Protein AF-A0A1V2KZQ5-F1 (afdb_monomer)

InterPro domains:
  IPR035278 Protein of unknown function DUF5355 [PF17306] (99-412)

Secondary structure (DSSP, 8-state):
----TT-S-PBPPPPPPPTTS--HHHHHHHHHHTT----S-HHHHHHHHHHHHHHHHHHHHHTT--TTTHHHHGGG-EEESS--B--SS---SPPSSPEEHHHHHHHHHHHHHHHHHHHHHHHHHHHHHH--TT----HHHHHHHHHHHHHHHHHHHHHHHHS-TT---SSGGGSHHHHHHHHHHHHHHHHHHHHHHHHHHHHHTTT-TT-TT--HHHHHHHHHHHHHHHHHHHHHHHHTT-HHHHHHHHHHHHHHHHHHHHHHHHHHHHTT-HHHHHHHHHHHHHHHEE----GGGTTS-TTTHHHHHHHHTTS--S----------------EE-HHHHTTS-HHHHHHHHHHHHHHHHHHHHHHHHIIIII-PPPPPTTGGGGGPPPP-PPP---PPP--TT-------------

pLDDT: mean 82.7, std 19.78, range [27.95, 98.5]

Organism: Cyberlindnera fabianii (NCBI:txid36022)

Radius of gyration: 26.03 Å; Cα contacts (8 Å, |Δi|>4): 506; chains: 1; bounding box: 57×38×85 Å

Solvent-accessible surface area (backbone atoms only — not comparable to full-atom values): 23840 Å² total; per-residue (Å²): 69,60,56,61,83,83,55,43,58,43,78,45,86,76,72,86,73,62,85,88,50,69,42,74,71,47,50,53,47,53,59,58,52,70,73,65,65,88,54,96,48,43,67,62,39,33,50,53,49,52,53,47,52,42,51,49,45,48,58,43,37,75,75,72,37,51,73,77,44,41,50,60,70,24,57,82,38,55,65,35,86,55,82,51,50,53,62,91,61,90,71,91,68,80,70,92,60,59,35,22,46,25,33,51,54,41,33,50,29,49,30,40,25,39,20,28,20,36,39,35,24,50,53,40,24,49,49,57,68,75,51,57,100,75,65,63,86,52,72,65,56,55,52,48,44,47,51,41,34,50,55,17,43,11,33,35,39,37,46,63,72,40,49,61,97,87,53,76,29,91,44,64,74,30,15,63,69,37,39,53,52,51,40,50,48,43,51,40,23,49,59,46,48,57,54,47,51,48,48,43,52,31,58,68,52,77,53,55,80,82,55,79,89,61,64,36,67,59,51,26,20,29,36,45,29,41,46,54,53,49,54,50,53,37,50,54,26,58,76,63,66,33,58,74,48,30,59,55,48,54,53,52,45,29,51,39,49,21,49,31,16,46,27,50,12,52,44,30,42,77,68,73,35,53,15,53,12,50,24,28,39,51,56,12,47,66,45,55,40,44,91,75,89,69,87,84,72,78,80,78,62,83,65,64,63,62,59,58,54,62,69,52,57,82,80,65,90,85,85,81,89,87,83,80,92,72,86,74,75,79,73,77,77,78,43,70,43,60,81,59,47,74,75,41,55,51,34,60,34,49,48,52,53,46,49,50,57,46,50,55,54,49,50,55,52,52,51,54,44,30,77,73,75,66,68,54,72,66,42,51,78,81,60,46,60,84,74,55,76,76,52,45,65,83,88,75,93,75,62,54,56,74,57,92,89,68,80,74,74,80,76,83,73,87,74,81,93,129

Sequence (418 aa):
MISLPGTPPQPLTLRTPSSEINTPLVSQIRSQRLQLSSNNNSAAYISQLEDYLSSIIECISQEGHPHTQALTYTASIPFSDTIPWTLPTKSNKPLETPWTLRDEISIVCCNISMGYTQRTYELMGKFARDQKPTSVPDDKFWLNTFKLLKKGLEYTEYVKQYATSEQQGTIWEASREYTLFVERTLMVSIQYSFLSKCLWKLKSTEFNILDDEINYSTLARIAISVKADLISLIKDSKYHKLMEYVEYLEVILKLVNGIIGALLSIENYKLDKIGVAIGFLNMAMDNITTKTNTPDDEEAETEEESKLKKKFSSFKKKVSDKSNKIKSSKTKKFKINNNVLSKLPDGIRSDYTNLFQLIELLHYKYHLENNHLKFDAVVTQEDLINYTPLGRGVPIDITPWKPNGSSITPQNTQSGYY

Foldseek 3Di:
DDAFPCAPWAFADADDADPVQDDPLLVQLVVLCVQGDDDPDLVVNLVSLLVSLLSNQVSVVVVVAHLLQSLVVFLPRANGQDDRIDDLFDDPDGQPDGQIVNLVLQLSLLRSLSSLVVNLLVVLLVCLVVDDQQDFDDPVNLVVNLVSLLVSLLSLVSSLNRPDPVDQHSDNSSGNVVSVLSNLVSLLSNLVSVLLNVLRVCSNVVNPLPDPVDDLVQNLLSLLVSLVSLVVNLVVCVVSVSVSRNVSSLLVSLLSLLSNLLSLLSVCVVVVNLLLSLQSLVSSLVSFWDQDPDPPPPPPPPPPVVVVVVVCVVPDDDDDDDDDDDDDPPPRDTDGPVVSLVPDRSSVSVSSVSSVSSSVVSNVVSCVCCVPPNVDNHDHNVCSVVSRDHHDHDDDDHHHDDRPPPPPPPPPPDDDDD

Mean predicted aligned error: 9.84 Å

Nearest PDB structures (foldseek):
  3zxp-assembly1_B  TM=5.295E-01  e=4.014E-05  Homo sapiens
  5okf-assembly1_A  TM=3.129E-01  e=1.025E+00  Homo sapiens

Structure (mmCIF, N/CA/C/O backbone):
data_AF-A0A1V2KZQ5-F1
#
_entry.id   AF-A0A1V2KZQ5-F1
#
loop_
_atom_site.group_PDB
_atom_site.id
_atom_site.type_symbol
_atom_site.label_atom_id
_atom_site.label_alt_id
_atom_site.label_comp_id
_atom_site.label_asym_id
_atom_site.label_entity_id
_atom_site.label_seq_id
_atom_site.pdbx_PDB_ins_code
_atom_site.Cartn_x
_atom_site.Cartn_y
_atom_site.Cartn_z
_atom_site.occupancy
_atom_site.B_iso_or_equiv
_atom_site.auth_seq_id
_atom_site.auth_comp_id
_atom_site.auth_asym_id
_atom_site.auth_atom_id
_atom_site.pdbx_PDB_model_num
ATOM 1 N N . MET A 1 1 ? 2.692 4.339 1.675 1.00 84.44 1 MET A N 1
ATOM 2 C CA . MET A 1 1 ? 2.576 4.241 3.149 1.00 84.44 1 MET A CA 1
ATOM 3 C C . MET A 1 1 ? 3.056 2.883 3.619 1.00 84.44 1 MET A C 1
ATOM 5 O O . MET A 1 1 ? 3.803 2.818 4.584 1.00 84.44 1 MET A O 1
ATOM 9 N N . ILE A 1 2 ? 2.673 1.821 2.912 1.00 91.50 2 ILE A N 1
ATOM 10 C CA . ILE A 1 2 ? 3.258 0.490 3.043 1.00 91.50 2 ILE A CA 1
ATOM 11 C C . ILE A 1 2 ? 4.308 0.356 1.939 1.00 91.50 2 ILE A C 1
ATOM 13 O O . ILE A 1 2 ? 3.959 0.457 0.767 1.00 91.50 2 ILE A O 1
ATOM 17 N N . SER A 1 3 ? 5.575 0.195 2.317 1.00 91.56 3 SER A N 1
ATOM 18 C CA . SER A 1 3 ? 6.674 -0.092 1.387 1.00 91.56 3 SER A CA 1
ATOM 19 C C . SER A 1 3 ? 7.163 -1.517 1.611 1.00 91.56 3 SER A C 1
ATOM 21 O O . SER A 1 3 ? 7.315 -1.913 2.769 1.00 91.56 3 SER A O 1
ATOM 23 N N . LEU A 1 4 ? 7.345 -2.289 0.540 1.00 92.88 4 LEU A N 1
ATOM 24 C CA . LEU A 1 4 ? 7.783 -3.684 0.620 1.00 92.88 4 LEU A CA 1
ATOM 25 C C . LEU A 1 4 ? 9.307 -3.756 0.845 1.00 92.88 4 LEU A C 1
ATOM 27 O O . LEU A 1 4 ? 10.037 -2.885 0.362 1.00 92.88 4 LEU A O 1
ATOM 31 N N . PRO A 1 5 ? 9.816 -4.785 1.547 1.00 90.12 5 PRO A N 1
ATOM 32 C CA . PRO A 1 5 ? 11.254 -4.968 1.741 1.00 90.12 5 PRO A CA 1
ATOM 33 C C . PRO A 1 5 ? 12.043 -4.938 0.422 1.00 90.12 5 PRO A C 1
ATOM 35 O O . PRO A 1 5 ? 11.610 -5.479 -0.593 1.00 90.12 5 PRO A O 1
ATOM 38 N N . GLY A 1 6 ? 13.204 -4.282 0.411 1.00 86.50 6 GLY A N 1
ATOM 39 C CA . GLY A 1 6 ? 14.061 -4.222 -0.781 1.00 86.50 6 GLY A CA 1
ATOM 40 C C . GLY A 1 6 ? 13.453 -3.500 -1.994 1.00 86.50 6 GLY A C 1
ATOM 41 O O . GLY A 1 6 ? 13.954 -3.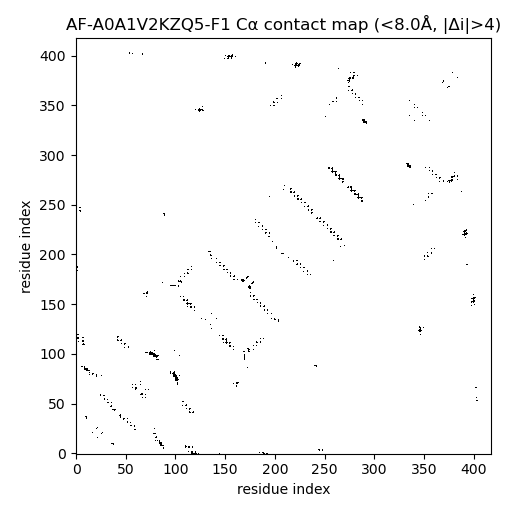676 -3.101 1.00 86.50 6 GLY A O 1
ATOM 42 N N . THR A 1 7 ? 12.391 -2.705 -1.810 1.00 89.06 7 THR A N 1
ATOM 43 C CA . THR A 1 7 ? 11.787 -1.892 -2.878 1.00 89.06 7 THR A CA 1
ATOM 44 C C . THR A 1 7 ? 12.061 -0.395 -2.689 1.00 89.06 7 THR A C 1
ATOM 46 O O . THR A 1 7 ? 12.206 0.062 -1.553 1.00 89.06 7 THR A O 1
ATOM 49 N N . PRO A 1 8 ? 12.116 0.393 -3.779 1.00 91.75 8 PRO A N 1
ATOM 50 C CA . PRO A 1 8 ? 12.097 -0.042 -5.179 1.00 91.75 8 PRO A CA 1
ATOM 51 C C . PRO A 1 8 ? 13.399 -0.765 -5.598 1.00 91.75 8 PRO A C 1
ATOM 53 O O . PRO A 1 8 ? 14.473 -0.430 -5.084 1.00 91.75 8 PRO A O 1
ATOM 56 N N . PRO A 1 9 ? 13.322 -1.720 -6.548 1.00 90.81 9 PRO A N 1
ATOM 57 C CA . PRO A 1 9 ? 14.479 -2.287 -7.238 1.00 90.81 9 PRO A CA 1
ATOM 58 C C . PRO A 1 9 ? 15.496 -1.237 -7.688 1.00 90.81 9 PRO A C 1
ATOM 60 O O . PRO A 1 9 ? 15.118 -0.166 -8.165 1.00 90.81 9 PRO A O 1
ATOM 63 N N . GLN A 1 10 ? 16.782 -1.558 -7.559 1.00 91.44 10 GLN A N 1
ATOM 64 C CA . GLN A 1 10 ? 17.911 -0.713 -7.933 1.00 91.44 10 GLN A CA 1
ATOM 65 C C . GLN A 1 10 ? 18.496 -1.138 -9.289 1.00 91.44 10 GLN A C 1
ATOM 67 O O . GLN A 1 10 ? 18.492 -2.332 -9.614 1.00 91.44 10 GLN A O 1
ATOM 72 N N . PRO A 1 11 ? 19.007 -0.190 -10.092 1.00 91.56 11 PRO A N 1
ATOM 73 C CA . PRO A 1 11 ? 19.645 -0.504 -11.363 1.00 91.56 11 PRO A CA 1
ATOM 74 C C . PRO A 1 11 ? 20.965 -1.252 -11.134 1.00 91.56 11 PRO A C 1
ATOM 76 O O . PRO A 1 11 ? 21.724 -0.946 -10.215 1.00 91.56 11 PRO A O 1
ATOM 79 N N . LEU A 1 12 ? 21.256 -2.219 -12.001 1.00 89.50 12 LEU A N 1
ATOM 80 C CA . LEU A 1 12 ? 22.546 -2.899 -12.083 1.00 89.50 12 LEU A CA 1
ATOM 81 C C . LEU A 1 12 ? 23.358 -2.360 -13.261 1.00 89.50 12 LEU A C 1
ATOM 83 O O . LEU A 1 12 ? 22.808 -1.953 -14.290 1.00 89.50 12 LEU A O 1
ATOM 87 N N . THR A 1 13 ? 24.683 -2.410 -13.129 1.00 83.25 13 THR A N 1
ATOM 88 C CA . THR A 1 13 ? 25.599 -2.053 -14.212 1.00 83.25 13 THR A CA 1
ATOM 89 C C . THR A 1 13 ? 25.400 -2.992 -15.396 1.00 83.25 13 THR A C 1
ATOM 91 O O . THR A 1 13 ? 25.565 -4.208 -15.281 1.00 83.25 13 THR A O 1
ATOM 94 N N . LEU A 1 14 ? 25.077 -2.419 -16.554 1.00 80.88 14 LEU A N 1
ATOM 95 C CA . LEU A 1 14 ? 24.977 -3.166 -17.798 1.00 80.88 14 LEU A CA 1
ATOM 96 C C . LEU A 1 14 ? 26.362 -3.629 -18.259 1.00 80.88 14 LEU A C 1
ATOM 98 O O . LEU A 1 14 ? 27.299 -2.835 -18.336 1.00 80.88 14 LEU A O 1
ATOM 102 N N . ARG A 1 15 ? 26.477 -4.904 -18.638 1.00 71.25 15 ARG A N 1
ATOM 103 C CA . ARG A 1 15 ? 27.654 -5.405 -19.362 1.00 71.25 15 ARG A CA 1
ATOM 104 C C . ARG A 1 15 ? 27.619 -4.933 -20.814 1.00 71.25 15 ARG A C 1
ATOM 106 O O . ARG A 1 15 ? 26.541 -4.653 -21.345 1.00 71.25 15 ARG A O 1
ATOM 113 N N . THR A 1 16 ? 28.788 -4.842 -21.447 1.00 66.06 16 THR A N 1
ATOM 114 C CA . THR A 1 16 ? 28.919 -4.529 -22.877 1.00 66.06 16 THR A CA 1
ATOM 115 C C . THR A 1 16 ? 28.035 -5.483 -23.685 1.00 66.06 16 THR A C 1
ATOM 117 O O . THR A 1 16 ? 28.116 -6.690 -23.446 1.00 66.06 16 THR A O 1
ATOM 120 N N . PRO A 1 17 ? 27.158 -4.975 -24.568 1.00 63.97 17 PRO A N 1
ATOM 121 C CA . PRO A 1 17 ? 26.252 -5.835 -25.315 1.00 63.97 17 PRO A CA 1
ATOM 122 C C . PRO A 1 17 ? 27.035 -6.705 -26.301 1.00 63.97 17 PRO A C 1
ATOM 124 O O . PRO A 1 17 ? 28.117 -6.322 -26.759 1.00 63.97 17 PRO A O 1
ATOM 127 N N . SER A 1 18 ? 26.465 -7.852 -26.661 1.00 61.16 18 SER A N 1
ATOM 128 C CA . SER A 1 18 ? 26.861 -8.549 -27.882 1.00 61.16 18 SER A CA 1
ATOM 129 C C . SER A 1 18 ? 26.672 -7.621 -29.096 1.00 61.16 18 SER A C 1
ATOM 131 O O . SER A 1 18 ? 25.833 -6.714 -29.089 1.00 61.16 18 SER A O 1
ATOM 133 N N . SER A 1 19 ? 27.462 -7.816 -30.156 1.00 60.31 19 SER A N 1
ATOM 134 C CA . SER A 1 19 ? 27.392 -6.995 -31.378 1.00 60.31 19 SER A CA 1
ATOM 135 C C . SER A 1 19 ? 26.011 -7.005 -32.048 1.00 60.31 19 SER A C 1
ATOM 137 O O . SER A 1 19 ? 25.702 -6.091 -32.805 1.00 60.31 19 SER A O 1
ATOM 139 N N . GLU A 1 20 ? 25.177 -8.001 -31.746 1.00 61.03 20 GLU A N 1
ATOM 140 C CA . GLU A 1 20 ? 23.834 -8.195 -32.306 1.00 61.03 20 GLU A CA 1
ATOM 141 C C . GLU A 1 20 ? 22.762 -7.286 -31.670 1.00 61.03 20 GLU A C 1
ATOM 143 O O . GLU A 1 20 ? 21.740 -7.017 -32.294 1.00 61.03 20 GLU A O 1
ATOM 148 N N . ILE A 1 21 ? 22.996 -6.757 -30.462 1.00 67.56 21 ILE A N 1
ATOM 149 C CA . ILE A 1 21 ? 22.020 -5.939 -29.705 1.00 67.56 21 ILE A CA 1
ATOM 150 C C . ILE A 1 21 ? 22.198 -4.429 -29.965 1.00 67.56 21 ILE A C 1
ATOM 152 O O . ILE A 1 21 ? 21.383 -3.596 -29.563 1.00 67.56 21 ILE A O 1
ATOM 156 N N . ASN A 1 22 ? 23.269 -4.038 -30.653 1.00 69.44 22 ASN A N 1
ATOM 157 C CA . ASN A 1 22 ? 23.702 -2.647 -30.741 1.00 69.44 22 ASN A CA 1
ATOM 158 C C . ASN A 1 22 ? 23.031 -1.879 -31.900 1.00 69.44 22 ASN A C 1
ATOM 160 O O . ASN A 1 22 ? 23.681 -1.534 -32.886 1.00 69.44 22 ASN A O 1
ATOM 164 N N . THR A 1 23 ? 21.726 -1.613 -31.784 1.00 83.38 23 THR A N 1
ATOM 165 C CA . THR A 1 23 ? 21.006 -0.676 -32.674 1.00 83.38 23 THR A CA 1
ATOM 166 C C . THR A 1 23 ? 21.151 0.772 -32.177 1.00 83.38 23 THR A C 1
ATOM 168 O O . THR A 1 23 ? 21.264 0.965 -30.965 1.00 83.38 23 THR A O 1
ATOM 171 N N . PRO A 1 24 ? 21.094 1.805 -33.048 1.00 86.75 24 PRO A N 1
ATOM 172 C CA . PRO A 1 24 ? 21.219 3.209 -32.628 1.00 86.75 24 PRO A CA 1
ATOM 173 C C . PRO A 1 24 ? 20.253 3.608 -31.501 1.00 86.75 24 PRO A C 1
ATOM 175 O O . PRO A 1 24 ? 20.676 4.216 -30.516 1.00 86.75 24 PRO A O 1
ATOM 178 N N . LEU A 1 25 ? 18.988 3.177 -31.600 1.00 89.69 25 LEU A N 1
ATOM 179 C CA . LEU A 1 25 ? 17.957 3.373 -30.577 1.00 89.69 25 LEU A CA 1
ATOM 180 C C . LEU A 1 25 ? 18.383 2.787 -29.221 1.00 89.69 25 LEU A C 1
ATOM 182 O O . LEU A 1 25 ? 18.339 3.462 -28.190 1.00 89.69 25 LEU A O 1
ATOM 186 N N . VAL A 1 26 ? 18.829 1.527 -29.212 1.00 89.50 26 VAL A N 1
ATOM 187 C CA . VAL A 1 26 ? 19.251 0.835 -27.986 1.00 89.50 26 VAL A CA 1
ATOM 188 C C . VAL A 1 26 ? 20.516 1.471 -27.409 1.00 89.50 26 VAL A C 1
ATOM 190 O O . VAL A 1 26 ? 20.597 1.655 -26.193 1.00 89.50 26 VAL A O 1
ATOM 193 N N . SER A 1 27 ? 21.485 1.867 -28.240 1.00 87.94 27 SER A N 1
ATOM 194 C CA . SER A 1 27 ? 22.699 2.560 -27.786 1.00 87.94 27 SER A CA 1
ATOM 195 C C . SER A 1 27 ? 22.365 3.886 -27.095 1.00 87.94 27 SER A C 1
ATOM 197 O O . SER A 1 27 ? 22.893 4.165 -26.015 1.00 87.94 27 SER A O 1
ATOM 199 N N . GLN A 1 28 ? 21.453 4.677 -27.671 1.00 90.25 28 GLN A N 1
ATOM 200 C CA . GLN A 1 28 ? 20.998 5.946 -27.099 1.00 90.25 28 GLN A CA 1
ATOM 201 C C . GLN A 1 28 ? 20.326 5.737 -25.738 1.00 90.25 28 GLN A C 1
ATOM 203 O O . GLN A 1 28 ? 20.727 6.367 -24.757 1.00 90.25 28 GLN A O 1
ATOM 208 N N . ILE A 1 29 ? 19.388 4.794 -25.629 1.00 91.94 29 ILE A N 1
ATOM 209 C CA . ILE A 1 29 ? 18.695 4.502 -24.363 1.00 91.94 29 ILE A CA 1
ATOM 210 C C . ILE A 1 29 ? 19.668 3.973 -23.299 1.00 91.94 29 ILE A C 1
ATOM 212 O O . ILE A 1 29 ? 19.592 4.343 -22.123 1.00 91.94 29 ILE A O 1
ATOM 216 N N . ARG A 1 30 ? 20.627 3.125 -23.684 1.00 89.25 30 ARG A N 1
ATOM 217 C CA . ARG A 1 30 ? 21.657 2.622 -22.761 1.00 89.25 30 ARG A CA 1
ATOM 218 C C . ARG A 1 30 ? 22.560 3.742 -22.253 1.00 89.25 30 ARG A C 1
ATOM 220 O O . ARG A 1 30 ? 22.930 3.707 -21.084 1.00 89.25 30 ARG A O 1
ATOM 227 N N . SER A 1 31 ? 22.876 4.738 -23.084 1.00 88.00 31 SER A N 1
ATOM 228 C CA . SER A 1 31 ? 23.640 5.915 -22.649 1.00 88.00 31 SER A CA 1
ATOM 229 C C . SER A 1 31 ? 22.899 6.722 -21.576 1.00 88.00 31 SER A C 1
ATOM 231 O O . SER A 1 31 ? 23.504 7.105 -20.577 1.00 88.00 31 SER A O 1
ATOM 233 N N . GLN A 1 32 ? 21.580 6.888 -21.716 1.00 88.50 32 GLN A N 1
ATOM 234 C CA . GLN A 1 32 ? 20.740 7.581 -20.733 1.00 88.50 32 GLN A CA 1
ATOM 235 C C . GLN A 1 32 ? 20.666 6.800 -19.419 1.00 88.50 32 GLN A C 1
ATOM 237 O O . GLN A 1 32 ? 20.748 7.383 -18.341 1.00 88.50 32 GLN A O 1
ATOM 242 N N . ARG A 1 33 ? 20.611 5.464 -19.495 1.00 90.12 33 ARG A N 1
ATOM 243 C CA . ARG A 1 33 ? 20.609 4.592 -18.313 1.00 90.12 33 ARG A CA 1
ATOM 244 C C . ARG A 1 33 ? 21.823 4.802 -17.408 1.00 90.12 33 ARG A C 1
ATOM 246 O O . ARG A 1 33 ? 21.699 4.634 -16.201 1.00 90.12 33 ARG A O 1
ATOM 253 N N . LEU A 1 34 ? 22.986 5.169 -17.953 1.00 85.06 34 LEU A N 1
ATOM 254 C CA . LEU A 1 34 ? 24.202 5.400 -17.156 1.00 85.06 34 LEU A CA 1
ATOM 255 C C . LEU A 1 34 ? 24.034 6.512 -16.107 1.00 85.06 34 LEU A C 1
ATOM 257 O O . LEU A 1 34 ? 24.823 6.585 -15.170 1.00 85.06 34 LEU A O 1
ATOM 261 N N . GLN A 1 35 ? 23.015 7.362 -16.254 1.00 83.62 35 GLN A N 1
ATOM 262 C CA . GLN A 1 35 ? 22.672 8.406 -15.289 1.00 83.62 35 GLN A CA 1
ATOM 263 C C . GLN A 1 35 ? 21.895 7.869 -14.077 1.00 83.62 35 GLN A C 1
ATOM 265 O O . GLN A 1 35 ? 21.815 8.549 -13.052 1.00 83.62 35 GLN A O 1
ATOM 270 N N . LEU A 1 36 ? 21.334 6.657 -14.166 1.00 86.75 36 LEU A N 1
ATOM 271 C CA . LEU A 1 36 ? 20.665 6.014 -13.043 1.00 86.75 36 LEU A CA 1
ATOM 272 C C . LEU A 1 36 ? 21.698 5.613 -11.994 1.00 86.75 36 LEU A C 1
ATOM 274 O O . LEU A 1 36 ? 22.619 4.840 -12.256 1.00 86.75 36 LEU A O 1
ATOM 278 N N . SER A 1 37 ? 21.508 6.109 -10.778 1.00 80.50 37 SER A N 1
ATOM 279 C CA . SER A 1 37 ? 22.367 5.790 -9.640 1.00 80.50 37 SER A CA 1
ATOM 280 C C . SER A 1 37 ? 21.540 5.197 -8.512 1.00 80.50 37 SER A C 1
ATOM 282 O O . SER A 1 37 ? 20.387 5.576 -8.304 1.00 80.50 37 SER A O 1
ATOM 284 N N . SER A 1 38 ? 22.134 4.271 -7.757 1.00 74.50 38 SER A N 1
ATOM 285 C CA . SER A 1 38 ? 21.535 3.829 -6.501 1.00 74.50 38 SER A CA 1
ATOM 286 C C . SER A 1 38 ? 21.489 5.019 -5.548 1.00 74.50 38 SER A C 1
ATOM 288 O O . SER A 1 38 ? 22.541 5.528 -5.146 1.00 74.50 38 SER A O 1
ATOM 290 N N . ASN A 1 39 ? 20.292 5.489 -5.207 1.00 71.19 39 ASN A N 1
ATOM 291 C CA . ASN A 1 39 ? 20.122 6.683 -4.390 1.00 71.19 39 ASN A CA 1
ATOM 292 C C . ASN A 1 39 ? 19.315 6.365 -3.130 1.00 71.19 39 ASN A C 1
ATOM 294 O O . ASN A 1 39 ? 18.205 5.844 -3.202 1.00 71.19 39 ASN A O 1
ATOM 298 N N . ASN A 1 40 ? 19.862 6.733 -1.970 1.00 72.69 40 ASN A N 1
ATOM 299 C CA . ASN A 1 40 ? 19.183 6.576 -0.681 1.00 72.69 40 ASN A CA 1
ATOM 300 C C . ASN A 1 40 ? 18.015 7.565 -0.506 1.00 72.69 40 ASN A C 1
ATOM 302 O O . ASN A 1 40 ? 17.203 7.406 0.401 1.00 72.69 40 ASN A O 1
ATOM 306 N N . ASN A 1 41 ? 17.933 8.608 -1.336 1.00 87.38 41 ASN A N 1
ATOM 307 C CA . ASN A 1 41 ? 16.832 9.560 -1.336 1.00 87.38 41 ASN A CA 1
ATOM 308 C C . ASN A 1 41 ? 15.769 9.148 -2.362 1.00 87.38 41 ASN A C 1
ATOM 310 O O . ASN A 1 41 ? 15.952 9.339 -3.567 1.00 87.38 41 ASN A O 1
ATOM 314 N N . SER A 1 42 ? 14.628 8.661 -1.869 1.00 90.56 42 SER A N 1
ATOM 315 C CA . SER A 1 42 ? 13.511 8.217 -2.709 1.00 90.56 42 SER A CA 1
ATOM 316 C C . SER A 1 42 ? 12.998 9.292 -3.671 1.00 90.56 42 SER A C 1
ATOM 318 O O . SER A 1 42 ? 12.646 8.966 -4.797 1.00 90.56 42 SER A O 1
ATOM 320 N N . ALA A 1 43 ? 12.989 10.573 -3.286 1.00 92.69 43 ALA A N 1
ATOM 321 C CA . ALA A 1 43 ? 12.499 11.644 -4.154 1.00 92.69 43 ALA A CA 1
ATOM 322 C C . ALA A 1 43 ? 13.413 11.852 -5.368 1.00 92.69 43 ALA A C 1
ATOM 324 O O . ALA A 1 43 ? 12.932 11.927 -6.493 1.00 92.69 43 ALA A O 1
ATOM 325 N N . ALA A 1 44 ? 14.727 11.896 -5.137 1.00 92.12 44 ALA A N 1
ATOM 326 C CA . ALA A 1 44 ? 15.705 12.028 -6.212 1.00 92.12 44 ALA A CA 1
ATOM 327 C C . ALA A 1 44 ? 15.724 10.781 -7.109 1.00 92.12 44 ALA A C 1
ATOM 329 O O . ALA A 1 44 ? 15.821 10.907 -8.325 1.00 92.12 44 ALA A O 1
ATOM 330 N N . TYR A 1 45 ? 15.583 9.591 -6.517 1.00 93.56 45 TYR A N 1
ATOM 331 C CA . TYR A 1 45 ? 15.505 8.342 -7.270 1.00 93.56 45 TYR A CA 1
ATOM 332 C C . TYR A 1 45 ? 14.279 8.290 -8.190 1.00 93.56 45 TYR A C 1
ATOM 334 O O . TYR A 1 45 ? 14.409 7.963 -9.365 1.00 93.56 45 TYR A O 1
ATOM 342 N N . ILE A 1 46 ? 13.101 8.677 -7.685 1.00 95.38 46 ILE A N 1
ATOM 343 C CA . ILE A 1 46 ? 11.880 8.781 -8.496 1.00 95.38 46 ILE A CA 1
ATOM 344 C C . ILE A 1 46 ? 12.107 9.731 -9.670 1.00 95.38 46 ILE A C 1
ATOM 346 O O . ILE A 1 46 ? 11.840 9.341 -10.798 1.00 95.38 46 ILE A O 1
ATOM 350 N N . SER A 1 47 ? 12.636 10.937 -9.432 1.00 94.50 47 SER A N 1
ATOM 351 C CA . SER A 1 47 ? 12.894 11.899 -10.511 1.00 94.50 47 SER A CA 1
ATOM 352 C C . SER A 1 47 ? 13.831 11.336 -11.583 1.00 94.50 47 SER A C 1
ATOM 354 O O . SER A 1 47 ? 13.500 11.419 -12.758 1.00 94.50 47 SER A O 1
ATOM 356 N N . GLN A 1 48 ? 14.929 10.675 -11.196 1.00 94.69 48 GLN A N 1
ATOM 357 C CA . GLN A 1 48 ? 15.835 10.025 -12.156 1.00 94.69 48 GLN A CA 1
ATOM 358 C C . GLN A 1 48 ? 15.119 8.968 -13.011 1.00 94.69 48 GLN A C 1
ATOM 360 O O . GLN A 1 48 ? 15.359 8.885 -14.214 1.00 94.69 48 GLN A O 1
ATOM 365 N N . LEU A 1 49 ? 14.235 8.165 -12.411 1.00 95.56 49 LEU A N 1
ATOM 366 C CA . LEU A 1 49 ? 13.461 7.163 -13.144 1.00 95.56 49 LEU A CA 1
ATOM 367 C C . LEU A 1 49 ? 12.404 7.793 -14.064 1.00 95.56 49 LEU A C 1
ATOM 369 O O . LEU A 1 49 ? 12.201 7.293 -15.167 1.00 95.56 49 LEU A O 1
ATOM 373 N N . GLU A 1 50 ? 11.738 8.870 -13.638 1.00 95.50 50 GLU A N 1
ATOM 374 C CA . GLU A 1 50 ? 10.763 9.603 -14.463 1.00 95.50 50 GLU A CA 1
ATOM 375 C C . GLU A 1 50 ? 11.430 10.261 -15.677 1.00 95.50 50 GLU A C 1
ATOM 377 O O . GLU A 1 50 ? 10.908 10.172 -16.794 1.00 95.50 50 GLU A O 1
ATOM 382 N N . ASP A 1 51 ? 12.600 10.867 -15.475 1.00 93.81 51 ASP A N 1
ATOM 383 C CA . ASP A 1 51 ? 13.402 11.466 -16.542 1.00 93.81 51 ASP A CA 1
ATOM 384 C C . ASP A 1 51 ? 13.901 10.387 -17.511 1.00 93.81 51 ASP A C 1
ATOM 386 O O . ASP A 1 51 ? 13.788 10.536 -18.732 1.00 93.81 51 ASP A O 1
ATOM 390 N N . TYR A 1 52 ? 14.378 9.256 -16.982 1.00 95.56 52 TYR A N 1
ATOM 391 C CA . TYR A 1 52 ? 14.803 8.115 -17.789 1.00 95.56 52 TYR A CA 1
ATOM 392 C C . TYR A 1 52 ? 13.654 7.539 -18.622 1.00 95.56 52 TYR A C 1
ATOM 394 O O . TYR A 1 52 ? 13.802 7.373 -19.832 1.00 95.56 52 TYR A O 1
ATOM 402 N N . LEU A 1 53 ? 12.490 7.294 -18.015 1.00 96.19 53 LEU A N 1
ATOM 403 C CA . LEU A 1 53 ? 11.310 6.797 -18.724 1.00 96.19 53 LEU A CA 1
ATOM 404 C C . LEU A 1 53 ? 10.872 7.764 -19.826 1.00 96.19 53 LEU A C 1
ATOM 406 O O . LEU A 1 53 ? 10.620 7.341 -20.952 1.00 96.19 53 LEU A O 1
ATOM 410 N N . SER A 1 54 ? 10.811 9.061 -19.519 1.00 94.44 54 SER A N 1
ATOM 411 C CA . SER A 1 54 ? 10.453 10.090 -20.502 1.00 94.44 54 SER A CA 1
ATOM 412 C C . SER A 1 54 ? 11.416 10.076 -21.688 1.00 94.44 54 SER A C 1
ATOM 414 O O . SER A 1 54 ? 10.977 10.121 -22.835 1.00 94.44 54 SER A O 1
ATOM 416 N N . SER A 1 55 ? 12.710 9.911 -21.414 1.00 93.31 55 SER A N 1
ATOM 417 C CA . SER A 1 55 ? 13.753 9.849 -22.436 1.00 93.31 55 SER A CA 1
ATOM 418 C C . SER A 1 55 ? 13.644 8.598 -23.319 1.00 93.31 55 SER A C 1
ATOM 420 O O . SER A 1 55 ? 13.790 8.701 -24.537 1.00 93.31 55 SER A O 1
ATOM 422 N N . ILE A 1 56 ? 13.315 7.428 -22.749 1.00 94.69 56 ILE A N 1
ATOM 423 C CA . ILE A 1 56 ? 13.029 6.205 -23.526 1.00 94.69 56 ILE A CA 1
ATOM 424 C C . ILE A 1 56 ? 11.879 6.454 -24.504 1.00 94.69 56 ILE A C 1
ATOM 426 O O . ILE A 1 56 ? 11.983 6.147 -25.692 1.00 94.69 56 ILE A O 1
ATOM 430 N N . ILE A 1 57 ? 10.774 7.008 -24.001 1.00 94.50 57 ILE A N 1
ATOM 431 C CA . ILE A 1 57 ? 9.564 7.233 -24.794 1.00 94.50 57 ILE A CA 1
ATOM 432 C C . ILE A 1 57 ? 9.794 8.288 -25.880 1.00 94.50 57 ILE A C 1
ATOM 434 O O . ILE A 1 57 ? 9.259 8.153 -26.982 1.00 94.50 57 ILE A O 1
ATOM 438 N N . GLU A 1 58 ? 10.614 9.303 -25.613 1.00 92.50 58 GLU A N 1
ATOM 439 C CA . GLU A 1 58 ? 11.032 10.279 -26.618 1.00 92.50 58 GLU A CA 1
ATOM 440 C C . GLU A 1 58 ? 11.831 9.617 -27.749 1.00 92.50 58 GLU A C 1
ATOM 442 O O . GLU A 1 58 ? 11.498 9.822 -28.915 1.00 92.50 58 GLU A O 1
ATOM 447 N N . CYS A 1 59 ? 12.809 8.761 -27.427 1.00 92.44 59 CYS A N 1
ATOM 448 C CA . CYS A 1 59 ? 13.586 8.034 -28.440 1.00 92.44 59 CYS A CA 1
ATOM 449 C C . CYS A 1 59 ? 12.682 7.154 -29.321 1.00 92.44 59 CYS A C 1
ATOM 451 O O . CYS A 1 59 ? 12.816 7.141 -30.539 1.00 92.44 59 CYS A O 1
ATOM 453 N N . ILE A 1 60 ? 11.707 6.463 -28.722 1.00 92.94 60 ILE A N 1
ATOM 454 C CA . ILE A 1 60 ? 10.723 5.650 -29.459 1.00 92.94 60 ILE A CA 1
ATOM 455 C C . ILE A 1 60 ? 9.822 6.525 -30.346 1.00 92.94 60 ILE A C 1
ATOM 457 O O . ILE A 1 60 ? 9.485 6.144 -31.466 1.00 92.94 60 ILE A O 1
ATOM 461 N N . SER A 1 61 ? 9.459 7.716 -29.869 1.00 91.81 61 SER A N 1
ATOM 462 C CA . SER A 1 61 ? 8.641 8.665 -30.632 1.00 91.81 61 SER A CA 1
ATOM 463 C C . SER A 1 61 ? 9.389 9.242 -31.834 1.00 91.81 61 SER A C 1
ATOM 465 O O . SER A 1 61 ? 8.770 9.474 -32.872 1.00 91.81 61 SER A O 1
ATOM 467 N N . GLN A 1 62 ? 10.708 9.431 -31.731 1.00 91.00 62 GLN A N 1
ATOM 468 C CA . GLN A 1 62 ? 11.566 9.861 -32.844 1.00 91.00 62 GLN A CA 1
ATOM 469 C C . GLN A 1 62 ? 11.643 8.809 -33.965 1.00 91.00 62 GLN A C 1
ATOM 471 O O . GLN A 1 62 ? 11.755 9.177 -35.131 1.00 91.00 62 GLN A O 1
ATOM 476 N N . GLU A 1 63 ? 11.467 7.526 -33.636 1.00 90.38 63 GLU A N 1
ATOM 477 C CA . GLU A 1 63 ? 11.311 6.422 -34.602 1.00 90.38 63 GLU A CA 1
ATOM 478 C C . GLU A 1 63 ? 9.894 6.349 -35.217 1.00 90.38 63 GLU A C 1
ATOM 480 O O . GLU A 1 63 ? 9.583 5.441 -35.982 1.00 90.38 63 GLU A O 1
ATOM 485 N N . GLY A 1 64 ? 9.005 7.298 -34.897 1.00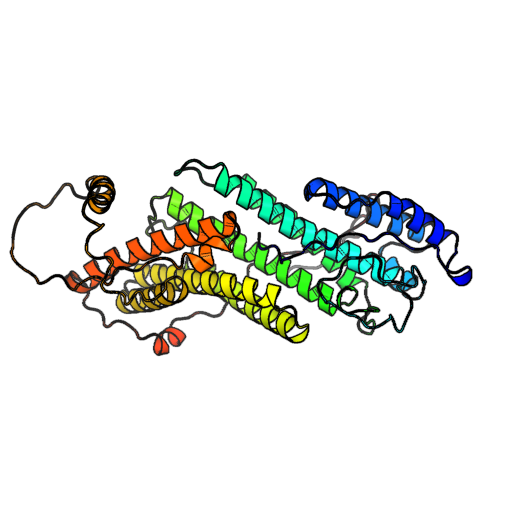 90.50 64 GLY A N 1
ATOM 486 C CA . GLY A 1 64 ? 7.650 7.381 -35.454 1.00 90.50 64 GLY A CA 1
ATOM 487 C C . GLY A 1 64 ? 6.579 6.609 -34.676 1.00 90.50 64 GLY A C 1
ATOM 488 O O . GLY A 1 64 ? 5.434 6.540 -35.127 1.00 90.50 64 GLY A O 1
ATOM 489 N N . HIS A 1 65 ? 6.905 6.064 -33.500 1.00 90.94 65 HIS A N 1
ATOM 490 C CA . HIS A 1 65 ? 5.965 5.308 -32.671 1.00 90.94 65 HIS A CA 1
ATOM 491 C C . HIS A 1 65 ? 5.478 6.138 -31.471 1.00 90.94 65 HIS A C 1
ATOM 493 O O . HIS A 1 65 ? 6.259 6.417 -30.562 1.00 90.94 65 HIS A O 1
ATOM 499 N N . PRO A 1 66 ? 4.190 6.528 -31.398 1.00 90.81 66 PRO A N 1
ATOM 500 C CA . PRO A 1 66 ? 3.684 7.312 -30.274 1.00 90.81 66 PRO A CA 1
ATOM 501 C C . PRO A 1 66 ? 3.743 6.526 -28.956 1.00 90.81 66 PRO A C 1
ATOM 503 O O . PRO A 1 66 ? 3.707 5.295 -28.942 1.00 90.81 66 PRO A O 1
ATOM 506 N N . HIS A 1 67 ? 3.728 7.238 -27.824 1.00 88.69 67 HIS A N 1
ATOM 507 C CA . HIS A 1 67 ? 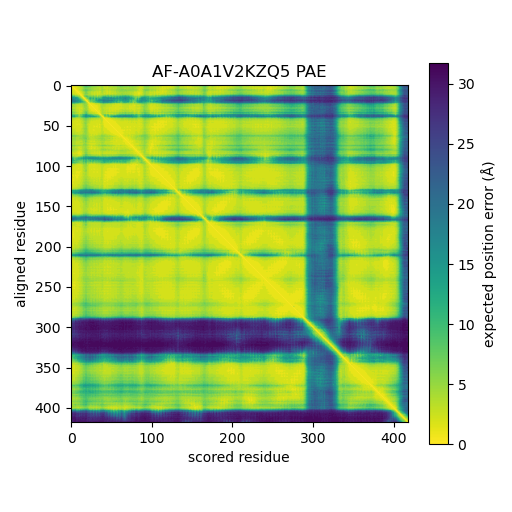3.789 6.636 -26.483 1.00 88.69 67 HIS A CA 1
ATOM 508 C C . HIS A 1 67 ? 2.726 5.554 -26.217 1.00 88.69 67 HIS A C 1
ATOM 510 O O . HIS A 1 67 ? 2.972 4.646 -25.430 1.00 88.69 67 HIS A O 1
ATOM 516 N N . THR A 1 68 ? 1.563 5.612 -26.872 1.00 90.81 68 THR A N 1
ATOM 517 C CA . THR A 1 68 ? 0.497 4.599 -26.758 1.00 90.81 68 THR A CA 1
ATOM 518 C C . THR A 1 68 ? 0.843 3.271 -27.438 1.00 90.81 68 THR A C 1
ATOM 520 O O . THR A 1 68 ? 0.251 2.246 -27.121 1.00 90.81 68 THR A O 1
ATOM 523 N N . GLN A 1 69 ? 1.803 3.271 -28.365 1.00 90.81 69 GLN A N 1
ATOM 524 C CA . GLN A 1 69 ? 2.275 2.087 -29.089 1.00 90.81 69 GLN A CA 1
ATOM 525 C C . GLN A 1 69 ? 3.635 1.586 -28.585 1.00 90.81 69 GLN A C 1
ATOM 527 O O . GLN A 1 69 ? 4.077 0.517 -29.003 1.00 90.81 69 GLN A O 1
ATOM 532 N N . ALA A 1 70 ? 4.286 2.315 -27.671 1.00 91.38 70 ALA A N 1
ATOM 533 C CA . ALA A 1 70 ? 5.649 2.030 -27.228 1.00 91.38 70 ALA A CA 1
ATOM 534 C C . ALA A 1 70 ? 5.826 0.594 -26.703 1.00 91.38 70 ALA A C 1
ATOM 536 O O . ALA A 1 70 ? 6.746 -0.096 -27.134 1.00 91.38 70 ALA A O 1
ATOM 537 N N . LEU A 1 71 ? 4.929 0.096 -25.842 1.00 90.81 71 LEU A N 1
ATOM 538 C CA . LEU A 1 71 ? 5.029 -1.269 -25.296 1.00 90.81 71 LEU A CA 1
ATOM 539 C C . LEU A 1 71 ? 4.840 -2.362 -26.356 1.00 90.81 71 LEU A C 1
ATOM 541 O O . LEU A 1 71 ? 5.443 -3.428 -26.254 1.00 90.81 71 LEU A O 1
ATOM 545 N N . THR A 1 72 ? 4.031 -2.098 -27.385 1.00 90.12 72 THR A N 1
ATOM 546 C CA . THR A 1 72 ? 3.830 -3.041 -28.494 1.00 90.12 72 THR A CA 1
ATOM 547 C C . THR A 1 72 ? 5.041 -3.052 -29.422 1.00 90.12 72 THR A C 1
ATOM 549 O O . THR A 1 72 ? 5.549 -4.119 -29.749 1.00 90.12 72 THR A O 1
ATOM 552 N N . TYR A 1 73 ? 5.549 -1.875 -29.793 1.00 90.81 73 TYR A N 1
ATOM 553 C CA . TYR A 1 73 ? 6.722 -1.733 -30.657 1.00 90.81 73 TYR A CA 1
ATOM 554 C C . TYR A 1 73 ? 7.990 -2.338 -30.033 1.00 90.81 73 TYR A C 1
ATOM 556 O O . TYR A 1 73 ? 8.747 -3.049 -30.688 1.00 90.81 73 TYR A O 1
ATOM 564 N N . THR A 1 74 ? 8.202 -2.110 -28.738 1.00 91.75 74 THR A N 1
ATOM 565 C CA . THR A 1 74 ? 9.422 -2.528 -28.026 1.00 91.75 74 THR A CA 1
ATOM 566 C C . THR A 1 74 ? 9.420 -3.982 -27.555 1.00 91.75 74 THR A C 1
ATOM 568 O O . THR A 1 74 ? 10.416 -4.445 -26.995 1.00 91.75 74 THR A O 1
ATOM 571 N N . ALA A 1 75 ? 8.333 -4.719 -27.799 1.00 89.19 75 ALA A N 1
ATOM 572 C CA . ALA A 1 75 ? 8.129 -6.091 -27.337 1.00 89.19 75 ALA A CA 1
ATOM 573 C C . ALA A 1 75 ? 9.201 -7.079 -27.814 1.00 89.19 75 ALA A C 1
ATOM 575 O O . ALA A 1 75 ? 9.498 -8.037 -27.107 1.00 89.19 75 ALA A O 1
ATOM 576 N N . SER A 1 76 ? 9.763 -6.855 -29.002 1.00 87.44 76 SER A N 1
ATOM 577 C CA . SER A 1 76 ? 10.736 -7.757 -29.629 1.00 87.44 76 SER A CA 1
ATOM 578 C C . SER A 1 76 ? 12.110 -7.122 -29.813 1.00 87.44 76 SER A C 1
ATOM 580 O O . SER A 1 76 ? 12.952 -7.711 -30.481 1.00 87.44 76 SER A O 1
ATOM 582 N N . ILE A 1 77 ? 12.346 -5.935 -29.243 1.00 91.00 77 ILE A N 1
ATOM 583 C CA . ILE A 1 77 ? 13.631 -5.234 -29.342 1.00 91.00 77 ILE A CA 1
ATOM 584 C C . ILE A 1 77 ? 14.515 -5.684 -28.172 1.00 91.00 77 ILE A C 1
ATOM 586 O O . ILE A 1 77 ? 14.213 -5.322 -27.028 1.00 91.00 77 ILE A O 1
ATOM 590 N N . PRO A 1 78 ? 15.599 -6.448 -28.408 1.00 90.62 78 PRO A N 1
ATOM 591 C CA . PRO A 1 78 ? 16.521 -6.838 -27.349 1.00 90.62 78 PRO A CA 1
ATOM 592 C C . PRO A 1 78 ? 17.229 -5.608 -26.774 1.00 90.62 78 PRO A C 1
ATOM 594 O O . PRO A 1 78 ? 17.697 -4.744 -27.513 1.00 90.62 78 PRO A O 1
ATOM 597 N N . PHE A 1 79 ? 17.326 -5.532 -25.451 1.00 89.81 79 PHE A N 1
ATOM 598 C CA . PHE A 1 79 ? 17.992 -4.449 -24.724 1.00 89.81 79 PHE A CA 1
ATOM 599 C C . PHE A 1 79 ? 19.235 -4.934 -23.964 1.00 89.81 79 PHE A C 1
ATOM 601 O O . PHE A 1 79 ? 20.236 -4.212 -23.864 1.00 89.81 79 PHE A O 1
ATOM 608 N N . SER A 1 80 ? 19.191 -6.153 -23.414 1.00 87.88 80 SER A N 1
ATOM 609 C CA . SER A 1 80 ? 20.278 -6.739 -22.623 1.00 87.88 80 SER A CA 1
ATOM 610 C C . SER A 1 80 ? 20.214 -8.270 -22.602 1.00 87.88 80 SER A C 1
ATOM 612 O O . SER A 1 80 ? 19.135 -8.850 -22.564 1.00 87.88 80 SER A O 1
ATOM 614 N N . ASP A 1 81 ? 21.371 -8.929 -22.527 1.00 85.38 81 ASP A N 1
ATOM 615 C CA . ASP A 1 81 ? 21.469 -10.385 -22.312 1.00 85.38 81 ASP A CA 1
ATOM 616 C C . ASP A 1 81 ? 21.240 -10.789 -20.843 1.00 85.38 81 ASP A C 1
ATOM 618 O O . ASP A 1 81 ? 21.127 -11.964 -20.502 1.00 85.38 81 ASP A O 1
ATOM 622 N N . THR A 1 82 ? 21.206 -9.806 -19.941 1.00 86.56 82 THR A N 1
ATOM 623 C CA . THR A 1 82 ? 21.050 -10.005 -18.495 1.00 86.56 82 THR A CA 1
ATOM 624 C C . THR A 1 82 ? 20.023 -9.039 -17.930 1.00 86.56 82 THR A C 1
ATOM 626 O O . THR A 1 82 ? 19.915 -7.908 -18.408 1.00 86.56 82 THR A O 1
ATOM 629 N N . ILE A 1 83 ? 19.347 -9.443 -16.857 1.00 88.88 83 ILE A N 1
ATOM 630 C CA . ILE A 1 83 ? 18.396 -8.597 -16.130 1.00 88.88 83 ILE A CA 1
ATOM 631 C C . ILE A 1 83 ? 19.149 -7.404 -15.518 1.00 88.88 83 ILE A C 1
ATOM 633 O O . ILE A 1 83 ? 20.039 -7.614 -14.689 1.00 88.88 83 ILE A O 1
ATOM 637 N N . PRO A 1 84 ? 18.822 -6.153 -15.885 1.00 90.56 84 PRO A N 1
ATOM 638 C CA . PRO A 1 84 ? 19.612 -4.996 -15.481 1.00 90.56 84 PRO A CA 1
ATOM 639 C C . PRO A 1 84 ? 19.126 -4.355 -14.172 1.00 90.56 84 PRO A C 1
ATOM 641 O O . PRO A 1 84 ? 19.412 -3.184 -13.919 1.00 90.56 84 PRO A O 1
ATOM 644 N N . TRP A 1 85 ? 18.400 -5.101 -13.339 1.00 92.25 85 TRP A N 1
ATOM 645 C CA . TRP A 1 85 ? 17.760 -4.632 -12.110 1.00 92.25 85 TRP A CA 1
ATOM 646 C C . TRP A 1 85 ? 17.940 -5.646 -10.983 1.00 92.25 85 TRP A C 1
ATOM 648 O O . TRP A 1 85 ? 17.953 -6.854 -11.222 1.00 92.25 85 TRP A O 1
ATOM 658 N N . THR A 1 86 ? 18.039 -5.174 -9.742 1.00 91.00 86 THR A N 1
ATOM 659 C CA . THR A 1 86 ? 17.915 -6.052 -8.573 1.00 91.00 86 THR A CA 1
ATOM 660 C C . THR A 1 86 ? 16.481 -6.559 -8.484 1.00 91.00 86 THR A C 1
ATOM 662 O O . THR A 1 86 ? 15.561 -5.748 -8.447 1.00 91.00 86 THR A O 1
ATOM 665 N N . LEU A 1 87 ? 16.263 -7.865 -8.400 1.00 88.00 87 LEU A N 1
ATOM 666 C CA . LEU A 1 87 ? 14.909 -8.411 -8.332 1.00 88.00 87 LEU A CA 1
ATOM 667 C C . LEU A 1 87 ? 14.513 -8.806 -6.906 1.00 88.00 87 LEU A C 1
ATOM 669 O O . LEU A 1 87 ? 15.358 -9.320 -6.166 1.00 88.00 87 LEU A O 1
ATOM 673 N N . PRO A 1 88 ? 13.231 -8.637 -6.529 1.00 84.44 88 PRO A N 1
ATOM 674 C CA . PRO A 1 88 ? 12.670 -9.273 -5.345 1.00 84.44 88 PRO A CA 1
ATOM 675 C C . PRO A 1 88 ? 12.786 -10.798 -5.410 1.00 84.44 88 PRO A C 1
ATOM 677 O O . PRO A 1 88 ? 13.148 -11.433 -4.416 1.00 84.44 88 PRO A O 1
ATOM 680 N N . THR A 1 89 ? 12.503 -11.405 -6.572 1.00 85.06 89 THR A N 1
ATOM 681 C CA . THR A 1 89 ? 12.673 -12.848 -6.734 1.00 85.06 89 THR A CA 1
ATOM 682 C C . THR A 1 89 ? 14.142 -13.193 -6.965 1.00 85.06 89 THR A C 1
ATOM 684 O O . THR A 1 89 ? 14.817 -12.687 -7.861 1.00 85.06 89 THR A O 1
ATOM 687 N N . LYS A 1 90 ? 14.669 -14.104 -6.143 1.00 73.75 90 LYS A N 1
ATOM 688 C CA . LYS A 1 90 ? 16.008 -14.666 -6.343 1.00 73.75 90 LYS A CA 1
ATOM 689 C C . LYS A 1 90 ? 15.911 -15.798 -7.366 1.00 73.75 90 LYS A C 1
ATOM 691 O O . LYS A 1 90 ? 15.641 -16.940 -6.996 1.00 73.75 90 LYS A O 1
ATOM 696 N N . SER A 1 91 ? 16.108 -15.490 -8.647 1.00 68.06 91 SER A N 1
ATOM 697 C CA . SER A 1 91 ? 16.280 -16.510 -9.687 1.00 68.06 91 SER A CA 1
ATOM 698 C C . SER A 1 91 ? 17.760 -16.700 -10.005 1.00 68.06 91 SER A C 1
ATOM 700 O O . SER A 1 91 ? 18.434 -15.769 -10.431 1.00 68.06 91 SER A O 1
ATOM 702 N N . ASN A 1 92 ? 18.254 -17.928 -9.831 1.00 61.88 92 ASN A N 1
ATOM 703 C CA . ASN A 1 92 ? 19.590 -18.328 -10.288 1.00 61.88 92 ASN A CA 1
ATOM 704 C C . ASN A 1 92 ? 19.570 -18.884 -11.721 1.00 61.88 92 ASN A C 1
ATOM 706 O O . ASN A 1 92 ? 20.603 -19.336 -12.216 1.00 61.88 92 ASN A O 1
ATOM 710 N N . LYS A 1 93 ? 18.398 -18.931 -12.368 1.00 67.62 93 LYS A N 1
ATOM 711 C CA . LYS A 1 93 ? 18.287 -19.458 -13.726 1.00 67.62 93 LYS A CA 1
ATOM 712 C C . LYS A 1 93 ? 18.743 -18.399 -14.732 1.00 67.62 93 LYS A C 1
ATOM 714 O O . LYS A 1 93 ? 18.365 -17.237 -14.574 1.00 67.62 93 LYS A O 1
ATOM 719 N N . PRO A 1 94 ? 19.527 -18.785 -15.753 1.00 70.75 94 PRO A N 1
ATOM 720 C CA . PRO A 1 94 ? 19.807 -17.896 -16.868 1.00 70.75 94 PRO A CA 1
ATOM 721 C C . PRO A 1 94 ? 18.498 -17.525 -17.569 1.00 70.75 94 PRO A C 1
ATOM 723 O O . PRO A 1 94 ? 17.534 -18.294 -17.549 1.00 70.75 94 PRO A O 1
ATOM 726 N N . LEU A 1 95 ? 18.473 -16.338 -18.167 1.00 77.62 95 LEU A N 1
ATOM 727 C CA . LEU A 1 95 ? 17.355 -15.911 -18.994 1.00 77.62 95 LEU A CA 1
ATOM 728 C C . LEU A 1 95 ? 17.220 -16.841 -20.206 1.00 77.62 95 LEU A C 1
ATOM 730 O O . LEU A 1 95 ? 18.204 -17.106 -20.892 1.00 77.62 95 LEU A O 1
ATOM 734 N N . GLU A 1 96 ? 16.005 -17.322 -20.464 1.00 79.31 96 GLU A N 1
ATOM 735 C CA . GLU A 1 96 ? 15.703 -18.121 -21.660 1.00 79.31 96 GLU A CA 1
ATOM 736 C C . GLU A 1 96 ? 15.598 -17.235 -22.914 1.00 79.31 96 GLU A C 1
ATOM 738 O O . GLU A 1 96 ? 15.937 -17.669 -24.012 1.00 79.31 96 GLU A O 1
ATOM 743 N N . THR A 1 97 ? 15.187 -15.975 -22.740 1.00 82.56 97 THR A N 1
ATOM 744 C CA . THR A 1 97 ? 15.077 -14.955 -23.791 1.00 82.56 97 THR A CA 1
ATOM 745 C C . THR A 1 97 ? 15.785 -13.664 -23.373 1.00 82.56 97 THR A C 1
ATOM 747 O O . THR A 1 97 ? 15.827 -13.357 -22.179 1.00 82.56 97 THR A O 1
ATOM 750 N N . PRO A 1 98 ? 16.338 -12.878 -24.316 1.00 87.19 98 PRO A N 1
ATOM 751 C CA . PRO A 1 98 ? 16.985 -11.615 -23.980 1.00 87.19 98 PRO A CA 1
ATOM 752 C C . PRO A 1 98 ? 15.991 -10.645 -23.334 1.00 87.19 98 PRO A C 1
ATOM 754 O O . PRO A 1 98 ? 14.813 -10.608 -23.688 1.00 87.19 98 PRO A O 1
ATOM 757 N N . TRP A 1 99 ? 16.485 -9.826 -22.408 1.00 90.56 99 TRP A N 1
ATOM 758 C CA . TRP A 1 99 ? 15.715 -8.754 -21.787 1.00 90.56 99 TRP A CA 1
ATOM 759 C C . TRP A 1 99 ? 15.353 -7.710 -22.839 1.00 90.56 99 TRP A C 1
ATOM 761 O O . TRP A 1 99 ? 16.244 -7.150 -23.486 1.00 90.56 99 TRP A O 1
ATOM 771 N N . THR A 1 100 ? 14.064 -7.440 -23.014 1.00 92.19 100 THR A N 1
ATOM 772 C CA . THR A 1 100 ? 13.560 -6.554 -24.071 1.00 92.19 100 THR A CA 1
ATOM 773 C C . THR A 1 100 ? 13.402 -5.115 -23.591 1.00 92.19 100 THR A C 1
ATOM 775 O O . THR A 1 100 ? 13.323 -4.834 -22.393 1.00 92.19 100 THR A O 1
ATOM 778 N N . LEU A 1 101 ? 13.311 -4.172 -24.529 1.00 92.75 101 LEU A N 1
ATOM 779 C CA . LEU A 1 101 ? 13.029 -2.776 -24.193 1.00 92.75 101 LEU A CA 1
ATOM 780 C C . LEU A 1 101 ? 11.615 -2.600 -23.596 1.00 92.75 101 LEU A C 1
ATOM 782 O O . LEU A 1 101 ? 11.407 -1.717 -22.767 1.00 92.75 101 LEU A O 1
ATOM 786 N N . ARG A 1 102 ? 10.660 -3.481 -23.919 1.00 92.94 102 ARG A N 1
ATOM 787 C CA . ARG A 1 102 ? 9.356 -3.533 -23.235 1.00 92.94 102 ARG A CA 1
ATOM 788 C C . ARG A 1 102 ? 9.490 -3.940 -21.768 1.00 92.94 102 ARG A C 1
ATOM 790 O O . ARG A 1 102 ? 8.838 -3.331 -20.918 1.00 92.94 102 ARG A O 1
ATOM 797 N N . ASP A 1 103 ? 10.303 -4.957 -21.472 1.00 93.62 103 ASP A N 1
ATOM 798 C CA . ASP A 1 103 ? 10.557 -5.383 -20.088 1.00 93.62 103 ASP A CA 1
ATOM 799 C C . ASP A 1 103 ? 11.163 -4.223 -19.287 1.00 93.62 103 ASP A C 1
ATOM 801 O O . ASP A 1 103 ? 10.751 -3.955 -18.157 1.00 93.62 103 ASP A O 1
ATOM 805 N N . GLU A 1 104 ? 12.075 -3.477 -19.916 1.00 95.00 104 GLU A N 1
ATOM 806 C CA . GLU A 1 104 ? 12.689 -2.280 -19.350 1.00 95.00 104 GLU A CA 1
ATOM 807 C C . GLU A 1 104 ? 11.664 -1.180 -19.029 1.00 95.00 104 GLU A C 1
ATOM 809 O O . GLU A 1 104 ? 11.625 -0.690 -17.903 1.00 95.00 104 GLU A O 1
ATOM 814 N N . ILE A 1 105 ? 10.784 -0.824 -19.969 1.00 95.38 105 ILE A N 1
ATOM 815 C CA . ILE A 1 105 ? 9.726 0.174 -19.724 1.00 95.38 105 ILE A CA 1
ATOM 816 C C . ILE A 1 105 ? 8.797 -0.290 -18.592 1.00 95.38 105 ILE A C 1
ATOM 818 O O . ILE A 1 105 ? 8.466 0.485 -17.693 1.00 95.38 105 ILE A O 1
ATOM 822 N N . SER A 1 106 ? 8.397 -1.563 -18.614 1.00 95.06 106 SER A N 1
ATOM 823 C CA . SER A 1 106 ? 7.440 -2.124 -17.654 1.00 95.06 106 SER A CA 1
ATOM 824 C C . SER A 1 106 ? 7.995 -2.116 -16.230 1.00 95.06 106 SER A C 1
ATOM 826 O O . SER A 1 106 ? 7.311 -1.671 -15.300 1.00 95.06 106 SER A O 1
ATOM 828 N N . ILE A 1 107 ? 9.251 -2.541 -16.049 1.00 94.56 107 ILE A N 1
ATOM 829 C CA . ILE A 1 107 ? 9.883 -2.538 -14.729 1.00 94.56 107 ILE A CA 1
ATOM 830 C C . ILE A 1 107 ? 10.184 -1.115 -14.250 1.00 94.56 107 ILE A C 1
ATOM 832 O O . ILE A 1 107 ? 10.011 -0.843 -13.066 1.00 94.56 107 ILE A O 1
ATOM 836 N N . VAL A 1 108 ? 10.553 -0.178 -15.134 1.00 96.50 108 VAL A N 1
ATOM 837 C CA . VAL A 1 108 ? 10.757 1.233 -14.760 1.00 96.50 108 VAL A CA 1
ATOM 838 C C . VAL A 1 108 ? 9.454 1.844 -14.243 1.00 96.50 108 VAL A C 1
ATOM 840 O O . VAL A 1 108 ? 9.453 2.435 -13.163 1.00 96.50 108 VAL A O 1
ATOM 843 N N . CYS A 1 109 ? 8.327 1.631 -14.931 1.00 97.25 109 CYS A N 1
ATOM 844 C CA . CYS A 1 109 ? 7.006 2.055 -14.455 1.00 97.25 109 CYS A CA 1
ATOM 845 C C . CYS A 1 109 ? 6.669 1.457 -13.079 1.00 97.25 109 CYS A C 1
ATOM 847 O O . CYS A 1 109 ? 6.219 2.174 -12.178 1.00 97.25 109 CYS A O 1
ATOM 849 N N . CYS A 1 110 ? 6.926 0.161 -12.876 1.00 97.00 110 CYS A N 1
ATOM 850 C CA . CYS A 1 110 ? 6.719 -0.497 -11.583 1.00 97.00 110 CYS A CA 1
ATOM 851 C C . CYS A 1 110 ? 7.655 0.055 -10.491 1.00 97.00 110 CYS A C 1
ATOM 853 O O . CYS A 1 110 ? 7.227 0.256 -9.354 1.00 97.00 110 CYS A O 1
ATOM 855 N N . ASN A 1 111 ? 8.906 0.374 -10.823 1.00 96.19 111 ASN A N 1
ATOM 856 C CA . ASN A 1 111 ? 9.885 0.930 -9.889 1.00 96.19 111 ASN A CA 1
ATOM 857 C C . ASN A 1 111 ? 9.537 2.362 -9.479 1.00 96.19 111 ASN A C 1
ATOM 859 O O . ASN A 1 111 ? 9.641 2.686 -8.297 1.00 96.19 111 ASN A O 1
ATOM 863 N N . ILE A 1 112 ? 9.067 3.201 -10.408 1.00 97.44 112 ILE A N 1
ATOM 864 C CA . ILE A 1 112 ? 8.538 4.540 -10.098 1.00 97.44 112 ILE A CA 1
ATOM 865 C C . ILE A 1 112 ? 7.348 4.414 -9.138 1.00 97.44 112 ILE A C 1
ATOM 867 O O . ILE A 1 112 ? 7.294 5.080 -8.101 1.00 97.44 112 ILE A O 1
ATOM 871 N N . SER A 1 113 ? 6.428 3.498 -9.445 1.00 98.00 113 SER A N 1
ATOM 872 C CA . SER A 1 113 ? 5.238 3.201 -8.641 1.00 98.00 113 SER A CA 1
ATOM 873 C C . SER A 1 113 ? 5.593 2.795 -7.206 1.00 98.00 113 SER A C 1
ATOM 875 O O . SER A 1 113 ? 5.096 3.380 -6.238 1.00 98.00 113 SER A O 1
ATOM 877 N N . MET A 1 114 ? 6.520 1.847 -7.046 1.00 96.56 114 MET A N 1
ATOM 878 C CA . MET A 1 114 ? 7.055 1.451 -5.741 1.00 96.56 114 MET A CA 1
ATOM 879 C C . MET A 1 114 ? 7.819 2.594 -5.063 1.00 96.56 114 MET A C 1
ATOM 881 O O . MET A 1 114 ? 7.683 2.789 -3.855 1.00 96.56 114 MET A O 1
ATOM 885 N N . GLY A 1 115 ? 8.547 3.409 -5.826 1.00 96.25 115 GLY A N 1
ATOM 886 C CA . GLY A 1 115 ? 9.211 4.617 -5.344 1.00 96.25 115 GLY A CA 1
ATOM 887 C C . GLY A 1 115 ? 8.242 5.554 -4.624 1.00 96.25 115 GLY A C 1
ATOM 888 O O . GLY A 1 115 ? 8.531 6.002 -3.515 1.00 96.25 115 GLY A O 1
ATOM 889 N N . TYR A 1 116 ? 7.042 5.779 -5.163 1.00 97.50 116 TYR A N 1
ATOM 890 C CA . TYR A 1 116 ? 6.012 6.578 -4.488 1.00 97.50 116 TYR A CA 1
ATOM 891 C C . TYR A 1 116 ? 5.494 5.939 -3.187 1.00 97.50 116 TYR A C 1
ATOM 893 O O . TYR A 1 116 ? 5.228 6.650 -2.205 1.00 97.50 116 TYR A O 1
ATOM 901 N N . THR A 1 117 ? 5.400 4.605 -3.115 1.00 95.50 117 THR A N 1
ATOM 902 C CA . THR A 1 117 ? 5.075 3.922 -1.847 1.00 95.50 117 THR A CA 1
ATOM 903 C C . THR A 1 117 ? 6.168 4.107 -0.796 1.00 95.50 117 THR A C 1
ATOM 905 O O . THR A 1 117 ? 5.844 4.444 0.348 1.00 95.50 117 THR A O 1
ATOM 908 N N . GLN A 1 118 ? 7.437 3.997 -1.202 1.00 95.00 118 GLN A N 1
ATOM 909 C CA . GLN A 1 118 ? 8.622 4.223 -0.375 1.00 95.00 118 GLN A CA 1
ATOM 910 C C . GLN A 1 118 ? 8.712 5.683 0.085 1.00 95.00 118 GLN A C 1
ATOM 912 O O . GLN A 1 118 ? 8.939 5.961 1.261 1.00 95.00 118 GLN A O 1
ATOM 917 N N . ARG A 1 119 ? 8.433 6.644 -0.799 1.00 95.38 119 ARG A N 1
ATOM 918 C CA . ARG A 1 119 ? 8.458 8.070 -0.459 1.00 95.38 119 ARG A CA 1
ATOM 919 C C . ARG A 1 119 ? 7.430 8.420 0.608 1.00 95.38 119 ARG A C 1
ATOM 921 O O . ARG A 1 119 ? 7.737 9.122 1.568 1.00 95.38 119 ARG A O 1
ATOM 928 N N . THR A 1 120 ? 6.199 7.941 0.452 1.00 95.75 120 THR A N 1
ATOM 929 C CA . THR A 1 120 ? 5.136 8.192 1.440 1.00 95.75 120 THR A CA 1
ATOM 930 C C . THR A 1 120 ? 5.384 7.460 2.755 1.00 95.75 120 THR A C 1
ATOM 932 O O . THR A 1 120 ? 5.076 7.988 3.821 1.00 95.75 120 THR A O 1
ATOM 935 N N . TYR A 1 121 ? 5.987 6.275 2.693 1.00 93.50 121 TYR A N 1
ATOM 936 C CA . TYR A 1 121 ? 6.501 5.560 3.855 1.00 93.50 121 TYR A CA 1
ATOM 937 C C . TYR A 1 121 ? 7.552 6.385 4.622 1.00 93.50 121 TYR A C 1
ATOM 939 O O . TYR A 1 121 ? 7.431 6.563 5.833 1.00 93.50 121 TYR A O 1
ATOM 947 N N . GLU A 1 122 ? 8.538 6.959 3.928 1.00 93.31 122 GLU A N 1
ATOM 948 C CA . GLU A 1 122 ? 9.589 7.784 4.535 1.00 93.31 122 GLU A CA 1
ATOM 949 C C . GLU A 1 122 ? 9.039 9.071 5.142 1.00 93.31 122 GLU A C 1
ATOM 951 O O . GLU A 1 122 ? 9.452 9.457 6.234 1.00 93.31 122 GLU A O 1
ATOM 956 N N . LEU A 1 123 ? 8.100 9.729 4.454 1.00 93.75 123 LEU A N 1
ATOM 957 C CA . LEU A 1 123 ? 7.430 10.931 4.951 1.00 93.75 123 LEU A CA 1
ATOM 958 C C . LEU A 1 123 ? 6.686 10.652 6.259 1.00 93.75 123 LEU A C 1
ATOM 960 O O . LEU A 1 123 ? 6.838 11.410 7.216 1.00 93.75 123 LEU A O 1
ATOM 964 N N . MET A 1 124 ? 5.936 9.549 6.317 1.00 93.62 124 MET A N 1
ATOM 965 C CA . MET A 1 124 ? 5.216 9.153 7.525 1.00 93.62 124 MET A CA 1
ATOM 966 C C . MET A 1 124 ? 6.168 8.737 8.647 1.00 93.62 124 MET A C 1
ATOM 968 O O . MET A 1 124 ? 5.983 9.143 9.790 1.00 93.62 124 MET A O 1
ATOM 972 N N . GLY A 1 125 ? 7.216 7.973 8.331 1.00 91.88 125 GLY A N 1
ATOM 973 C CA . GLY A 1 125 ? 8.236 7.593 9.307 1.00 91.88 125 GLY A CA 1
ATOM 974 C C . GLY A 1 125 ? 8.976 8.804 9.875 1.00 91.88 125 GLY A C 1
ATOM 975 O O . GLY A 1 125 ? 9.187 8.887 11.081 1.00 91.88 125 GLY A O 1
ATOM 976 N N . LYS A 1 126 ? 9.320 9.781 9.027 1.00 91.44 126 LYS A N 1
ATOM 977 C CA . LYS A 1 126 ? 9.931 11.041 9.460 1.00 91.44 126 LYS A CA 1
ATOM 978 C C . LYS A 1 126 ? 8.992 11.821 10.377 1.00 91.44 126 LYS A C 1
ATOM 980 O O . LYS A 1 126 ? 9.409 12.208 11.461 1.00 91.44 126 LYS A O 1
ATOM 985 N N . PHE A 1 127 ? 7.729 11.989 9.981 1.00 91.50 127 PHE A N 1
ATOM 986 C CA . PHE A 1 127 ? 6.732 12.635 10.833 1.00 91.50 127 PHE A CA 1
ATOM 987 C C . PHE A 1 127 ? 6.626 11.933 12.196 1.00 91.50 127 PHE A C 1
ATOM 989 O O . PHE A 1 127 ? 6.726 12.577 13.234 1.00 91.50 127 PHE A O 1
ATOM 996 N N . ALA A 1 128 ? 6.502 10.604 12.198 1.00 89.06 128 ALA A N 1
ATOM 997 C CA . ALA A 1 128 ? 6.367 9.797 13.406 1.00 89.06 128 ALA A CA 1
ATOM 998 C C . ALA A 1 128 ? 7.564 9.894 14.371 1.00 89.06 128 ALA A C 1
ATOM 1000 O O . ALA A 1 128 ? 7.364 9.777 15.581 1.00 89.06 128 ALA A O 1
ATOM 1001 N N . ARG A 1 129 ? 8.786 10.106 13.862 1.00 87.75 129 ARG A N 1
ATOM 1002 C CA . ARG A 1 129 ? 9.996 10.304 14.682 1.00 87.75 129 ARG A CA 1
ATOM 1003 C C . ARG A 1 129 ? 10.132 11.727 15.211 1.00 87.75 129 ARG A C 1
ATOM 1005 O O . ARG A 1 129 ? 10.490 11.909 16.369 1.00 87.75 129 ARG A O 1
ATOM 1012 N N . ASP A 1 130 ? 9.852 12.714 14.366 1.00 85.44 130 ASP A N 1
ATOM 1013 C CA . ASP A 1 130 ? 10.147 14.124 14.649 1.00 85.44 130 ASP A CA 1
ATOM 1014 C C . ASP A 1 130 ? 9.021 14.816 15.452 1.00 85.44 130 ASP A C 1
ATOM 1016 O O . ASP A 1 130 ? 9.152 15.966 15.878 1.00 85.44 130 ASP A O 1
ATOM 1020 N N . GLN A 1 131 ? 7.890 14.137 15.648 1.00 77.44 131 GLN A N 1
ATOM 1021 C CA . GLN A 1 131 ? 6.694 14.693 16.276 1.00 77.44 131 GLN A CA 1
ATOM 1022 C C . GLN A 1 131 ? 6.815 14.933 17.789 1.00 77.44 131 GLN A C 1
ATOM 1024 O O . GLN A 1 131 ? 7.436 14.178 18.540 1.00 77.44 131 GLN A O 1
ATOM 1029 N N . LYS A 1 132 ? 6.074 15.939 18.265 1.00 74.50 132 LYS A N 1
ATOM 1030 C CA . LYS A 1 132 ? 5.722 16.074 19.685 1.00 74.50 132 LYS A CA 1
ATOM 1031 C C . LYS A 1 132 ? 4.550 15.130 20.012 1.00 74.50 132 LYS A C 1
ATOM 1033 O O . LYS A 1 132 ? 3.776 14.798 19.118 1.00 74.50 132 LYS A O 1
ATOM 1038 N N . PRO A 1 133 ? 4.335 14.743 21.283 1.00 66.12 133 PRO A N 1
ATOM 1039 C CA . PRO A 1 133 ? 3.280 13.791 21.656 1.00 66.12 133 PRO A CA 1
ATOM 1040 C C . PRO A 1 133 ? 1.857 14.150 21.188 1.00 66.12 133 PRO A C 1
ATOM 1042 O O . PRO A 1 133 ? 1.033 13.253 21.021 1.00 66.12 133 PRO A O 1
ATOM 1045 N N . THR A 1 134 ? 1.573 15.440 20.981 1.00 65.94 134 THR A N 1
ATOM 1046 C CA . THR A 1 134 ? 0.260 15.975 20.586 1.00 65.94 134 THR A CA 1
ATOM 1047 C C . THR A 1 134 ? 0.161 16.394 19.119 1.00 65.94 134 THR A C 1
ATOM 1049 O O . THR A 1 134 ? -0.917 16.789 18.681 1.00 65.94 134 THR A O 1
ATOM 1052 N N . SER A 1 135 ? 1.251 16.354 18.344 1.00 78.56 135 SER A N 1
ATOM 1053 C CA . SER A 1 135 ? 1.192 16.751 16.934 1.00 78.56 135 SER A CA 1
ATOM 1054 C C . SER A 1 135 ? 0.598 15.648 16.069 1.00 78.56 135 SER A C 1
ATOM 1056 O O . SER A 1 135 ? 0.866 14.465 16.273 1.00 78.56 135 SER A O 1
ATOM 1058 N N . VAL A 1 136 ? -0.192 16.062 15.085 1.00 83.88 136 VAL A N 1
ATOM 1059 C CA . VAL A 1 136 ? -0.950 15.197 14.176 1.00 83.88 136 VAL A CA 1
ATOM 1060 C C . VAL A 1 136 ? -0.674 15.655 12.745 1.00 83.88 136 VAL A C 1
ATOM 1062 O O . VAL A 1 136 ? -0.537 16.866 12.540 1.00 83.88 136 VAL A O 1
ATOM 1065 N N . PRO A 1 137 ? -0.548 14.742 11.761 1.00 88.69 137 PRO A N 1
ATOM 1066 C CA . PRO A 1 137 ? -0.333 15.159 10.383 1.00 88.69 137 PRO A CA 1
ATOM 1067 C C . PRO A 1 137 ? -1.536 15.962 9.884 1.00 88.69 137 PRO A C 1
ATOM 1069 O O . PRO A 1 137 ? -2.682 15.533 10.046 1.00 88.69 137 PRO A O 1
ATOM 1072 N N . ASP A 1 138 ? -1.270 17.120 9.283 1.00 89.88 138 ASP A N 1
ATOM 1073 C CA . ASP A 1 138 ? -2.310 18.006 8.769 1.00 89.88 138 ASP A CA 1
ATOM 1074 C C . ASP A 1 138 ? -2.965 17.453 7.489 1.00 89.88 138 ASP A C 1
ATOM 1076 O O . ASP A 1 138 ? -2.501 16.494 6.865 1.00 89.88 138 ASP A O 1
ATOM 1080 N N . ASP A 1 139 ? -4.066 18.067 7.058 1.00 91.06 139 ASP A N 1
ATOM 1081 C CA . ASP A 1 139 ? -4.767 17.629 5.846 1.00 91.06 139 ASP A CA 1
ATOM 1082 C C . ASP A 1 139 ? -3.906 17.734 4.582 1.00 91.06 139 ASP A C 1
ATOM 1084 O O . ASP A 1 139 ? -4.080 16.945 3.649 1.00 91.06 139 ASP A O 1
ATOM 1088 N N . LYS A 1 140 ? -2.938 18.659 4.553 1.00 94.12 140 LYS A N 1
ATOM 1089 C CA . LYS A 1 140 ? -1.999 18.798 3.435 1.00 94.12 140 LYS A CA 1
ATOM 1090 C C . LYS A 1 140 ? -1.076 17.589 3.339 1.00 94.12 140 LYS A C 1
ATOM 1092 O O . LYS A 1 140 ? -0.831 17.120 2.227 1.00 94.12 140 LYS A O 1
ATOM 1097 N N . PHE A 1 141 ? -0.606 17.050 4.462 1.00 95.00 141 PHE A N 1
ATOM 1098 C CA . PHE A 1 141 ? 0.194 15.829 4.508 1.00 95.00 141 PHE A CA 1
ATOM 1099 C C . PHE A 1 141 ? -0.565 14.640 3.911 1.00 95.00 141 PHE A C 1
ATOM 1101 O O . PHE A 1 141 ? -0.037 13.936 3.043 1.00 95.00 141 PHE A O 1
ATOM 1108 N N . TRP A 1 142 ? -1.816 14.435 4.328 1.00 95.19 142 TRP A N 1
ATOM 1109 C CA . TRP A 1 142 ? -2.647 13.336 3.829 1.00 95.19 142 TRP A CA 1
ATOM 1110 C C . TRP A 1 142 ? -2.982 13.503 2.347 1.00 95.19 142 TRP A C 1
ATOM 1112 O O . TRP A 1 142 ? -2.857 12.551 1.577 1.00 95.19 142 TRP A O 1
ATOM 1122 N N . LEU A 1 143 ? -3.325 14.722 1.921 1.00 95.81 143 LEU A N 1
ATOM 1123 C CA . LEU A 1 143 ? -3.567 15.028 0.513 1.00 95.81 143 LEU A CA 1
ATOM 1124 C C . LEU A 1 143 ? -2.316 14.791 -0.340 1.00 95.81 143 LEU A C 1
ATOM 1126 O O . LEU A 1 143 ? -2.410 14.227 -1.427 1.00 95.81 143 LEU A O 1
ATOM 1130 N N . ASN A 1 144 ? -1.142 15.197 0.142 1.00 96.25 144 ASN A N 1
ATOM 1131 C CA . ASN A 1 144 ? 0.120 14.953 -0.549 1.00 96.25 144 ASN A CA 1
ATOM 1132 C C . ASN A 1 144 ? 0.433 13.452 -0.637 1.00 96.25 144 ASN A C 1
ATOM 1134 O O . ASN A 1 144 ? 0.830 12.966 -1.692 1.00 96.25 144 ASN A O 1
ATOM 1138 N N . THR A 1 145 ? 0.189 12.703 0.440 1.00 96.50 145 THR A N 1
ATOM 1139 C CA . THR A 1 145 ? 0.335 11.240 0.465 1.00 96.50 145 THR A CA 1
ATOM 1140 C C . THR A 1 145 ? -0.555 10.577 -0.584 1.00 96.50 145 THR A C 1
ATOM 1142 O O . THR A 1 145 ? -0.068 9.765 -1.372 1.00 96.50 145 THR A O 1
ATOM 1145 N N . PHE A 1 146 ? -1.829 10.972 -0.651 1.00 96.94 146 PHE A N 1
ATOM 1146 C CA . PHE A 1 146 ? -2.761 10.498 -1.672 1.00 96.94 146 PHE A CA 1
ATOM 1147 C C . PHE A 1 146 ? -2.278 10.835 -3.086 1.00 96.94 146 PHE A C 1
ATOM 1149 O O . PHE A 1 146 ? -2.234 9.951 -3.934 1.00 96.94 146 PHE A O 1
ATOM 1156 N N . LYS A 1 147 ? -1.860 12.083 -3.340 1.00 96.88 147 LYS A N 1
ATOM 1157 C CA . LYS A 1 147 ? -1.374 12.523 -4.660 1.00 96.88 147 LYS A CA 1
ATOM 1158 C C . LYS A 1 147 ? -0.151 11.737 -5.129 1.00 96.88 147 LYS A C 1
ATOM 1160 O O . LYS A 1 147 ? -0.110 11.332 -6.284 1.00 96.88 147 LYS A O 1
ATOM 1165 N N . LEU A 1 148 ? 0.818 11.498 -4.245 1.00 97.50 148 LEU A N 1
ATOM 1166 C CA . LEU A 1 148 ? 2.017 10.720 -4.567 1.00 97.50 148 LEU A CA 1
ATOM 1167 C C . LEU A 1 148 ? 1.669 9.271 -4.927 1.00 97.50 148 LEU A C 1
ATOM 1169 O O . LEU A 1 148 ? 2.122 8.765 -5.947 1.00 97.50 148 LEU A O 1
ATOM 1173 N N . LEU A 1 149 ? 0.834 8.609 -4.123 1.00 97.81 149 LEU A N 1
ATOM 1174 C CA . LEU A 1 149 ? 0.407 7.235 -4.406 1.00 97.81 149 LEU A CA 1
ATOM 1175 C C . LEU A 1 149 ? -0.453 7.157 -5.673 1.00 97.81 149 LEU A C 1
ATOM 1177 O O . LEU A 1 149 ? -0.268 6.249 -6.478 1.00 97.81 149 LEU A O 1
ATOM 1181 N N . LYS A 1 150 ? -1.348 8.130 -5.886 1.00 97.50 150 LYS A N 1
ATOM 1182 C CA . LYS A 1 150 ? -2.135 8.234 -7.116 1.00 97.50 150 LYS A CA 1
ATOM 1183 C C . LYS A 1 150 ? -1.226 8.363 -8.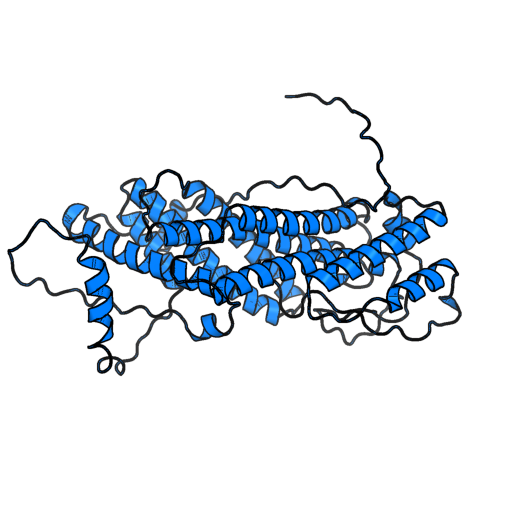336 1.00 97.50 150 LYS A C 1
ATOM 1185 O O . LYS A 1 150 ? -1.439 7.634 -9.291 1.00 97.50 150 LYS A O 1
ATOM 1190 N N . LYS A 1 151 ? -0.184 9.198 -8.275 1.00 96.88 151 LYS A N 1
ATOM 1191 C CA . LYS A 1 151 ? 0.803 9.321 -9.358 1.00 96.88 151 LYS A CA 1
ATOM 1192 C C . LYS A 1 151 ? 1.493 7.983 -9.655 1.00 96.88 151 LYS A C 1
ATOM 1194 O O . LYS A 1 151 ? 1.682 7.649 -10.814 1.00 96.88 151 LYS A O 1
ATOM 1199 N N . GLY A 1 152 ? 1.785 7.171 -8.635 1.00 97.50 152 GLY A N 1
ATOM 1200 C CA . GLY A 1 152 ? 2.243 5.790 -8.832 1.00 97.50 152 GLY A CA 1
ATOM 1201 C C . GLY A 1 152 ? 1.253 4.928 -9.629 1.00 97.50 152 GLY A C 1
ATOM 1202 O O . GLY A 1 152 ? 1.659 4.215 -10.541 1.00 97.50 152 GLY A O 1
ATOM 1203 N N . LEU A 1 153 ? -0.049 5.032 -9.346 1.00 97.88 153 LEU A N 1
ATOM 1204 C CA . LEU A 1 153 ? -1.076 4.274 -10.074 1.00 97.88 153 LEU A CA 1
ATOM 1205 C C . LEU A 1 153 ? -1.132 4.635 -11.565 1.00 97.88 153 LEU A C 1
ATOM 1207 O O . LEU A 1 153 ? -1.376 3.754 -12.387 1.00 97.88 153 LEU A O 1
ATOM 1211 N N . GLU A 1 154 ? -0.856 5.890 -11.928 1.00 97.56 154 GLU A N 1
ATOM 1212 C CA . GLU A 1 154 ? -0.832 6.347 -13.327 1.00 97.56 154 GLU A CA 1
ATOM 1213 C C . GLU A 1 154 ? 0.193 5.560 -14.166 1.00 97.56 154 GLU A C 1
ATOM 1215 O O . GLU A 1 154 ? -0.090 5.193 -15.309 1.00 97.56 154 GLU A O 1
ATOM 1220 N N . TYR A 1 155 ? 1.356 5.227 -13.593 1.00 97.62 155 TYR A N 1
ATOM 1221 C CA . TYR A 1 155 ? 2.379 4.413 -14.262 1.00 97.62 155 TYR A CA 1
ATOM 1222 C C . TYR A 1 155 ? 1.975 2.942 -14.382 1.00 97.62 155 TYR A C 1
ATOM 1224 O O . TYR A 1 155 ? 2.203 2.331 -15.427 1.00 97.62 155 TYR A O 1
ATOM 1232 N N . THR A 1 156 ? 1.342 2.362 -13.355 1.00 96.94 156 THR A N 1
ATOM 1233 C CA . THR A 1 156 ? 0.802 0.995 -13.474 1.00 96.94 156 THR A CA 1
ATOM 1234 C C . THR A 1 156 ? -0.317 0.919 -14.511 1.00 96.94 156 THR A C 1
ATOM 1236 O O . THR A 1 156 ? -0.393 -0.048 -15.266 1.00 96.94 156 THR A O 1
ATOM 1239 N N . GLU A 1 157 ? -1.150 1.958 -14.605 1.00 95.69 157 GLU A N 1
ATOM 1240 C CA . GLU A 1 157 ? -2.241 2.036 -15.576 1.00 95.69 157 GLU A CA 1
ATOM 1241 C C . GLU A 1 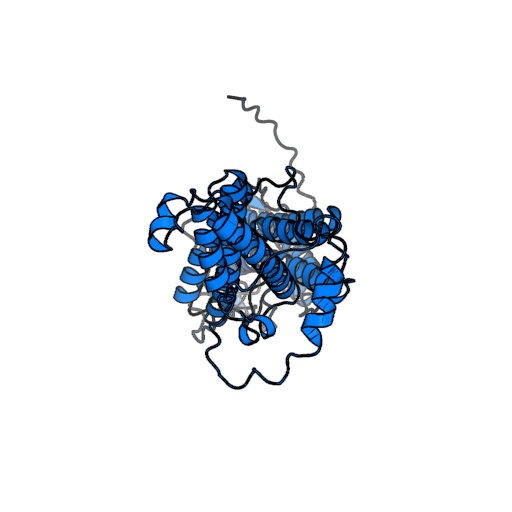157 ? -1.715 2.156 -17.007 1.00 95.69 157 GLU A C 1
ATOM 1243 O O . GLU A 1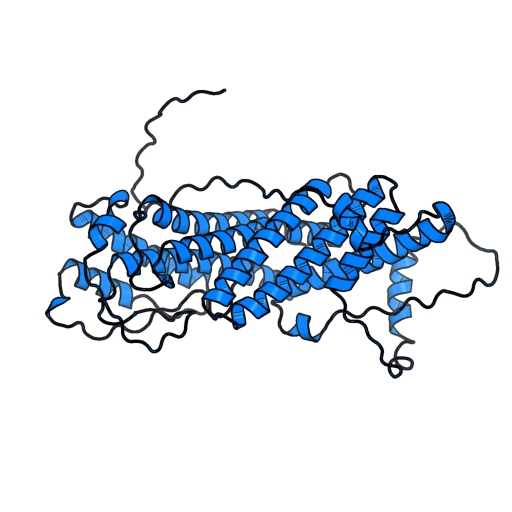 157 ? -2.212 1.469 -17.896 1.00 95.69 157 GLU A O 1
ATOM 1248 N N . TYR A 1 158 ? -0.651 2.937 -17.221 1.00 95.00 158 TYR A N 1
ATOM 1249 C CA . TYR A 1 158 ? 0.031 3.015 -18.515 1.00 95.00 158 TYR A CA 1
ATOM 1250 C C . TYR A 1 158 ? 0.471 1.631 -19.018 1.00 95.00 158 TYR A C 1
ATOM 1252 O O . TYR A 1 158 ? 0.190 1.271 -20.162 1.00 95.00 158 TYR A O 1
ATOM 1260 N N . VAL A 1 159 ? 1.093 0.817 -18.159 1.00 93.81 159 VAL A N 1
ATOM 1261 C CA . VAL A 1 159 ? 1.513 -0.540 -18.542 1.00 93.81 159 VAL A CA 1
ATOM 1262 C C . VAL A 1 159 ? 0.309 -1.441 -18.810 1.00 93.81 159 VAL A C 1
ATOM 1264 O O . VAL A 1 159 ? 0.260 -2.095 -19.847 1.00 93.81 159 VAL A O 1
ATOM 1267 N N . LYS A 1 160 ? -0.696 -1.455 -17.928 1.00 91.19 160 LYS A N 1
ATOM 1268 C CA . LYS A 1 160 ? -1.886 -2.310 -18.093 1.00 91.19 160 LYS A CA 1
ATOM 1269 C C . LYS A 1 160 ? -2.701 -1.989 -19.342 1.00 91.19 160 LYS A C 1
ATOM 1271 O O . LYS A 1 160 ? -3.275 -2.911 -19.915 1.00 91.19 160 LYS A O 1
ATOM 1276 N N . GLN A 1 161 ? -2.804 -0.713 -19.711 1.00 88.19 161 GLN A N 1
ATOM 1277 C CA . GLN A 1 161 ? -3.624 -0.287 -20.841 1.00 88.19 161 GLN A CA 1
ATOM 1278 C C . GLN A 1 161 ? -2.981 -0.650 -22.182 1.00 88.19 161 GLN A C 1
ATOM 1280 O O . GLN A 1 161 ? -3.691 -1.008 -23.120 1.00 88.19 161 GLN A O 1
ATOM 1285 N N . TYR A 1 162 ? -1.653 -0.541 -22.280 1.00 84.62 162 TYR A N 1
ATOM 1286 C CA . TYR A 1 162 ? -0.939 -0.676 -23.552 1.00 84.62 162 TYR A CA 1
ATOM 1287 C C . TYR A 1 162 ? -0.122 -1.973 -23.683 1.00 84.62 162 TYR A C 1
ATOM 1289 O O . TYR A 1 162 ? 0.412 -2.243 -24.761 1.00 84.62 162 TYR A O 1
ATOM 1297 N N . ALA A 1 163 ? -0.042 -2.800 -22.635 1.00 76.88 163 ALA A N 1
ATOM 1298 C CA . ALA A 1 163 ? 0.409 -4.189 -22.737 1.00 76.88 163 ALA A CA 1
ATOM 1299 C C . ALA A 1 163 ? -0.748 -5.092 -23.200 1.00 76.88 163 ALA A C 1
ATOM 1301 O O . ALA A 1 163 ? -1.865 -4.997 -22.688 1.00 76.88 163 ALA A O 1
ATOM 1302 N N . THR A 1 164 ? -0.499 -5.993 -24.154 1.00 67.44 164 THR A N 1
ATOM 1303 C CA . THR A 1 164 ? -1.538 -6.933 -24.617 1.00 67.44 164 THR A CA 1
ATOM 1304 C C . THR A 1 164 ? -1.639 -8.150 -23.688 1.00 67.44 164 THR A C 1
ATOM 1306 O O . THR A 1 164 ? -0.686 -8.508 -22.999 1.00 67.44 164 THR A O 1
ATOM 1309 N N . SER A 1 165 ? -2.805 -8.803 -23.640 1.00 60.19 165 SER A N 1
ATOM 1310 C CA . SER A 1 165 ? -3.102 -9.901 -22.700 1.00 60.19 165 SER A CA 1
ATOM 1311 C C . SER A 1 165 ? -2.287 -11.183 -22.911 1.00 60.19 165 SER A C 1
ATOM 1313 O O . SER A 1 165 ? -2.240 -12.015 -22.013 1.00 60.19 165 SER A O 1
ATOM 1315 N N . GLU A 1 166 ? -1.659 -11.353 -24.075 1.00 57.06 166 GLU A N 1
ATOM 1316 C CA . GLU A 1 166 ? -0.839 -12.527 -24.423 1.00 57.06 166 GLU A CA 1
ATOM 1317 C C . GLU A 1 166 ? 0.646 -12.352 -24.048 1.00 57.06 166 GLU A C 1
ATOM 1319 O O . GLU A 1 166 ? 1.463 -13.246 -24.259 1.00 57.06 166 GLU A O 1
ATOM 1324 N N . GLN A 1 167 ? 1.022 -11.201 -23.486 1.00 59.72 167 GLN A N 1
ATOM 1325 C CA . GLN A 1 167 ? 2.413 -10.832 -23.239 1.00 59.72 167 GLN A CA 1
ATOM 1326 C C . GLN A 1 167 ? 2.825 -11.149 -21.802 1.00 59.72 167 GLN A C 1
ATOM 1328 O O . GLN A 1 167 ? 2.708 -10.316 -20.902 1.00 59.72 167 GLN A O 1
ATOM 1333 N N . GLN A 1 168 ? 3.373 -12.345 -21.594 1.00 65.12 168 GLN A N 1
ATOM 1334 C CA . GLN A 1 168 ? 4.226 -12.578 -20.433 1.00 65.12 168 GLN A CA 1
ATOM 1335 C C . GLN A 1 168 ? 5.536 -11.805 -20.646 1.00 65.12 168 GLN A C 1
ATOM 1337 O O . GLN A 1 168 ? 6.156 -11.892 -21.708 1.00 65.12 168 GLN A O 1
ATOM 1342 N N . GLY A 1 169 ? 5.921 -10.992 -19.659 1.00 70.81 169 GLY A N 1
ATOM 1343 C CA . GLY A 1 169 ? 7.263 -10.415 -19.622 1.00 70.81 169 GLY A CA 1
ATOM 1344 C C . GLY A 1 169 ? 8.308 -11.529 -19.565 1.00 70.81 169 GLY A C 1
ATOM 1345 O O . GLY A 1 169 ? 7.992 -12.661 -19.195 1.00 70.81 169 GLY A O 1
ATOM 1346 N N . THR A 1 170 ? 9.560 -11.211 -19.887 1.00 83.06 170 THR A N 1
ATOM 1347 C CA . THR A 1 170 ? 10.661 -12.198 -19.841 1.00 83.06 170 THR A CA 1
ATOM 1348 C C . THR A 1 170 ? 10.799 -12.857 -18.457 1.00 83.06 170 THR A C 1
ATOM 1350 O O . THR A 1 170 ? 11.254 -13.991 -18.324 1.00 83.06 170 THR A O 1
ATOM 1353 N N . ILE A 1 171 ? 10.375 -12.146 -17.411 1.00 88.62 171 ILE A N 1
ATOM 1354 C CA . ILE A 1 171 ? 10.263 -12.620 -16.031 1.00 88.62 171 ILE A CA 1
ATOM 1355 C C . ILE A 1 171 ? 8.959 -12.110 -15.413 1.00 88.62 171 ILE A C 1
ATOM 1357 O O . ILE A 1 171 ? 8.312 -11.207 -15.952 1.00 88.62 171 ILE A O 1
ATOM 1361 N N . TRP A 1 172 ? 8.620 -12.618 -14.226 1.00 90.50 172 TRP A N 1
ATOM 1362 C CA . TRP A 1 172 ? 7.459 -12.143 -13.480 1.00 90.50 172 TRP A CA 1
ATOM 1363 C C . TRP A 1 172 ? 7.510 -10.630 -13.226 1.00 90.50 172 TRP A C 1
ATOM 1365 O O . TRP A 1 172 ? 6.532 -9.957 -13.512 1.00 90.50 172 TRP A O 1
ATOM 1375 N N . GLU A 1 173 ? 8.632 -10.049 -12.807 1.00 91.00 173 GLU A N 1
ATOM 1376 C CA . GLU A 1 173 ? 8.743 -8.609 -12.511 1.00 91.00 173 GLU A CA 1
ATOM 1377 C C . GLU A 1 173 ? 8.564 -7.678 -13.723 1.00 91.00 173 GLU A C 1
ATOM 1379 O O . GLU A 1 173 ? 8.372 -6.475 -13.559 1.00 91.00 173 GLU A O 1
ATOM 1384 N N . ALA A 1 174 ? 8.611 -8.223 -14.938 1.00 89.75 174 ALA A N 1
ATOM 1385 C CA . ALA A 1 174 ? 8.315 -7.507 -16.177 1.00 89.75 174 ALA A CA 1
ATOM 1386 C C . ALA A 1 174 ? 6.921 -7.852 -16.740 1.00 89.75 174 ALA A C 1
ATOM 1388 O O . ALA A 1 174 ? 6.541 -7.369 -17.804 1.00 89.75 174 ALA A O 1
ATOM 1389 N N . SER A 1 175 ? 6.165 -8.710 -16.053 1.00 90.12 175 SER A N 1
ATOM 1390 C CA . SER A 1 175 ? 4.855 -9.197 -16.483 1.00 90.12 175 SER A CA 1
ATOM 1391 C C . SER A 1 175 ? 3.707 -8.295 -16.031 1.00 90.12 175 SER A C 1
ATOM 1393 O O . SER A 1 175 ? 3.807 -7.539 -15.057 1.00 90.12 175 SER A O 1
ATOM 1395 N N . ARG A 1 176 ? 2.559 -8.451 -16.697 1.00 90.38 176 ARG A N 1
ATOM 1396 C CA . ARG A 1 176 ? 1.303 -7.801 -16.311 1.00 90.38 176 ARG A CA 1
ATOM 1397 C C . ARG A 1 176 ? 0.853 -8.213 -14.909 1.00 90.38 176 ARG A C 1
ATOM 1399 O O . ARG A 1 176 ? 0.292 -7.395 -14.181 1.00 90.38 176 ARG A O 1
ATOM 1406 N N . GLU A 1 177 ? 1.104 -9.455 -14.505 1.00 91.62 177 GLU A N 1
ATOM 1407 C CA . GLU A 1 177 ? 0.785 -9.970 -13.173 1.00 91.62 177 GLU A CA 1
ATOM 1408 C C . GLU A 1 177 ? 1.537 -9.200 -12.087 1.00 91.62 177 GLU A C 1
ATOM 1410 O O . GLU A 1 177 ? 0.948 -8.841 -11.066 1.00 91.62 177 GLU A O 1
ATOM 1415 N N . TYR A 1 178 ? 2.814 -8.885 -12.315 1.00 93.56 178 TYR A N 1
ATOM 1416 C CA . TYR A 1 178 ? 3.571 -8.047 -11.390 1.00 93.56 178 TYR A CA 1
ATOM 1417 C C . TYR A 1 178 ? 3.078 -6.604 -11.393 1.00 93.56 178 TYR A C 1
ATOM 1419 O O . TYR A 1 178 ? 2.923 -6.021 -10.324 1.00 93.56 178 TYR A O 1
ATOM 1427 N N . THR A 1 179 ? 2.728 -6.035 -12.550 1.00 95.12 179 THR A N 1
ATOM 1428 C CA . THR A 1 179 ? 2.093 -4.705 -12.594 1.00 95.12 179 THR A CA 1
ATOM 1429 C C . THR A 1 179 ? 0.818 -4.656 -11.743 1.00 95.12 179 THR A C 1
ATOM 1431 O O . THR A 1 179 ? 0.648 -3.727 -10.955 1.00 95.12 179 THR A O 1
ATOM 1434 N N . LEU A 1 180 ? -0.043 -5.678 -11.827 1.00 95.00 180 LEU A N 1
ATOM 1435 C CA . LEU A 1 180 ? -1.248 -5.803 -10.992 1.00 95.00 180 LEU A CA 1
ATOM 1436 C C . LEU A 1 180 ? -0.911 -5.970 -9.501 1.00 95.00 180 LEU A C 1
ATOM 1438 O O . LEU A 1 180 ? -1.605 -5.431 -8.637 1.00 95.00 180 LEU A O 1
ATOM 1442 N N . PHE A 1 181 ? 0.162 -6.693 -9.181 1.00 96.44 181 PHE A N 1
ATOM 1443 C CA . PHE A 1 181 ? 0.667 -6.822 -7.814 1.00 96.44 181 PHE A CA 1
ATOM 1444 C C . PHE A 1 181 ? 1.134 -5.467 -7.242 1.00 96.44 181 PHE A C 1
ATOM 1446 O O . PHE A 1 181 ? 0.792 -5.113 -6.106 1.00 96.44 181 PHE A O 1
ATOM 1453 N N . VAL A 1 182 ? 1.865 -4.669 -8.031 1.00 97.38 182 VAL A N 1
ATOM 1454 C CA . VAL A 1 182 ? 2.308 -3.316 -7.647 1.00 97.38 182 VAL A CA 1
ATOM 1455 C C . VAL A 1 182 ? 1.127 -2.364 -7.492 1.00 97.38 182 VAL A C 1
ATOM 1457 O O . VAL A 1 182 ? 1.043 -1.652 -6.489 1.00 97.38 182 VAL A O 1
ATOM 1460 N N . GLU A 1 183 ? 0.181 -2.388 -8.429 1.00 96.81 183 GLU A N 1
ATOM 1461 C CA . GLU A 1 183 ? -1.056 -1.608 -8.349 1.00 96.81 183 GLU A CA 1
ATOM 1462 C C . GLU A 1 183 ? -1.823 -1.922 -7.060 1.00 96.81 183 GLU A C 1
ATOM 1464 O O . GLU A 1 183 ? -2.196 -1.014 -6.315 1.00 96.81 183 GLU A O 1
ATOM 1469 N N . ARG A 1 184 ? -2.011 -3.206 -6.736 1.00 97.44 184 ARG A N 1
ATOM 1470 C CA . ARG A 1 184 ? -2.701 -3.610 -5.506 1.00 97.44 184 ARG A CA 1
ATOM 1471 C C . ARG A 1 184 ? -1.960 -3.127 -4.257 1.00 97.44 184 ARG A C 1
ATOM 1473 O O . ARG A 1 184 ? -2.600 -2.693 -3.301 1.00 97.44 184 ARG A O 1
ATOM 1480 N N . THR A 1 185 ? -0.628 -3.122 -4.271 1.00 97.88 185 THR A N 1
ATOM 1481 C CA . THR A 1 185 ? 0.192 -2.565 -3.178 1.00 97.88 185 THR A CA 1
ATOM 1482 C C . THR A 1 185 ? -0.030 -1.055 -3.005 1.00 97.88 185 THR A C 1
ATOM 1484 O O . THR A 1 185 ? -0.162 -0.565 -1.876 1.00 97.88 185 THR A O 1
ATOM 1487 N N . LEU A 1 186 ? -0.128 -0.304 -4.107 1.00 97.88 186 LEU A N 1
ATOM 1488 C CA . LEU A 1 186 ? -0.479 1.120 -4.101 1.00 97.88 186 LEU A CA 1
ATOM 1489 C C . LEU A 1 186 ? -1.901 1.353 -3.578 1.00 97.88 186 LEU A C 1
ATOM 1491 O O . LEU A 1 186 ? -2.090 2.196 -2.698 1.00 97.88 186 LEU A O 1
ATOM 1495 N N . MET A 1 187 ? -2.881 0.584 -4.054 1.00 97.25 187 MET A N 1
ATOM 1496 C CA . MET A 1 187 ? -4.276 0.670 -3.610 1.00 97.25 187 MET A CA 1
ATOM 1497 C C . MET A 1 187 ? -4.404 0.398 -2.112 1.00 97.25 187 MET A C 1
ATOM 1499 O O . MET A 1 187 ? -4.987 1.210 -1.392 1.00 97.25 187 MET A O 1
ATOM 1503 N N . VAL A 1 188 ? -3.775 -0.669 -1.615 1.00 97.81 188 VAL A N 1
ATOM 1504 C CA . VAL A 1 188 ? -3.685 -0.969 -0.178 1.00 97.81 188 VAL A CA 1
ATOM 1505 C C . VAL A 1 188 ? -3.061 0.199 0.582 1.00 97.81 188 VAL A C 1
ATOM 1507 O O . VAL A 1 188 ? -3.615 0.627 1.592 1.00 97.81 188 VAL A O 1
ATOM 1510 N N . SER A 1 189 ? -1.961 0.773 0.085 1.00 97.38 189 SER A N 1
ATOM 1511 C CA . SER A 1 189 ? -1.332 1.953 0.694 1.00 97.38 189 SER A CA 1
ATOM 1512 C C . SER A 1 189 ? -2.265 3.166 0.767 1.00 97.38 189 SER A C 1
ATOM 1514 O O . SER A 1 189 ? -2.252 3.867 1.780 1.00 97.38 189 SER A O 1
ATOM 1516 N N . ILE A 1 190 ? -3.053 3.436 -0.279 1.00 97.69 190 ILE A N 1
ATOM 1517 C CA . ILE A 1 190 ? -3.994 4.565 -0.302 1.00 97.69 190 ILE A CA 1
ATOM 1518 C C . ILE A 1 190 ? -5.128 4.327 0.687 1.00 97.69 190 ILE A C 1
ATOM 1520 O O . ILE A 1 190 ? -5.368 5.171 1.549 1.00 97.69 190 ILE A O 1
ATOM 1524 N N . GLN A 1 191 ? -5.797 3.179 0.602 1.00 97.12 191 GLN A N 1
ATOM 1525 C CA . GLN A 1 191 ? -6.934 2.866 1.467 1.00 97.12 191 GLN A CA 1
ATOM 1526 C C . GLN A 1 191 ? -6.506 2.823 2.941 1.00 97.12 191 GLN A C 1
ATOM 1528 O O . GLN A 1 191 ? -7.172 3.397 3.8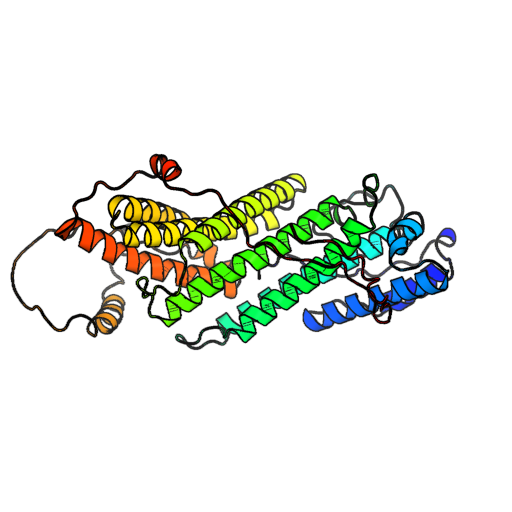03 1.00 97.12 191 GLN A O 1
ATOM 1533 N N . TYR A 1 192 ? -5.339 2.236 3.227 1.00 97.44 192 TYR A N 1
ATOM 1534 C CA . TYR A 1 192 ? -4.744 2.238 4.562 1.00 97.44 192 TYR A CA 1
ATOM 1535 C C . TYR A 1 192 ? -4.444 3.655 5.074 1.00 97.44 192 TYR A C 1
ATOM 1537 O O . TYR A 1 192 ? -4.614 3.916 6.263 1.00 97.44 192 TYR A O 1
ATOM 1545 N N . SER A 1 193 ? -4.059 4.600 4.208 1.00 96.44 193 SER A N 1
ATOM 1546 C CA . SER A 1 193 ? -3.793 5.981 4.641 1.00 96.44 193 SER A CA 1
ATOM 1547 C C . SER A 1 193 ? -5.024 6.674 5.240 1.00 96.44 193 SER A C 1
ATOM 1549 O O . SER A 1 193 ? -4.878 7.449 6.183 1.00 96.44 193 SER A O 1
ATOM 1551 N N . PHE A 1 194 ? -6.241 6.340 4.788 1.00 95.94 194 PHE A N 1
ATOM 1552 C CA . PHE A 1 194 ? -7.476 6.830 5.415 1.00 95.94 194 PHE A CA 1
ATOM 1553 C C . PHE A 1 194 ? -7.669 6.262 6.826 1.00 95.94 194 PHE A C 1
ATOM 1555 O O . PHE A 1 194 ? -8.089 6.981 7.734 1.00 95.94 194 PHE A O 1
ATOM 1562 N N . LEU A 1 195 ? -7.322 4.987 7.027 1.00 97.12 195 LEU A N 1
ATOM 1563 C CA . LEU A 1 195 ? -7.392 4.326 8.333 1.00 97.12 195 LEU A CA 1
ATOM 1564 C C . LEU A 1 195 ? -6.362 4.914 9.299 1.00 97.12 195 LEU A C 1
ATOM 1566 O O . LEU A 1 195 ? -6.705 5.251 10.431 1.00 97.12 195 LEU A O 1
ATOM 1570 N N . SER A 1 196 ? -5.125 5.105 8.832 1.00 96.00 196 SER A N 1
ATOM 1571 C CA . SER A 1 196 ? -4.075 5.774 9.599 1.00 96.00 196 SER A CA 1
ATOM 1572 C C . SER A 1 196 ? -4.530 7.182 9.989 1.00 96.00 196 SER A C 1
ATOM 1574 O O . SER A 1 196 ? -4.591 7.490 11.180 1.00 96.00 196 SER A O 1
ATOM 1576 N N . LYS A 1 197 ? -4.998 8.002 9.034 1.00 95.00 197 LYS A N 1
ATOM 1577 C CA . LYS A 1 197 ? -5.561 9.336 9.313 1.00 95.00 197 LYS A CA 1
ATOM 1578 C C . LYS A 1 197 ? -6.622 9.309 10.416 1.00 95.00 197 LYS A C 1
ATOM 1580 O O . LYS A 1 197 ? -6.595 10.167 11.297 1.00 95.00 197 LYS A O 1
ATOM 1585 N N . CYS A 1 198 ? -7.524 8.326 10.406 1.00 94.44 198 CYS A N 1
ATOM 1586 C CA . CYS A 1 198 ? -8.523 8.163 11.463 1.00 94.44 198 CYS A CA 1
ATOM 1587 C C . CYS A 1 198 ? -7.885 7.911 12.836 1.00 94.44 198 CYS A C 1
ATOM 1589 O O . CYS A 1 198 ? -8.267 8.565 13.804 1.00 94.44 198 CYS A O 1
ATOM 1591 N N . LEU A 1 199 ? -6.910 7.003 12.944 1.00 94.25 199 LEU A N 1
ATOM 1592 C CA . LEU A 1 199 ? -6.214 6.734 14.211 1.00 94.25 199 LEU A CA 1
ATOM 1593 C C . LEU A 1 199 ? -5.521 7.989 14.753 1.00 94.25 199 LEU A C 1
ATOM 1595 O O . LEU A 1 199 ? -5.570 8.263 15.952 1.00 94.25 199 LEU A O 1
ATOM 1599 N N . TRP A 1 200 ? -4.921 8.783 13.868 1.00 92.56 200 TRP A N 1
ATOM 1600 C CA . TRP A 1 200 ? -4.287 10.050 14.225 1.00 92.56 200 TRP A CA 1
ATOM 1601 C C . TRP A 1 200 ? -5.290 11.120 14.668 1.00 92.56 200 TRP A C 1
ATOM 1603 O O . TRP A 1 200 ? -5.038 11.799 15.663 1.00 92.56 200 TRP A O 1
ATOM 1613 N N . LYS A 1 201 ? -6.445 11.236 14.000 1.00 91.25 201 LYS A N 1
ATOM 1614 C CA . LYS A 1 201 ? -7.540 12.129 14.428 1.00 91.25 201 LYS A CA 1
ATOM 1615 C C . LYS A 1 201 ? -8.122 11.706 15.781 1.00 91.25 201 LYS A C 1
ATOM 1617 O O . LYS A 1 201 ? -8.385 12.541 16.642 1.00 91.25 201 LYS A O 1
ATOM 1622 N N . LEU A 1 202 ? -8.289 10.405 16.010 1.00 90.88 202 LEU A N 1
ATOM 1623 C CA . LEU A 1 202 ? -8.736 9.901 17.309 1.00 90.88 202 LEU A CA 1
ATOM 1624 C C . LEU A 1 202 ? -7.717 10.244 18.394 1.00 90.88 202 LEU A C 1
ATOM 1626 O O . LEU A 1 202 ? -8.088 10.807 19.413 1.00 90.88 202 LEU A O 1
ATOM 1630 N N . LYS A 1 203 ? -6.421 10.033 18.154 1.00 89.12 203 LYS A N 1
ATOM 1631 C CA . LYS A 1 203 ? -5.378 10.454 19.098 1.00 89.12 203 LYS A CA 1
ATOM 1632 C C . LYS A 1 203 ? -5.435 11.957 19.406 1.00 89.12 203 LYS A C 1
ATOM 1634 O O . LYS A 1 203 ? -5.302 12.341 20.565 1.00 89.12 203 LYS A O 1
ATOM 1639 N N . SER A 1 204 ? -5.641 12.805 18.393 1.00 86.44 204 SER A N 1
ATOM 1640 C CA . SER A 1 204 ? -5.682 14.268 18.563 1.00 86.44 204 SER A CA 1
ATOM 1641 C C . SER A 1 204 ? -6.847 14.749 19.423 1.00 86.44 204 SER A C 1
ATOM 1643 O O . SER A 1 204 ? -6.781 15.831 19.996 1.00 86.44 204 SER A O 1
ATOM 1645 N N . THR A 1 205 ? -7.914 13.958 19.487 1.00 86.50 205 THR A N 1
ATOM 1646 C CA . THR A 1 205 ? -9.129 14.230 20.262 1.00 86.50 205 THR A CA 1
ATOM 1647 C C . THR A 1 205 ? -9.154 13.443 21.573 1.00 86.50 205 THR A C 1
ATOM 1649 O O . THR A 1 205 ? -10.224 13.212 22.129 1.00 86.50 205 THR A O 1
ATOM 1652 N N . GLU A 1 206 ? -7.986 12.995 22.052 1.00 85.75 206 GLU A N 1
ATOM 1653 C CA . GLU A 1 206 ? -7.846 12.147 23.247 1.00 85.75 206 GLU A CA 1
ATOM 1654 C C . GLU A 1 206 ? -8.735 10.891 23.187 1.00 85.75 206 GLU A C 1
ATOM 1656 O O . GLU A 1 206 ? -9.255 10.409 24.190 1.00 85.75 206 GLU A O 1
ATOM 1661 N N . PHE A 1 207 ? -8.893 10.356 21.977 1.00 88.06 207 PHE A N 1
ATOM 1662 C CA . PHE A 1 207 ? -9.716 9.203 21.629 1.00 88.06 207 PHE A CA 1
ATOM 1663 C C . PHE A 1 207 ? -11.211 9.399 21.915 1.00 88.06 207 PHE A C 1
ATOM 1665 O O . PHE A 1 207 ? -11.919 8.447 22.255 1.00 88.06 207 PHE A O 1
ATOM 1672 N N . ASN A 1 208 ? -11.724 10.620 21.739 1.00 86.81 208 ASN A N 1
ATOM 1673 C CA . ASN A 1 208 ? -13.157 10.878 21.805 1.00 86.81 208 ASN A CA 1
ATOM 1674 C C . ASN A 1 208 ? -13.900 10.223 20.627 1.00 86.81 208 ASN A C 1
ATOM 1676 O O . ASN A 1 208 ? -13.978 10.762 19.526 1.00 86.81 208 ASN A O 1
ATOM 1680 N N . ILE A 1 209 ? -14.498 9.062 20.888 1.00 86.75 209 ILE A N 1
ATOM 1681 C CA . ILE A 1 209 ? -15.259 8.293 19.894 1.00 86.75 209 ILE A CA 1
ATOM 1682 C C . ILE A 1 209 ? -16.689 8.790 19.655 1.00 86.75 209 ILE A C 1
ATOM 1684 O O . ILE A 1 209 ? -17.384 8.249 18.799 1.00 86.75 209 ILE A O 1
ATOM 1688 N N . LEU A 1 210 ? -17.166 9.760 20.440 1.00 83.56 210 LEU A N 1
ATOM 1689 C CA . LEU A 1 210 ? -18.505 10.334 20.276 1.00 83.56 210 LEU A CA 1
ATOM 1690 C C . LEU A 1 210 ? -18.528 11.464 19.242 1.00 83.56 210 LEU A C 1
ATOM 1692 O O . LEU A 1 210 ? -19.591 12.000 18.968 1.00 83.56 210 LEU A O 1
ATOM 1696 N N . ASP A 1 211 ? -17.380 11.803 18.656 1.00 76.06 211 ASP A N 1
ATOM 1697 C CA . ASP A 1 211 ? -17.318 12.698 17.508 1.00 76.06 211 ASP A CA 1
ATOM 1698 C C . ASP A 1 211 ? -18.111 12.094 16.331 1.00 76.06 211 ASP A C 1
ATOM 1700 O O . ASP A 1 211 ? -17.883 10.949 15.920 1.00 76.06 211 ASP A O 1
ATOM 1704 N N . ASP A 1 212 ? -19.085 12.845 15.821 1.00 76.56 212 ASP A N 1
ATOM 1705 C CA . ASP A 1 212 ? -19.945 12.436 14.706 1.00 76.56 212 ASP A CA 1
ATOM 1706 C C . ASP A 1 212 ? -19.352 12.792 13.338 1.00 76.56 212 ASP A C 1
ATOM 1708 O O . ASP A 1 212 ? -19.861 12.351 12.308 1.00 76.56 212 ASP A O 1
ATOM 1712 N N . GLU A 1 213 ? -18.219 13.498 13.298 1.00 84.19 213 GLU A N 1
ATOM 1713 C CA . GLU A 1 213 ? -17.495 13.763 12.052 1.00 84.19 213 GLU A CA 1
ATOM 1714 C C . GLU A 1 213 ? -16.818 12.511 11.467 1.00 84.19 213 GLU A C 1
ATOM 1716 O O . GLU A 1 213 ? -16.389 12.518 10.310 1.00 84.19 213 GLU A O 1
ATOM 1721 N N . ILE A 1 214 ? -16.668 11.436 12.251 1.00 90.00 214 ILE A N 1
ATOM 1722 C CA . ILE A 1 214 ? -16.019 10.194 11.814 1.00 90.00 214 ILE A CA 1
ATOM 1723 C C . ILE A 1 214 ? -17.073 9.137 11.477 1.00 90.00 214 ILE A C 1
ATOM 1725 O O . ILE A 1 214 ? -17.776 8.614 12.341 1.00 90.00 214 ILE A O 1
ATOM 1729 N N . ASN A 1 215 ? -17.120 8.744 10.203 1.00 92.75 215 ASN A N 1
ATOM 1730 C CA . ASN A 1 215 ? -17.961 7.641 9.745 1.00 92.75 215 ASN A CA 1
ATOM 1731 C C . ASN A 1 215 ? -17.243 6.289 9.929 1.00 92.75 215 ASN A C 1
ATOM 1733 O O . ASN A 1 215 ? -16.597 5.774 9.010 1.00 92.75 215 ASN A O 1
ATOM 1737 N N . TYR A 1 216 ? -17.363 5.715 11.130 1.00 95.00 216 TYR A N 1
ATOM 1738 C CA . TYR A 1 216 ? -16.737 4.435 11.491 1.00 95.00 216 TYR A CA 1
ATOM 1739 C C . TYR A 1 216 ? -17.194 3.268 10.604 1.00 95.00 216 TYR A C 1
ATOM 1741 O O . TYR A 1 216 ? -16.365 2.439 10.239 1.00 95.00 216 TYR A O 1
ATOM 1749 N N . SER A 1 217 ? -18.462 3.256 10.177 1.00 93.69 217 SER A N 1
ATOM 1750 C CA . SER A 1 217 ? -19.016 2.225 9.285 1.00 93.69 217 SER A CA 1
ATOM 1751 C C . SER A 1 217 ? -18.309 2.169 7.942 1.00 93.69 217 SER A C 1
ATOM 1753 O O . SER A 1 217 ? -17.879 1.114 7.470 1.00 93.69 217 SER A O 1
ATOM 1755 N N . THR A 1 218 ? -18.130 3.336 7.327 1.00 95.94 218 THR A N 1
ATOM 1756 C CA . THR A 1 218 ? -17.430 3.451 6.048 1.00 95.94 218 THR A CA 1
ATOM 1757 C C . THR A 1 218 ? -15.970 3.038 6.202 1.00 95.94 218 THR A C 1
ATOM 1759 O O . THR A 1 218 ? -15.470 2.245 5.405 1.00 95.94 218 THR A O 1
ATOM 1762 N N . LEU A 1 219 ? -15.296 3.500 7.259 1.00 97.19 219 LEU A N 1
ATOM 1763 C CA . LEU A 1 219 ? -13.903 3.134 7.528 1.00 97.19 219 LEU A CA 1
ATOM 1764 C C . LEU A 1 219 ? -13.736 1.636 7.817 1.00 97.19 219 LEU A C 1
ATOM 1766 O O . LEU A 1 219 ? -12.762 1.041 7.361 1.00 97.19 219 LEU A O 1
ATOM 1770 N N . ALA A 1 220 ? -14.686 1.000 8.506 1.00 97.62 220 ALA A N 1
ATOM 1771 C CA . ALA A 1 220 ? -14.666 -0.439 8.749 1.00 97.62 220 ALA A CA 1
ATOM 1772 C C . ALA A 1 220 ? -14.758 -1.224 7.434 1.00 97.62 220 ALA A C 1
ATOM 1774 O O . ALA A 1 220 ? -13.977 -2.147 7.204 1.00 97.62 220 ALA A O 1
ATOM 1775 N N . ARG A 1 221 ? -15.647 -0.817 6.518 1.00 98.25 221 ARG A N 1
ATOM 1776 C CA . ARG A 1 221 ? -15.754 -1.425 5.179 1.00 98.25 221 ARG A CA 1
ATOM 1777 C C . ARG A 1 221 ? -14.486 -1.226 4.350 1.00 98.25 221 ARG A C 1
ATOM 1779 O O . ARG A 1 221 ? -14.069 -2.162 3.665 1.00 98.25 221 ARG A O 1
ATOM 1786 N N . ILE A 1 222 ? -13.846 -0.058 4.443 1.00 98.44 222 ILE A N 1
ATOM 1787 C CA . ILE A 1 222 ? -12.540 0.197 3.816 1.00 98.44 222 ILE A CA 1
ATOM 1788 C C . ILE A 1 222 ? -11.488 -0.751 4.399 1.00 98.44 222 ILE A C 1
ATOM 1790 O O . ILE A 1 222 ? -10.784 -1.418 3.644 1.00 98.44 222 ILE A O 1
ATOM 1794 N N . ALA A 1 223 ? -11.411 -0.882 5.725 1.00 98.38 223 ALA A N 1
ATOM 1795 C CA . ALA A 1 223 ? -10.458 -1.769 6.388 1.00 98.38 223 ALA A CA 1
ATOM 1796 C C . ALA A 1 223 ? -10.656 -3.246 6.005 1.00 98.38 223 ALA A C 1
ATOM 1798 O O . ALA A 1 223 ? -9.679 -3.958 5.772 1.00 98.38 223 ALA A O 1
ATOM 1799 N N . ILE A 1 224 ? -11.903 -3.700 5.848 1.00 98.38 224 ILE A N 1
ATOM 1800 C CA . ILE A 1 224 ? -12.219 -5.052 5.359 1.00 98.38 224 ILE A CA 1
ATOM 1801 C C . ILE A 1 224 ? -11.779 -5.234 3.896 1.00 98.38 224 ILE A C 1
ATOM 1803 O O . ILE A 1 224 ? -11.258 -6.293 3.550 1.00 98.38 224 ILE A O 1
ATOM 1807 N N . SER A 1 225 ? -11.917 -4.207 3.049 1.00 97.94 225 SER A N 1
ATOM 1808 C CA . SER A 1 225 ? -11.374 -4.235 1.680 1.00 97.94 225 SER A CA 1
ATOM 1809 C C . SER A 1 225 ? -9.848 -4.356 1.690 1.00 97.94 225 SER A C 1
ATOM 1811 O O . SER A 1 225 ? -9.297 -5.228 1.026 1.00 97.94 225 SER A O 1
ATOM 1813 N N . VAL A 1 226 ? -9.165 -3.551 2.515 1.00 98.50 226 VAL A N 1
ATOM 1814 C CA . VAL A 1 226 ? -7.702 -3.609 2.686 1.00 98.50 226 VAL A CA 1
ATOM 1815 C C . VAL A 1 226 ? -7.254 -4.995 3.145 1.00 98.50 226 VAL A C 1
ATOM 1817 O O . VAL A 1 226 ? -6.269 -5.525 2.636 1.00 98.50 226 VAL A O 1
ATOM 1820 N N . LYS A 1 227 ? -7.984 -5.616 4.079 1.00 98.12 227 LYS A N 1
ATOM 1821 C CA . LYS A 1 227 ? -7.733 -6.994 4.520 1.00 98.12 227 LYS A CA 1
ATOM 1822 C C . LYS A 1 227 ? -7.783 -7.984 3.353 1.00 98.12 227 LYS A C 1
ATOM 1824 O O . LYS A 1 227 ? -6.896 -8.829 3.254 1.00 98.12 227 LYS A O 1
ATOM 1829 N N . ALA A 1 228 ? -8.801 -7.904 2.497 1.00 97.69 228 ALA A N 1
ATOM 1830 C CA . ALA A 1 228 ? -8.939 -8.803 1.352 1.00 97.69 228 ALA A CA 1
ATOM 1831 C C . ALA A 1 228 ? -7.766 -8.651 0.368 1.00 97.69 228 ALA A C 1
ATOM 1833 O O . ALA A 1 228 ? -7.162 -9.650 -0.032 1.00 97.69 228 ALA A O 1
ATOM 1834 N N . ASP A 1 229 ? -7.380 -7.412 0.061 1.00 97.50 229 ASP A N 1
ATOM 1835 C CA . ASP A 1 229 ? -6.252 -7.129 -0.830 1.00 97.50 229 ASP A CA 1
ATOM 1836 C C . ASP A 1 229 ? -4.912 -7.586 -0.238 1.00 97.50 229 ASP A C 1
ATOM 1838 O O . ASP A 1 229 ? -4.097 -8.178 -0.947 1.00 97.50 229 ASP A O 1
ATOM 1842 N N . LEU A 1 230 ? -4.695 -7.395 1.068 1.00 98.06 230 LEU A N 1
ATOM 1843 C CA . LEU A 1 230 ? -3.515 -7.907 1.775 1.00 98.06 230 LEU A CA 1
ATOM 1844 C C . LEU A 1 230 ? -3.432 -9.435 1.718 1.00 98.06 230 LEU A C 1
ATOM 1846 O O . LEU A 1 230 ? -2.355 -9.972 1.469 1.00 98.06 230 LEU A O 1
ATOM 1850 N N . ILE A 1 231 ? -4.548 -10.147 1.907 1.00 98.00 231 ILE A N 1
ATOM 1851 C CA . ILE A 1 231 ? -4.586 -11.613 1.777 1.00 98.00 231 ILE A CA 1
ATOM 1852 C C . ILE A 1 231 ? -4.188 -12.034 0.357 1.00 98.00 231 ILE A C 1
ATOM 1854 O O . ILE A 1 231 ? -3.411 -12.979 0.201 1.00 98.00 231 ILE A O 1
ATOM 1858 N N . SER A 1 232 ? -4.664 -11.320 -0.669 1.00 97.19 232 SER A N 1
ATOM 1859 C CA . SER A 1 232 ? -4.258 -11.576 -2.055 1.00 97.19 232 SER A CA 1
ATOM 1860 C C . SER A 1 232 ? -2.762 -11.336 -2.260 1.00 97.19 232 SER A C 1
ATOM 1862 O O . SER A 1 232 ? -2.085 -12.204 -2.802 1.00 97.19 232 SER A O 1
ATOM 1864 N N . LEU A 1 233 ? -2.220 -10.213 -1.776 1.00 97.88 233 LEU A N 1
ATOM 1865 C CA . LEU A 1 233 ? -0.784 -9.910 -1.862 1.00 97.88 233 LEU A CA 1
ATOM 1866 C C . LEU A 1 233 ? 0.070 -10.964 -1.147 1.00 97.88 233 LEU A C 1
ATOM 1868 O O . LEU A 1 233 ? 1.112 -11.365 -1.663 1.00 97.88 233 LEU A O 1
ATOM 1872 N N . ILE A 1 234 ? -0.366 -11.445 0.020 1.00 97.69 234 ILE A N 1
ATOM 1873 C CA . ILE A 1 234 ? 0.315 -12.514 0.764 1.00 97.69 234 ILE A CA 1
ATOM 1874 C C . ILE A 1 234 ? 0.296 -13.819 -0.035 1.00 97.69 234 ILE A C 1
ATOM 1876 O O . ILE A 1 234 ? 1.313 -14.509 -0.098 1.00 97.69 234 ILE A O 1
ATOM 1880 N N . LYS A 1 235 ? -0.837 -14.168 -0.653 1.00 97.12 235 LYS A N 1
ATOM 1881 C CA . LYS A 1 235 ? -0.957 -15.368 -1.490 1.00 97.12 235 LYS A CA 1
ATOM 1882 C C . LYS A 1 235 ? -0.019 -15.299 -2.696 1.00 97.12 235 LYS A C 1
ATOM 1884 O O . LYS A 1 235 ? 0.726 -16.252 -2.923 1.00 97.12 235 LYS A O 1
ATOM 1889 N N . ASP A 1 236 ? -0.008 -14.172 -3.402 1.00 95.25 236 ASP A N 1
ATOM 1890 C CA . ASP A 1 236 ? 0.865 -13.941 -4.558 1.00 95.25 236 ASP A CA 1
ATOM 1891 C C . ASP A 1 236 ? 2.344 -13.996 -4.129 1.00 95.25 236 ASP A C 1
ATOM 1893 O O . ASP A 1 236 ? 3.157 -14.699 -4.729 1.00 95.25 236 ASP A O 1
ATOM 1897 N N . SER A 1 237 ? 2.684 -13.368 -2.999 1.00 95.75 237 SER A N 1
ATOM 1898 C CA . SER A 1 237 ? 4.040 -13.404 -2.431 1.00 95.75 237 SER A CA 1
ATOM 1899 C C . SER A 1 237 ? 4.482 -14.824 -2.054 1.00 95.75 237 SER A C 1
ATOM 1901 O O . SER A 1 237 ? 5.626 -15.198 -2.317 1.00 95.75 237 SER A O 1
ATOM 1903 N N . LYS A 1 238 ? 3.590 -15.650 -1.481 1.00 95.44 238 LYS A N 1
ATOM 1904 C CA . LYS A 1 238 ? 3.862 -17.072 -1.182 1.00 95.44 238 LYS A CA 1
ATOM 1905 C C . LYS A 1 238 ? 4.117 -17.866 -2.459 1.00 95.44 238 LYS A C 1
ATOM 1907 O O . LYS A 1 238 ? 5.070 -18.642 -2.506 1.00 95.44 238 LYS A O 1
ATOM 1912 N N . TYR A 1 239 ? 3.305 -17.650 -3.492 1.00 94.06 239 TYR A N 1
ATOM 1913 C CA . TYR A 1 239 ? 3.464 -18.310 -4.789 1.00 94.06 239 TYR A CA 1
ATOM 1914 C C . TYR A 1 239 ? 4.835 -18.008 -5.418 1.00 94.06 239 TYR A C 1
ATOM 1916 O O . TYR A 1 239 ? 5.526 -18.924 -5.862 1.00 94.06 239 TYR A O 1
ATOM 1924 N N . HIS A 1 240 ? 5.288 -16.753 -5.340 1.00 91.94 240 HIS A N 1
ATOM 1925 C CA . HIS A 1 240 ? 6.603 -16.320 -5.830 1.00 91.94 240 HIS A CA 1
ATOM 1926 C C . HIS A 1 240 ? 7.755 -16.496 -4.821 1.00 91.94 240 HIS A C 1
ATOM 1928 O O . HIS A 1 240 ? 8.874 -16.056 -5.081 1.00 91.94 240 HIS A O 1
ATOM 1934 N N . LYS A 1 241 ? 7.523 -17.179 -3.688 1.00 92.88 241 LYS A N 1
ATOM 1935 C CA . LYS A 1 241 ? 8.522 -17.476 -2.639 1.00 92.88 241 LYS A CA 1
ATOM 1936 C C . LYS A 1 241 ? 9.185 -16.234 -2.013 1.00 92.88 241 LYS A C 1
ATOM 1938 O O . LYS A 1 241 ? 10.326 -16.294 -1.556 1.00 92.88 241 LYS A O 1
ATOM 1943 N N . LEU A 1 242 ? 8.461 -15.121 -1.937 1.00 92.62 242 LEU A N 1
ATOM 1944 C CA . LEU A 1 242 ? 8.905 -13.857 -1.342 1.00 92.62 242 LEU A CA 1
ATOM 1945 C C . LEU A 1 242 ? 8.625 -13.835 0.170 1.00 92.62 242 LEU A C 1
ATOM 1947 O O . LEU A 1 242 ? 7.766 -13.096 0.647 1.00 92.62 242 LEU A O 1
ATOM 1951 N N . MET A 1 243 ? 9.320 -14.676 0.942 1.00 91.88 243 MET A N 1
ATOM 1952 C CA . MET A 1 243 ? 8.994 -14.881 2.365 1.00 91.88 243 MET A CA 1
ATOM 1953 C C . MET A 1 243 ? 9.142 -13.619 3.227 1.00 91.88 243 MET A C 1
ATOM 1955 O O . MET A 1 243 ? 8.317 -13.393 4.106 1.00 91.88 243 MET A O 1
ATOM 1959 N N . GLU A 1 244 ? 10.105 -12.746 2.926 1.00 90.94 244 GLU A N 1
ATOM 1960 C CA . GLU A 1 244 ? 10.238 -11.454 3.618 1.00 90.94 244 GLU A CA 1
ATOM 1961 C C . GLU A 1 244 ? 8.999 -10.562 3.412 1.00 90.94 244 GLU A C 1
ATOM 1963 O O . GLU A 1 244 ? 8.587 -9.841 4.321 1.00 90.94 244 GLU A O 1
ATOM 1968 N N . TYR A 1 245 ? 8.358 -10.639 2.238 1.00 94.06 245 TYR A N 1
ATOM 1969 C CA . TYR A 1 245 ? 7.139 -9.874 1.950 1.00 94.06 245 TYR A CA 1
ATOM 1970 C C . TYR A 1 245 ? 5.964 -10.469 2.708 1.00 94.06 245 TYR A C 1
ATOM 1972 O O . TYR A 1 245 ? 5.168 -9.730 3.278 1.00 94.06 245 TYR A O 1
ATOM 1980 N N . VAL A 1 246 ? 5.876 -11.800 2.745 1.00 94.44 246 VAL A N 1
ATOM 1981 C CA . VAL A 1 246 ? 4.849 -12.526 3.498 1.00 94.44 246 VAL A CA 1
ATOM 1982 C C . VAL A 1 246 ? 4.886 -12.132 4.969 1.00 94.44 246 VAL A C 1
ATOM 1984 O O . VAL A 1 246 ? 3.867 -11.698 5.497 1.00 94.44 246 VAL A O 1
ATOM 1987 N N . GLU A 1 247 ? 6.051 -12.224 5.611 1.00 90.69 247 GLU A N 1
ATOM 1988 C CA . GLU A 1 247 ? 6.207 -11.882 7.028 1.00 90.69 247 GLU A CA 1
ATOM 1989 C C . GLU A 1 247 ? 5.811 -10.428 7.305 1.00 90.69 247 GLU A C 1
ATOM 1991 O O . GLU A 1 247 ? 5.071 -10.144 8.249 1.00 90.69 247 GLU A O 1
ATOM 1996 N N . TYR A 1 248 ? 6.253 -9.504 6.452 1.00 91.69 248 TYR A N 1
ATOM 1997 C CA . TYR A 1 248 ? 5.938 -8.086 6.583 1.00 91.69 248 TYR A CA 1
ATOM 1998 C C . TYR A 1 248 ? 4.440 -7.788 6.398 1.00 91.69 248 TYR A C 1
ATOM 2000 O O . TYR A 1 248 ? 3.827 -7.097 7.217 1.00 91.69 248 TYR A O 1
ATOM 2008 N N . LEU A 1 249 ? 3.821 -8.339 5.352 1.00 94.31 249 LEU A N 1
ATOM 2009 C CA . LEU A 1 249 ? 2.402 -8.148 5.054 1.00 94.31 249 LEU A CA 1
ATOM 2010 C C . LEU A 1 249 ? 1.497 -8.817 6.097 1.00 94.31 249 LEU A C 1
ATOM 2012 O O . LEU A 1 249 ? 0.446 -8.267 6.419 1.00 94.31 249 LEU A O 1
ATOM 2016 N N . GLU A 1 250 ? 1.892 -9.958 6.669 1.00 92.75 250 GLU A N 1
ATOM 2017 C CA . GLU A 1 250 ? 1.145 -10.627 7.744 1.00 92.75 250 GLU A CA 1
ATOM 2018 C C . GLU A 1 250 ? 1.114 -9.790 9.032 1.00 92.75 250 GLU A C 1
ATOM 2020 O O . GLU A 1 250 ? 0.106 -9.789 9.746 1.00 92.75 250 GLU A O 1
ATOM 2025 N N . VAL A 1 251 ? 2.169 -9.021 9.320 1.00 89.94 251 VAL A N 1
ATOM 2026 C CA . VAL A 1 251 ? 2.140 -8.049 10.423 1.00 89.94 251 VAL A CA 1
ATOM 2027 C C . VAL A 1 251 ? 1.136 -6.933 10.131 1.00 89.94 251 VAL A C 1
ATOM 2029 O O . VAL A 1 251 ? 0.302 -6.620 10.977 1.00 89.94 251 VAL A O 1
ATOM 2032 N N . ILE A 1 252 ? 1.151 -6.365 8.925 1.00 93.62 252 ILE A N 1
ATOM 2033 C CA . ILE A 1 252 ? 0.187 -5.322 8.538 1.00 93.62 252 ILE A CA 1
ATOM 2034 C C . ILE A 1 252 ? -1.247 -5.871 8.560 1.00 93.62 252 ILE A C 1
ATOM 2036 O O . ILE A 1 252 ? -2.168 -5.187 9.001 1.00 93.62 252 ILE A O 1
ATOM 2040 N N . LEU A 1 253 ? -1.454 -7.124 8.158 1.00 95.12 253 LEU A N 1
ATOM 2041 C CA . LEU A 1 253 ? -2.755 -7.785 8.215 1.00 95.12 253 LEU A CA 1
ATOM 2042 C C . LEU A 1 253 ? -3.295 -7.872 9.651 1.00 95.12 253 LEU A C 1
ATOM 2044 O O . LEU A 1 253 ? -4.481 -7.622 9.870 1.00 95.12 253 LEU A O 1
ATOM 2048 N N . LYS A 1 254 ? -2.441 -8.175 10.638 1.00 92.75 254 LYS A N 1
ATOM 2049 C CA . LYS A 1 254 ? -2.822 -8.156 12.063 1.00 92.75 254 LYS A CA 1
ATOM 2050 C C . LYS A 1 254 ? -3.238 -6.760 12.519 1.00 92.75 254 LYS A C 1
ATOM 2052 O O . LYS A 1 254 ? -4.264 -6.629 13.183 1.00 92.75 254 LYS A O 1
ATOM 2057 N N . LEU A 1 255 ? -2.496 -5.724 12.120 1.00 94.12 255 LEU A N 1
ATOM 2058 C CA . LEU A 1 255 ? -2.868 -4.333 12.392 1.00 94.12 255 LEU A CA 1
ATOM 2059 C C . LEU A 1 255 ? -4.250 -4.013 11.833 1.00 94.12 255 LEU A C 1
ATOM 2061 O O . LEU A 1 255 ? -5.118 -3.534 12.556 1.00 94.12 255 LEU A O 1
ATOM 2065 N N . VAL A 1 256 ? -4.469 -4.321 10.555 1.00 97.25 256 VAL A N 1
ATOM 2066 C CA . VAL A 1 256 ? -5.733 -4.049 9.866 1.00 97.25 256 VAL A CA 1
ATOM 2067 C C . VAL A 1 256 ? -6.888 -4.824 10.502 1.00 97.25 256 VAL A C 1
ATOM 2069 O O . VAL A 1 256 ? -7.948 -4.241 10.702 1.00 97.25 256 VAL A O 1
ATOM 2072 N N . ASN A 1 257 ? -6.703 -6.084 10.911 1.00 96.19 257 ASN A N 1
ATOM 2073 C CA . ASN A 1 257 ? -7.720 -6.815 11.681 1.00 96.19 257 ASN A CA 1
ATOM 2074 C C . ASN A 1 257 ? -8.036 -6.133 13.023 1.00 96.19 257 ASN A C 1
ATOM 2076 O O . ASN A 1 257 ? -9.205 -6.044 13.400 1.00 96.19 257 ASN A O 1
ATOM 2080 N N . GLY A 1 258 ? -7.019 -5.618 13.721 1.00 96.25 258 GLY A N 1
ATOM 2081 C CA . GLY A 1 258 ? -7.202 -4.810 14.927 1.00 96.25 258 GLY A CA 1
ATOM 2082 C C . GLY A 1 258 ? -8.017 -3.540 14.662 1.00 96.25 258 GLY A C 1
ATOM 2083 O O . GLY A 1 258 ? -8.956 -3.246 15.399 1.00 96.25 258 GLY A O 1
ATOM 2084 N N . ILE A 1 259 ? -7.716 -2.827 13.571 1.00 97.94 259 ILE A N 1
ATOM 2085 C CA . ILE A 1 259 ? -8.469 -1.642 13.131 1.00 97.94 259 ILE A CA 1
ATOM 2086 C C . ILE A 1 259 ? -9.927 -2.009 12.821 1.00 97.94 259 ILE A C 1
ATOM 2088 O O . ILE A 1 259 ? -10.826 -1.311 13.279 1.00 97.94 259 ILE A O 1
ATOM 2092 N N . ILE A 1 260 ? -10.180 -3.107 12.096 1.00 98.19 260 ILE A N 1
ATOM 2093 C CA . ILE A 1 260 ? -11.543 -3.588 11.801 1.00 98.19 260 ILE A CA 1
ATOM 2094 C C . ILE A 1 260 ? -12.323 -3.790 13.101 1.00 98.19 260 ILE A C 1
ATOM 2096 O O . ILE A 1 260 ? -13.423 -3.257 13.242 1.00 98.19 260 ILE A O 1
ATOM 2100 N N . GLY A 1 261 ? -11.745 -4.523 14.058 1.00 97.50 261 GLY A N 1
ATOM 2101 C CA . GLY A 1 261 ? -12.388 -4.772 15.345 1.00 97.50 261 GLY A CA 1
ATOM 2102 C C . GLY A 1 261 ? -12.658 -3.483 16.119 1.00 97.50 261 GLY A C 1
ATOM 2103 O O . GLY A 1 261 ? -13.773 -3.285 16.586 1.00 97.50 261 GLY A O 1
ATOM 2104 N N . ALA A 1 262 ? -11.698 -2.558 16.187 1.00 97.62 262 ALA A N 1
ATOM 2105 C CA . ALA A 1 262 ? -11.891 -1.281 16.872 1.00 97.62 262 ALA A CA 1
ATOM 2106 C C . ALA A 1 262 ? -12.998 -0.424 16.229 1.00 97.62 262 ALA A C 1
ATOM 2108 O O . ALA A 1 262 ? -13.862 0.090 16.936 1.00 97.62 262 ALA A O 1
ATOM 2109 N N . LEU A 1 263 ? -13.018 -0.295 14.899 1.00 97.62 263 LEU A N 1
ATOM 2110 C CA . LEU A 1 263 ? -14.018 0.514 14.192 1.00 97.62 263 LEU A CA 1
ATOM 2111 C C . LEU A 1 263 ? -15.431 -0.071 14.323 1.00 97.62 263 LEU A C 1
ATOM 2113 O O . LEU A 1 263 ? -16.359 0.660 14.668 1.00 97.62 263 LEU A O 1
ATOM 2117 N N . LEU A 1 264 ? -15.593 -1.384 14.116 1.00 97.81 264 LEU A N 1
ATOM 2118 C CA . LEU A 1 264 ? -16.886 -2.062 14.285 1.00 97.81 264 LEU A CA 1
ATOM 2119 C C . LEU A 1 264 ? -17.348 -2.056 15.743 1.00 97.81 264 LEU A C 1
ATOM 2121 O O . LEU A 1 264 ? -18.546 -1.975 16.016 1.00 97.81 264 LEU A O 1
ATOM 2125 N N . SER A 1 265 ? -16.408 -2.113 16.684 1.00 97.88 265 SER A N 1
ATOM 2126 C CA . SER A 1 265 ? -16.691 -1.984 18.107 1.00 97.88 265 SER A CA 1
ATOM 2127 C C . SER A 1 265 ? -17.248 -0.597 18.445 1.00 97.88 265 SER A C 1
ATOM 2129 O O . SER A 1 265 ? -18.281 -0.497 19.103 1.00 97.88 265 SER A O 1
ATOM 2131 N N . ILE A 1 266 ? -16.633 0.478 17.936 1.00 97.38 266 ILE A N 1
ATOM 2132 C CA . ILE A 1 266 ? -17.137 1.853 18.100 1.00 97.38 266 ILE A CA 1
ATOM 2133 C C . ILE A 1 266 ? -18.519 2.022 17.466 1.00 97.38 266 ILE A C 1
ATOM 2135 O O . ILE A 1 266 ? -19.411 2.593 18.092 1.00 97.38 266 ILE A O 1
ATOM 2139 N N . GLU A 1 267 ? -18.724 1.515 16.252 1.00 96.06 267 GLU A N 1
ATOM 2140 C CA . GLU A 1 267 ? -20.016 1.611 15.571 1.00 96.06 267 GLU A CA 1
ATOM 2141 C C . GLU A 1 267 ? -21.129 0.902 16.349 1.00 96.06 267 GLU A C 1
ATOM 2143 O O . GLU A 1 267 ? -22.174 1.496 16.604 1.00 96.06 267 GLU A O 1
ATOM 2148 N N . ASN A 1 268 ? -20.903 -0.338 16.789 1.00 96.69 268 ASN A N 1
ATOM 2149 C CA . ASN A 1 268 ? -21.905 -1.075 17.562 1.00 96.69 268 ASN A CA 1
ATOM 2150 C C . ASN A 1 268 ? -22.155 -0.446 18.936 1.00 96.69 268 ASN A C 1
ATOM 2152 O O . ASN A 1 268 ? -23.293 -0.456 19.401 1.00 96.69 268 ASN A O 1
ATOM 2156 N N . TYR A 1 269 ? -21.137 0.159 19.554 1.00 96.62 269 TYR A N 1
ATOM 2157 C CA . TYR A 1 269 ? -21.322 0.938 20.775 1.00 96.62 269 TYR A CA 1
ATOM 2158 C C . TYR A 1 269 ? -22.225 2.155 20.538 1.00 96.62 269 TYR A C 1
ATOM 2160 O O . TYR A 1 269 ? -23.166 2.371 21.297 1.00 96.62 269 TYR A O 1
ATOM 2168 N N . LYS A 1 270 ? -22.007 2.912 19.450 1.00 94.12 270 LYS A N 1
ATOM 2169 C CA . LYS A 1 270 ? -22.889 4.031 19.066 1.00 94.12 270 LYS A CA 1
ATOM 2170 C C . LYS A 1 270 ? -24.332 3.583 18.778 1.00 94.12 270 LYS A C 1
ATOM 2172 O O . LYS A 1 270 ? -25.249 4.381 18.926 1.00 94.12 270 LYS A O 1
ATOM 2177 N N . LEU A 1 271 ? -24.538 2.322 18.392 1.00 94.38 271 LEU A N 1
ATOM 2178 C CA . LEU A 1 271 ? -25.855 1.709 18.173 1.00 94.38 271 LEU A CA 1
ATOM 2179 C C . LEU A 1 271 ? -26.466 1.072 19.437 1.00 94.38 271 LEU A C 1
ATOM 2181 O O . LEU A 1 271 ? -27.438 0.329 19.320 1.00 94.38 271 LEU A O 1
ATOM 2185 N N . ASP A 1 272 ? -25.895 1.329 20.616 1.00 95.12 272 ASP A N 1
ATOM 2186 C CA . ASP A 1 272 ? -26.314 0.771 21.910 1.00 95.12 272 ASP A CA 1
ATOM 2187 C C . ASP A 1 272 ? -26.272 -0.769 21.986 1.00 95.12 272 ASP A C 1
ATOM 2189 O O . ASP A 1 272 ? -26.993 -1.392 22.759 1.00 95.12 272 ASP A O 1
ATOM 2193 N N . LYS A 1 273 ? -25.415 -1.408 21.177 1.00 95.94 273 LYS A N 1
ATOM 2194 C CA . LYS A 1 273 ? -25.185 -2.863 21.169 1.00 95.94 273 LYS A CA 1
ATOM 2195 C C . LYS A 1 273 ? -23.867 -3.184 21.864 1.00 95.94 273 LYS A C 1
ATOM 2197 O O . LYS A 1 273 ? -22.896 -3.607 21.224 1.00 95.94 273 LYS A O 1
ATOM 2202 N N . ILE A 1 274 ? -23.795 -2.947 23.172 1.00 96.25 274 ILE A N 1
ATOM 2203 C CA . ILE A 1 274 ? -22.520 -2.984 23.898 1.00 96.25 274 ILE A CA 1
ATOM 2204 C C . ILE A 1 274 ? -21.930 -4.399 23.975 1.00 96.25 274 ILE A C 1
ATOM 2206 O O . ILE A 1 274 ? -20.713 -4.555 23.875 1.00 96.25 274 ILE A O 1
ATOM 2210 N N . GLY A 1 275 ? -22.765 -5.442 24.045 1.00 96.44 275 GLY A N 1
ATOM 2211 C CA . GLY A 1 275 ? -22.302 -6.836 24.013 1.00 96.44 275 GLY A CA 1
ATOM 2212 C C . GLY A 1 275 ? -21.586 -7.210 22.706 1.00 96.44 275 GLY A C 1
ATOM 2213 O O . GLY A 1 275 ? -20.546 -7.873 22.725 1.00 96.44 275 GLY A O 1
ATOM 2214 N N . VAL A 1 276 ? -22.094 -6.716 21.569 1.00 97.38 276 VAL A N 1
ATOM 2215 C CA . VAL A 1 276 ? -21.465 -6.868 20.241 1.00 97.38 276 VAL A CA 1
ATOM 2216 C C . VAL A 1 276 ? -20.183 -6.038 20.163 1.00 97.38 276 VAL A C 1
ATOM 2218 O O . VAL A 1 276 ? -19.155 -6.517 19.681 1.00 97.38 276 VAL A O 1
ATOM 2221 N N . ALA A 1 277 ? -20.222 -4.803 20.674 1.00 97.62 277 ALA A N 1
ATOM 2222 C CA . ALA A 1 277 ? -19.066 -3.915 20.706 1.00 97.62 277 ALA A CA 1
ATOM 2223 C C . ALA A 1 277 ? -17.892 -4.539 21.473 1.00 97.62 277 ALA A C 1
ATOM 2225 O O . ALA A 1 277 ? -16.767 -4.552 20.968 1.00 97.62 277 ALA A O 1
ATOM 2226 N N . ILE A 1 278 ? -18.149 -5.113 22.651 1.00 97.62 278 ILE A N 1
ATOM 2227 C CA . ILE A 1 278 ? -17.140 -5.828 23.444 1.00 97.62 278 ILE A CA 1
ATOM 2228 C C . ILE A 1 278 ? -16.602 -7.043 22.677 1.00 97.62 278 ILE A C 1
ATOM 2230 O O . ILE A 1 278 ? -15.392 -7.258 22.664 1.00 97.62 278 ILE A O 1
ATOM 2234 N N . GLY A 1 279 ? -17.457 -7.804 21.988 1.00 96.62 279 GLY A N 1
ATOM 2235 C CA . GLY A 1 279 ? -17.022 -8.929 21.154 1.00 96.62 279 GLY A CA 1
ATOM 2236 C C . GLY A 1 279 ? -15.996 -8.510 20.091 1.00 96.62 279 GLY A C 1
ATOM 2237 O O . GLY A 1 279 ? -14.895 -9.064 20.031 1.00 96.62 279 GLY A O 1
ATOM 2238 N N . PHE A 1 280 ? -16.298 -7.470 19.305 1.00 97.88 280 PHE A N 1
ATOM 2239 C CA . PHE A 1 280 ? -15.353 -6.929 18.318 1.00 97.88 280 PHE A CA 1
ATOM 2240 C C . PHE A 1 280 ? -14.080 -6.363 18.948 1.00 97.88 280 PHE A C 1
ATOM 2242 O O . PHE A 1 280 ? -13.000 -6.472 18.362 1.00 97.88 280 PHE A O 1
ATOM 2249 N N . LEU A 1 281 ? -14.185 -5.785 20.143 1.00 96.38 281 LEU A N 1
ATOM 2250 C CA . LEU A 1 281 ? -13.032 -5.269 20.865 1.00 96.38 281 LEU A CA 1
ATOM 2251 C C . LEU A 1 281 ? -12.093 -6.391 21.321 1.00 96.38 281 LEU A C 1
ATOM 2253 O O . LEU A 1 281 ? -10.878 -6.259 21.196 1.00 96.38 281 LEU A O 1
ATOM 2257 N N . ASN A 1 282 ? -12.648 -7.515 21.775 1.00 93.75 282 ASN A N 1
ATOM 2258 C CA . ASN A 1 282 ? -11.879 -8.711 22.116 1.00 93.75 282 ASN A CA 1
ATOM 2259 C C . ASN A 1 282 ? -11.140 -9.264 20.895 1.00 93.75 282 ASN A C 1
ATOM 2261 O O . ASN A 1 282 ? -9.936 -9.506 20.966 1.00 93.75 282 ASN A O 1
ATOM 2265 N N . MET A 1 283 ? -11.820 -9.348 19.746 1.00 93.31 283 MET A N 1
ATOM 2266 C CA . MET A 1 283 ? -11.177 -9.706 18.479 1.00 93.31 283 MET A CA 1
ATOM 2267 C C . MET A 1 283 ? -10.035 -8.737 18.130 1.00 93.31 283 MET A C 1
ATOM 2269 O O . MET A 1 283 ? -8.975 -9.171 17.672 1.00 93.31 283 MET A O 1
ATOM 2273 N N . ALA A 1 284 ? -10.225 -7.430 18.336 1.00 94.06 284 ALA A N 1
ATOM 2274 C CA . ALA A 1 284 ? -9.185 -6.437 18.082 1.00 94.06 284 ALA A CA 1
ATOM 2275 C C . ALA A 1 284 ? -7.957 -6.666 18.979 1.00 94.06 284 ALA A C 1
ATOM 2277 O O . ALA A 1 284 ? -6.834 -6.712 18.474 1.00 94.06 284 ALA A O 1
ATOM 2278 N N . MET A 1 285 ? -8.174 -6.874 20.282 1.00 90.50 285 MET A N 1
ATOM 2279 C CA . MET A 1 285 ? -7.120 -7.159 21.261 1.00 90.50 285 MET A CA 1
ATOM 2280 C C . MET A 1 285 ? -6.319 -8.411 20.903 1.00 90.50 285 MET A C 1
ATOM 2282 O O . MET A 1 285 ? -5.088 -8.361 20.908 1.00 90.50 285 MET A O 1
ATOM 2286 N N . ASP A 1 286 ? -6.983 -9.506 20.534 1.00 88.81 286 ASP A N 1
ATOM 2287 C CA . ASP A 1 286 ? -6.313 -10.760 20.164 1.00 88.81 286 ASP A CA 1
ATOM 2288 C C . ASP A 1 286 ? -5.401 -10.608 18.933 1.00 88.81 286 ASP A C 1
ATOM 2290 O O . ASP A 1 286 ? -4.410 -11.327 18.799 1.00 88.81 286 ASP A O 1
ATOM 2294 N N . ASN A 1 287 ? -5.690 -9.654 18.039 1.00 87.88 287 ASN A N 1
ATOM 2295 C CA . ASN A 1 287 ? -4.862 -9.400 16.857 1.00 87.88 287 ASN A CA 1
ATOM 2296 C C . ASN A 1 287 ? -3.607 -8.564 17.151 1.00 87.88 287 ASN A C 1
ATOM 2298 O O . ASN A 1 287 ? -2.604 -8.714 16.448 1.00 87.88 287 ASN A O 1
ATOM 2302 N N . ILE A 1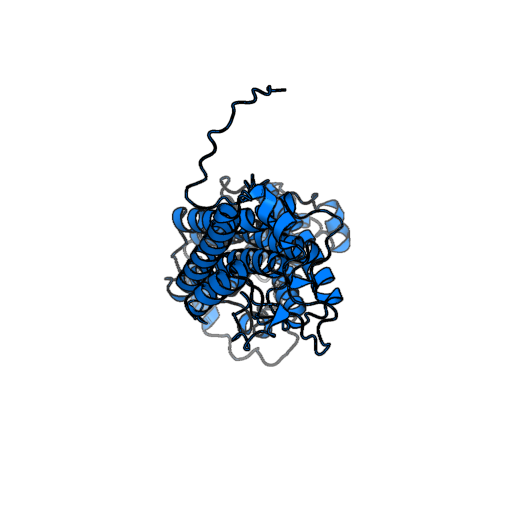 288 ? -3.647 -7.675 18.148 1.00 85.81 288 ILE A N 1
ATOM 2303 C CA . ILE A 1 288 ? -2.566 -6.702 18.395 1.00 85.81 288 ILE A CA 1
ATOM 2304 C C . ILE A 1 288 ? -1.749 -6.968 19.666 1.00 85.81 288 ILE A C 1
ATOM 2306 O O . ILE A 1 288 ? -0.686 -6.370 19.844 1.00 85.81 288 ILE A O 1
ATOM 2310 N N . THR A 1 289 ? -2.213 -7.863 20.538 1.00 81.88 289 THR A N 1
ATOM 2311 C CA . THR A 1 289 ? -1.544 -8.211 21.800 1.00 81.88 289 THR A CA 1
ATOM 2312 C C . THR A 1 289 ? -0.951 -9.616 21.762 1.00 81.88 289 THR A C 1
ATOM 2314 O O . THR A 1 289 ? -1.324 -10.461 20.950 1.00 81.88 289 THR A O 1
ATOM 2317 N N . THR A 1 290 ? 0.005 -9.882 22.650 1.00 64.12 290 THR A N 1
ATOM 2318 C CA . THR A 1 290 ? 0.448 -11.247 22.969 1.00 64.12 290 THR A CA 1
ATOM 2319 C C . THR A 1 290 ? -0.068 -11.639 24.341 1.00 64.12 290 THR A C 1
ATOM 2321 O O . THR A 1 290 ? 0.012 -10.845 25.276 1.00 64.12 290 THR A O 1
ATOM 2324 N N . LYS A 1 291 ? -0.547 -12.879 24.491 1.00 55.22 291 LYS A N 1
ATOM 2325 C CA . LYS A 1 291 ? -0.924 -13.425 25.801 1.00 55.22 291 LYS A CA 1
ATOM 2326 C C . LYS A 1 291 ? 0.335 -13.568 26.666 1.00 55.22 291 LYS A C 1
ATOM 2328 O O . LYS A 1 291 ? 1.141 -14.462 26.429 1.00 55.22 291 LYS A O 1
ATOM 2333 N N . THR A 1 292 ? 0.514 -12.695 27.654 1.00 40.38 292 THR A N 1
ATOM 2334 C CA . THR A 1 292 ? 1.554 -12.826 28.683 1.00 40.38 292 THR A CA 1
ATOM 2335 C C . THR A 1 292 ? 1.049 -13.742 29.793 1.00 40.38 292 THR A C 1
ATOM 2337 O O . THR A 1 292 ? 0.175 -13.362 30.567 1.00 40.38 292 THR A O 1
ATOM 2340 N N . ASN A 1 293 ? 1.591 -14.957 29.858 1.00 35.69 293 ASN A N 1
ATOM 2341 C CA . ASN A 1 293 ? 1.423 -15.878 30.984 1.00 35.69 293 ASN A CA 1
ATOM 2342 C C . ASN A 1 293 ? 2.788 -16.079 31.664 1.00 35.69 293 ASN A C 1
ATOM 2344 O O . ASN A 1 293 ? 3.340 -17.175 31.600 1.00 35.69 293 ASN A O 1
ATOM 2348 N N . THR A 1 294 ? 3.362 -15.038 32.271 1.00 32.06 294 THR A N 1
ATOM 2349 C CA . THR A 1 294 ? 4.591 -15.173 33.074 1.00 32.06 294 THR A CA 1
ATOM 2350 C C . THR A 1 294 ? 4.400 -14.551 34.464 1.00 32.06 294 THR A C 1
ATOM 2352 O O . THR A 1 294 ? 3.928 -13.417 34.533 1.00 32.06 294 THR A O 1
ATOM 2355 N N . PRO A 1 295 ? 4.718 -15.277 35.558 1.00 38.84 295 PRO A N 1
ATOM 2356 C CA . PRO A 1 295 ? 4.486 -14.828 36.936 1.00 38.84 295 PRO A CA 1
ATOM 2357 C C . PRO A 1 295 ? 5.482 -13.781 37.475 1.00 38.84 295 PRO A C 1
ATOM 2359 O O . PRO A 1 295 ? 5.230 -13.228 38.537 1.00 38.84 295 PRO A O 1
ATOM 2362 N N . ASP A 1 296 ? 6.574 -13.477 36.767 1.00 35.78 296 ASP A N 1
ATOM 2363 C CA . ASP A 1 296 ? 7.713 -12.728 37.336 1.00 35.78 296 ASP A CA 1
ATOM 2364 C C . ASP A 1 296 ? 7.641 -11.190 37.189 1.00 35.78 296 ASP A C 1
ATOM 2366 O O . ASP A 1 296 ? 8.542 -10.482 37.627 1.00 35.78 296 ASP A O 1
ATOM 2370 N N . ASP A 1 297 ? 6.577 -10.642 36.594 1.00 40.78 297 ASP A N 1
ATOM 2371 C CA . ASP A 1 297 ? 6.446 -9.193 36.345 1.00 40.78 297 ASP A CA 1
ATOM 2372 C C . ASP A 1 297 ? 5.756 -8.417 37.500 1.00 40.78 297 ASP A C 1
ATOM 2374 O O . ASP A 1 297 ? 5.514 -7.216 37.373 1.00 40.78 297 ASP A O 1
ATOM 2378 N N . GLU A 1 298 ? 5.425 -9.068 38.625 1.00 36.19 298 GLU A N 1
ATOM 2379 C CA . GLU A 1 298 ? 4.610 -8.480 39.710 1.00 36.19 298 GLU A CA 1
ATOM 2380 C C . GLU A 1 298 ? 5.342 -7.435 40.590 1.00 36.19 298 GLU A C 1
ATOM 2382 O O . GLU A 1 298 ? 4.684 -6.702 41.329 1.00 36.19 298 GLU A O 1
ATOM 2387 N N . GLU A 1 299 ? 6.672 -7.293 40.506 1.00 33.69 299 GLU A N 1
ATOM 2388 C CA . GLU A 1 299 ? 7.442 -6.457 41.454 1.00 33.69 299 GLU A CA 1
ATOM 2389 C C . GLU A 1 299 ? 7.873 -5.069 40.929 1.00 33.69 299 GLU A C 1
ATOM 2391 O O . GLU A 1 299 ? 8.252 -4.206 41.722 1.00 33.69 299 GLU A O 1
ATOM 2396 N N . ALA A 1 300 ? 7.764 -4.783 39.625 1.00 39.06 300 ALA A N 1
ATOM 2397 C CA . ALA A 1 300 ? 8.293 -3.541 39.031 1.00 39.06 300 ALA A CA 1
ATOM 2398 C C . ALA A 1 300 ? 7.283 -2.370 38.919 1.00 39.06 300 ALA A C 1
ATOM 2400 O O . ALA A 1 300 ? 7.626 -1.293 38.434 1.00 39.06 300 ALA A O 1
ATOM 2401 N N . GLU A 1 301 ? 6.024 -2.547 39.334 1.00 43.28 301 GLU A N 1
ATOM 2402 C CA . GLU A 1 301 ? 4.897 -1.738 38.827 1.00 43.28 301 GLU A CA 1
ATOM 2403 C C . GLU A 1 301 ? 4.344 -0.634 39.756 1.00 43.28 301 GLU A C 1
ATOM 2405 O O . GLU A 1 301 ? 3.294 -0.054 39.471 1.00 43.28 301 GLU A O 1
ATOM 2410 N N . THR A 1 302 ? 5.014 -0.266 40.851 1.00 42.66 302 THR A N 1
ATOM 2411 C CA . THR A 1 302 ? 4.462 0.744 41.783 1.00 42.66 302 THR A CA 1
ATOM 2412 C C . THR A 1 302 ? 4.584 2.206 41.315 1.00 42.66 302 THR A C 1
ATOM 2414 O O . THR A 1 302 ? 3.853 3.060 41.822 1.00 42.66 302 THR A O 1
ATOM 2417 N N . GLU A 1 303 ? 5.412 2.531 40.313 1.00 38.50 303 GLU A N 1
ATOM 2418 C CA . GLU A 1 303 ? 5.666 3.933 39.923 1.00 38.50 303 GLU A CA 1
ATOM 2419 C C . GLU A 1 303 ? 4.898 4.444 38.686 1.00 38.50 303 GLU A C 1
ATOM 2421 O O . GLU A 1 303 ? 4.465 5.605 38.681 1.00 38.50 303 GLU A O 1
ATOM 2426 N N . GLU A 1 304 ? 4.665 3.634 37.646 1.00 42.81 304 GLU A N 1
ATOM 2427 C CA . GLU A 1 304 ? 4.073 4.125 36.382 1.00 42.81 304 GLU A CA 1
ATOM 2428 C C . GLU A 1 304 ? 2.545 4.310 36.428 1.00 42.81 304 GLU A C 1
ATOM 2430 O O . GLU A 1 304 ? 2.020 5.274 35.853 1.00 42.81 304 GLU A O 1
ATOM 2435 N N . GLU A 1 305 ? 1.818 3.495 37.204 1.00 38.31 305 GLU A N 1
ATOM 2436 C CA . GLU A 1 305 ? 0.364 3.650 37.407 1.00 38.31 305 GLU A CA 1
ATOM 2437 C C . GLU A 1 305 ? -0.009 5.004 38.049 1.00 38.31 305 GLU A C 1
ATOM 2439 O O . GLU A 1 305 ? -1.120 5.515 37.860 1.00 38.31 305 GLU A O 1
ATOM 2444 N N . SER A 1 306 ? 0.925 5.636 38.768 1.00 43.56 306 SER A N 1
ATOM 2445 C CA . SER A 1 306 ? 0.729 6.947 39.399 1.00 43.56 306 SER A CA 1
ATOM 2446 C C . SER A 1 306 ? 0.685 8.109 38.392 1.00 43.56 306 SER A C 1
ATOM 2448 O O . SER A 1 306 ? 0.082 9.152 38.673 1.00 43.56 306 SER A O 1
ATOM 2450 N N . LYS A 1 307 ? 1.274 7.941 37.197 1.00 45.38 307 LYS A N 1
ATOM 2451 C CA . LYS A 1 307 ? 1.342 8.976 36.148 1.00 45.38 307 LYS A CA 1
ATOM 2452 C C . LYS A 1 307 ? 0.137 8.929 35.202 1.00 45.38 307 LYS A C 1
ATOM 2454 O O . LYS A 1 307 ? -0.344 9.986 34.797 1.00 45.38 307 LYS A O 1
ATOM 2459 N N . LEU A 1 308 ? -0.409 7.741 34.923 1.00 41.78 308 LEU A N 1
ATOM 2460 C CA . LEU A 1 308 ? -1.638 7.573 34.131 1.00 41.78 308 LEU A CA 1
ATOM 2461 C C . LEU A 1 308 ? -2.889 8.001 34.915 1.00 41.78 308 LEU A C 1
ATOM 2463 O O . LEU A 1 308 ? -3.717 8.740 34.383 1.00 41.78 308 LEU A O 1
ATOM 2467 N N . LYS A 1 309 ? -2.981 7.680 36.216 1.00 43.09 309 LYS A N 1
ATOM 2468 C CA . LYS A 1 309 ? -4.072 8.164 37.092 1.00 43.09 309 LYS A CA 1
ATOM 2469 C C . LYS A 1 309 ? -4.142 9.698 37.183 1.00 43.09 309 LYS A C 1
ATOM 2471 O O . LYS A 1 309 ? -5.236 10.249 37.283 1.00 43.09 309 LYS A O 1
ATOM 2476 N N . LYS A 1 310 ? -3.004 10.399 37.083 1.00 44.91 310 LYS A N 1
ATOM 2477 C CA . LYS A 1 310 ? -2.933 11.875 37.106 1.00 44.91 310 LYS A CA 1
ATOM 2478 C C . LYS A 1 310 ? -3.469 12.552 35.839 1.00 44.91 310 LYS A C 1
ATOM 2480 O O . LYS A 1 310 ? -3.887 13.700 35.922 1.00 44.91 310 LYS A O 1
ATOM 2485 N N . LYS A 1 311 ? -3.510 11.864 34.691 1.00 43.44 311 LYS A N 1
ATOM 2486 C CA . LYS A 1 311 ? -4.149 12.393 33.469 1.00 43.44 311 LYS A CA 1
ATOM 2487 C C . LYS A 1 311 ? -5.667 12.174 33.435 1.00 43.44 311 LYS A C 1
ATOM 2489 O O . LYS A 1 311 ? -6.352 12.864 32.697 1.00 43.44 311 LYS A O 1
ATOM 2494 N N . PHE A 1 312 ? -6.197 11.283 34.277 1.00 45.56 312 PHE A N 1
ATOM 2495 C CA . PHE A 1 312 ? -7.635 10.998 34.384 1.00 45.56 312 PHE A CA 1
ATOM 2496 C C . PHE A 1 312 ? -8.358 11.755 35.509 1.00 45.56 312 PHE A C 1
ATOM 2498 O O . PHE A 1 312 ? -9.588 11.722 35.582 1.00 45.56 312 PHE A O 1
ATOM 2505 N N . SER A 1 313 ? -7.642 12.480 36.377 1.00 40.03 313 SER A N 1
ATOM 2506 C CA . SER A 1 313 ? -8.278 13.290 37.427 1.00 40.03 313 SER A CA 1
ATOM 2507 C C . SER A 1 313 ? -8.976 14.550 36.898 1.00 40.03 313 SER A C 1
ATOM 2509 O O . SER A 1 313 ? -9.747 15.164 37.631 1.00 40.03 313 SER A O 1
ATOM 2511 N N . SER A 1 314 ? -8.750 14.937 35.639 1.00 36.31 314 SER A N 1
ATOM 2512 C CA . SER A 1 314 ? -9.448 16.049 34.972 1.00 36.31 314 SER A CA 1
ATOM 2513 C C . SER A 1 314 ? -10.846 15.680 34.457 1.00 36.31 314 SER A C 1
ATOM 2515 O O . SER A 1 314 ? -11.621 16.583 34.162 1.00 36.31 314 SER A O 1
ATOM 2517 N N . PHE A 1 315 ? -11.210 14.390 34.417 1.00 43.56 315 PHE A N 1
ATOM 2518 C CA . PHE A 1 315 ? -12.515 13.926 33.912 1.00 43.56 315 PHE A CA 1
ATOM 2519 C C . PHE A 1 315 ? -13.475 13.415 35.007 1.00 43.56 315 PHE A C 1
ATOM 2521 O O . PHE A 1 315 ? -14.622 13.075 34.734 1.00 43.56 315 PHE A O 1
ATOM 2528 N N . LYS A 1 316 ? -13.044 13.384 36.277 1.00 44.62 316 LYS A N 1
ATOM 2529 C CA . LYS A 1 316 ? -13.879 12.995 37.429 1.00 44.62 316 LYS A CA 1
ATOM 2530 C C . LYS A 1 316 ? -13.895 14.081 38.499 1.00 44.62 316 LYS A C 1
ATOM 2532 O O . LYS A 1 316 ? -13.253 13.964 39.539 1.00 44.62 316 LYS A O 1
ATOM 2537 N N . LYS A 1 317 ? -14.705 15.119 38.282 1.00 39.19 317 LYS A N 1
ATOM 2538 C CA . LYS A 1 317 ? -15.136 16.012 39.366 1.00 39.19 317 LYS A CA 1
ATOM 2539 C C . LYS A 1 317 ? -16.652 16.198 39.365 1.00 39.19 317 LYS A C 1
ATOM 2541 O O . LYS A 1 317 ? -17.156 17.255 39.013 1.00 39.19 317 LYS A O 1
ATOM 2546 N N . LYS A 1 318 ? -17.353 15.136 39.770 1.00 38.47 318 LYS A N 1
ATOM 2547 C CA . LYS A 1 318 ? -18.555 15.133 40.627 1.00 38.47 318 LYS A CA 1
ATOM 2548 C C . LYS A 1 318 ? -19.075 13.700 40.717 1.00 38.47 318 LYS A C 1
ATOM 2550 O O . LYS A 1 318 ? -19.579 13.176 39.738 1.00 38.47 318 LYS A O 1
ATOM 2555 N N . VAL A 1 319 ? -18.866 13.104 41.886 1.00 35.06 319 VAL A N 1
ATOM 2556 C CA . VAL A 1 319 ? -19.630 12.059 42.594 1.00 35.06 319 VAL A CA 1
ATOM 2557 C C . VAL A 1 319 ? -18.587 11.364 43.461 1.00 35.06 319 VAL A C 1
ATOM 2559 O O . VAL A 1 319 ? -17.856 10.481 43.015 1.00 35.06 319 VAL A O 1
ATOM 2562 N N . SER A 1 320 ? -18.433 11.888 44.675 1.00 33.22 320 SER A N 1
ATOM 2563 C CA . SER A 1 320 ? -17.656 11.245 45.719 1.00 33.22 320 SER A CA 1
ATOM 2564 C C . SER A 1 320 ? -18.552 10.288 46.503 1.00 33.22 320 SER A C 1
ATOM 2566 O O . SER A 1 320 ? -19.753 10.507 46.651 1.00 33.22 320 SER A O 1
ATOM 2568 N N . ASP A 1 321 ? -17.898 9.250 47.008 1.00 37.22 321 ASP A N 1
ATOM 2569 C CA . ASP A 1 321 ? -18.199 8.560 48.256 1.00 37.22 321 ASP A CA 1
ATOM 2570 C C . ASP A 1 321 ? -19.563 7.878 48.390 1.00 37.22 321 ASP A C 1
ATOM 2572 O O . ASP A 1 321 ? -20.519 8.431 48.930 1.00 37.22 321 ASP A O 1
ATOM 2576 N N . LYS A 1 322 ? -19.584 6.579 48.070 1.00 31.73 322 LYS A N 1
ATOM 2577 C CA . LYS A 1 322 ? -19.739 5.509 49.076 1.00 31.73 322 LYS A CA 1
ATOM 2578 C C . LYS A 1 322 ? -19.822 4.127 48.419 1.00 31.73 322 LYS A C 1
ATOM 2580 O O . LYS A 1 322 ? -20.434 3.953 47.374 1.00 31.73 322 LYS A O 1
ATOM 2585 N N . SER A 1 323 ? -19.308 3.150 49.165 1.00 27.95 323 SER A N 1
ATOM 2586 C CA . SER A 1 323 ? -19.594 1.705 49.125 1.00 27.95 323 SER A CA 1
ATOM 2587 C C . SER A 1 323 ? -18.502 0.777 48.561 1.00 27.95 323 SER A C 1
ATOM 2589 O O . SER A 1 323 ? -18.321 0.564 47.372 1.00 27.95 323 SER A O 1
ATOM 2591 N N . ASN A 1 324 ? -17.738 0.254 49.524 1.00 28.70 324 ASN A N 1
ATOM 2592 C CA . ASN A 1 324 ? -17.426 -1.151 49.789 1.00 28.70 324 ASN A CA 1
ATOM 2593 C C . ASN A 1 324 ? -17.258 -2.157 48.636 1.00 28.70 324 ASN A C 1
ATOM 2595 O O . ASN A 1 324 ? -18.210 -2.568 47.985 1.00 28.70 324 ASN A O 1
ATOM 2599 N N . LYS A 1 325 ? -16.036 -2.715 48.619 1.00 35.28 325 LYS A N 1
ATOM 2600 C CA . LYS A 1 325 ? -15.693 -4.136 48.424 1.00 35.28 325 LYS A CA 1
ATOM 2601 C C . LYS A 1 325 ? -16.490 -4.868 47.339 1.00 35.28 325 LYS A C 1
ATOM 2603 O O . LYS A 1 325 ? -17.316 -5.727 47.629 1.00 35.28 325 LYS A O 1
ATOM 2608 N N . ILE A 1 326 ? -16.089 -4.647 46.094 1.00 31.06 326 ILE A N 1
ATOM 2609 C CA . ILE A 1 326 ? -16.275 -5.621 45.019 1.00 31.06 326 ILE A CA 1
ATOM 2610 C C . ILE A 1 326 ? -14.879 -6.118 44.649 1.00 31.06 326 ILE A C 1
ATOM 2612 O O . ILE A 1 326 ? -13.986 -5.318 44.371 1.00 31.06 326 ILE A O 1
ATOM 2616 N N . LYS A 1 327 ? -14.672 -7.439 44.730 1.00 28.78 327 LYS A N 1
ATOM 2617 C CA . LYS A 1 327 ? -13.456 -8.112 44.260 1.00 28.78 327 LYS A CA 1
ATOM 2618 C C . LYS A 1 327 ? -13.243 -7.699 42.805 1.00 28.78 327 LYS A C 1
ATOM 2620 O O . LYS A 1 327 ? -14.018 -8.110 41.944 1.00 28.78 327 LYS A O 1
ATOM 2625 N N . SER A 1 328 ? -12.236 -6.868 42.547 1.00 29.17 328 SER A N 1
ATOM 2626 C CA . SER A 1 328 ? -11.857 -6.510 41.189 1.00 29.17 328 SER A CA 1
ATOM 2627 C C . SER A 1 328 ? -11.493 -7.795 40.454 1.00 29.17 328 SER A C 1
ATOM 2629 O O . SER A 1 328 ? -10.591 -8.536 40.852 1.00 29.17 328 SER A O 1
ATOM 2631 N N . SER A 1 329 ? -12.231 -8.092 39.388 1.00 31.12 329 SER A N 1
ATOM 2632 C CA . SER A 1 329 ? -11.765 -9.007 38.358 1.00 31.12 329 SER A CA 1
ATOM 2633 C C . SER A 1 329 ? -10.366 -8.543 37.963 1.00 31.12 329 SER A C 1
ATOM 2635 O O . SER A 1 329 ? -10.219 -7.413 37.498 1.00 31.12 329 SER A O 1
ATOM 2637 N N . LYS A 1 330 ? -9.345 -9.369 38.217 1.00 32.28 330 LYS A N 1
ATOM 2638 C CA . LYS A 1 330 ? -7.971 -9.116 37.777 1.00 32.28 330 LYS A CA 1
ATOM 2639 C C . LYS A 1 330 ? -8.011 -8.848 36.270 1.00 32.28 330 LYS A C 1
ATOM 2641 O O . LYS A 1 330 ? -8.180 -9.782 35.488 1.00 32.28 330 LYS A O 1
ATOM 2646 N N . THR A 1 331 ? -7.922 -7.585 35.864 1.00 40.19 331 THR A N 1
ATOM 2647 C CA . THR A 1 331 ? -7.740 -7.200 34.467 1.00 40.19 331 THR A CA 1
ATOM 2648 C C . THR A 1 331 ? -6.410 -7.817 34.055 1.00 40.19 331 THR A C 1
ATOM 2650 O O . THR A 1 331 ? -5.366 -7.411 34.562 1.00 40.19 331 THR A O 1
ATOM 2653 N N . LYS A 1 332 ? -6.436 -8.871 33.231 1.00 45.69 332 LYS A N 1
ATOM 2654 C CA . LYS A 1 332 ? -5.211 -9.447 32.666 1.00 45.69 332 LYS A CA 1
ATOM 2655 C C . LYS A 1 332 ? -4.463 -8.303 31.979 1.00 45.69 332 LYS A C 1
ATOM 2657 O O . LYS A 1 332 ? -5.036 -7.663 31.105 1.00 45.69 332 LYS A O 1
ATOM 2662 N N . LYS A 1 333 ? -3.243 -7.988 32.426 1.00 52.59 333 LYS A N 1
ATOM 2663 C CA . LYS A 1 333 ? -2.452 -6.902 31.837 1.00 52.59 333 LYS A CA 1
ATOM 2664 C C . LYS A 1 333 ? -2.056 -7.319 30.423 1.00 52.59 333 LYS A C 1
ATOM 2666 O O . LYS A 1 333 ? -1.371 -8.320 30.239 1.00 52.59 333 LYS A O 1
ATOM 2671 N N . PHE A 1 334 ? -2.554 -6.587 29.433 1.00 63.03 334 PHE A N 1
ATOM 2672 C CA . PHE A 1 334 ? -2.258 -6.816 28.026 1.00 63.03 334 PHE A CA 1
ATOM 2673 C C . PHE A 1 334 ? -0.994 -6.035 27.662 1.00 63.03 334 PHE A C 1
ATOM 2675 O O . PHE A 1 334 ? -0.916 -4.841 27.933 1.00 63.03 334 PHE A O 1
ATOM 2682 N N . LYS A 1 335 ? 0.003 -6.688 27.057 1.00 68.06 335 LYS A N 1
ATOM 2683 C CA . LYS A 1 335 ? 1.203 -6.012 26.539 1.00 68.06 335 LYS A CA 1
ATOM 2684 C C . LYS A 1 335 ? 1.193 -6.043 25.012 1.00 68.06 335 LYS A C 1
ATOM 2686 O O . LYS A 1 335 ? 0.834 -7.059 24.405 1.00 68.06 335 LYS A O 1
ATOM 2691 N N . ILE A 1 336 ? 1.607 -4.935 24.391 1.00 71.00 336 ILE A N 1
ATOM 2692 C CA . ILE A 1 336 ? 1.876 -4.921 22.950 1.00 71.00 336 ILE A CA 1
ATOM 2693 C C . ILE A 1 336 ? 3.015 -5.903 22.661 1.00 71.00 336 ILE A C 1
ATOM 2695 O O . ILE A 1 336 ? 3.969 -6.028 23.431 1.00 71.00 336 ILE A O 1
ATOM 2699 N N . ASN A 1 337 ? 2.931 -6.595 21.529 1.00 68.88 337 ASN A N 1
ATOM 2700 C CA . ASN A 1 337 ? 3.997 -7.469 21.069 1.00 68.88 337 ASN A CA 1
ATOM 2701 C C . ASN A 1 337 ? 5.237 -6.661 20.629 1.00 68.88 337 ASN A C 1
ATOM 2703 O O . ASN A 1 337 ? 5.370 -6.277 19.463 1.00 68.88 337 ASN A O 1
ATOM 2707 N N . ASN A 1 338 ? 6.173 -6.437 21.553 1.00 66.19 338 ASN A N 1
ATOM 2708 C CA . ASN A 1 338 ? 7.397 -5.667 21.298 1.00 66.19 338 ASN A CA 1
ATOM 2709 C C . ASN A 1 338 ? 8.298 -6.279 20.210 1.00 66.19 338 ASN A C 1
ATOM 2711 O O . ASN A 1 338 ? 8.972 -5.539 19.495 1.00 66.19 338 ASN A O 1
ATOM 2715 N N . ASN A 1 339 ? 8.268 -7.603 20.023 1.00 63.56 339 ASN A N 1
ATOM 2716 C CA . ASN A 1 339 ? 9.035 -8.280 18.970 1.00 63.56 339 ASN A CA 1
ATOM 2717 C C . ASN A 1 339 ? 8.493 -7.983 17.565 1.00 63.56 339 ASN A C 1
ATOM 2719 O O . ASN A 1 339 ? 9.237 -8.038 16.587 1.00 63.56 339 ASN A O 1
ATOM 2723 N N . VAL A 1 340 ? 7.198 -7.680 17.459 1.00 65.12 340 VAL A N 1
ATOM 2724 C CA . VAL A 1 340 ? 6.568 -7.236 16.211 1.00 65.12 340 VAL A CA 1
ATOM 2725 C C . VAL A 1 340 ? 6.824 -5.745 15.996 1.00 65.12 340 VAL A C 1
ATOM 2727 O O . VAL A 1 340 ? 7.193 -5.345 14.895 1.00 65.12 340 VAL A O 1
ATOM 2730 N N . LEU A 1 341 ? 6.716 -4.923 17.046 1.00 68.88 341 LEU A N 1
ATOM 2731 C CA . LEU A 1 341 ? 6.960 -3.478 16.958 1.00 68.88 341 LEU A CA 1
ATOM 2732 C C . LEU A 1 341 ? 8.388 -3.121 16.530 1.00 68.88 341 LEU A C 1
ATOM 2734 O O . LEU A 1 341 ? 8.572 -2.163 15.776 1.00 68.88 341 LEU A O 1
ATOM 2738 N N . SER A 1 342 ? 9.395 -3.862 16.998 1.00 69.75 342 SER A N 1
ATOM 2739 C CA . SER A 1 342 ? 10.805 -3.578 16.694 1.00 69.75 342 SER A CA 1
ATOM 2740 C C . SER A 1 342 ? 11.152 -3.775 15.217 1.00 69.75 342 SER A C 1
ATOM 2742 O O . SER A 1 342 ? 12.029 -3.090 14.698 1.00 69.75 342 SER A O 1
ATOM 2744 N N . LYS A 1 343 ? 10.419 -4.652 14.524 1.00 68.50 343 LYS A N 1
ATOM 2745 C CA . LYS A 1 343 ? 10.561 -4.916 13.085 1.00 68.50 343 LYS A CA 1
ATOM 2746 C C . LYS A 1 343 ? 9.726 -3.976 12.219 1.00 68.50 343 LYS A C 1
ATOM 2748 O O . LYS A 1 343 ? 9.870 -3.974 10.999 1.00 68.50 343 LYS A O 1
ATOM 2753 N N . LEU A 1 344 ? 8.840 -3.196 12.840 1.00 77.38 344 LEU A N 1
ATOM 2754 C CA . LEU A 1 344 ? 7.941 -2.313 12.124 1.00 77.38 344 LEU A CA 1
ATOM 2755 C C . LEU A 1 344 ? 8.568 -0.944 11.839 1.00 77.38 344 LEU A C 1
ATOM 2757 O O . LEU A 1 344 ? 9.230 -0.371 12.710 1.00 77.38 344 LEU A O 1
ATOM 2761 N N . PRO A 1 345 ? 8.277 -0.383 10.659 1.00 82.69 345 PRO A N 1
ATOM 2762 C CA . PRO A 1 345 ? 8.526 1.015 10.327 1.00 82.69 345 PRO A CA 1
ATOM 2763 C C . PRO A 1 345 ? 7.913 1.982 11.338 1.00 82.69 345 PRO A C 1
ATOM 2765 O O . PRO A 1 345 ? 6.802 1.743 11.803 1.00 82.69 345 PRO A O 1
ATOM 2768 N N . ASP A 1 346 ? 8.553 3.126 11.594 1.00 87.75 346 ASP A N 1
ATOM 2769 C CA . ASP A 1 346 ? 8.096 4.078 12.625 1.00 87.75 346 ASP A CA 1
ATOM 2770 C C . ASP A 1 346 ? 6.662 4.595 12.413 1.00 87.75 346 ASP A C 1
ATOM 2772 O O . ASP A 1 346 ? 5.918 4.774 13.380 1.00 87.75 346 ASP A O 1
ATOM 2776 N N . GLY A 1 347 ? 6.247 4.794 11.156 1.00 88.94 347 GLY A N 1
ATOM 2777 C CA . GLY A 1 347 ? 4.875 5.191 10.821 1.00 88.94 347 GLY A CA 1
ATOM 2778 C C . GLY A 1 347 ? 3.850 4.124 11.218 1.00 88.94 347 GLY A C 1
ATOM 2779 O O . GLY A 1 347 ? 2.926 4.402 11.976 1.00 88.94 347 GLY A O 1
ATOM 2780 N N . ILE A 1 348 ? 4.070 2.879 10.782 1.00 90.81 348 ILE A N 1
ATOM 2781 C CA . ILE A 1 348 ? 3.195 1.737 11.098 1.00 90.81 348 ILE A CA 1
ATOM 2782 C C . ILE A 1 348 ? 3.248 1.408 12.597 1.00 90.81 348 ILE A C 1
ATOM 2784 O O . ILE A 1 348 ? 2.226 1.104 13.207 1.00 90.81 348 ILE A O 1
ATOM 2788 N N . ARG A 1 349 ? 4.423 1.520 13.225 1.00 90.00 349 ARG A N 1
ATOM 2789 C CA . ARG A 1 349 ? 4.602 1.370 14.674 1.00 90.00 349 ARG A CA 1
ATOM 2790 C C . ARG A 1 349 ? 3.767 2.396 15.440 1.00 90.00 349 ARG A C 1
ATOM 2792 O O . ARG A 1 349 ? 3.141 2.045 16.434 1.00 90.00 349 ARG A O 1
ATOM 2799 N N . SER A 1 350 ? 3.731 3.644 14.978 1.00 90.62 350 SER A N 1
ATOM 2800 C CA . SER A 1 350 ? 2.907 4.689 15.596 1.00 90.62 350 SER A CA 1
ATOM 2801 C C . SER A 1 350 ? 1.416 4.401 15.457 1.00 90.62 350 SER A C 1
ATOM 2803 O O . SER A 1 350 ? 0.682 4.572 16.428 1.00 90.62 350 SER A O 1
ATOM 2805 N N . ASP A 1 351 ? 0.976 3.908 14.297 1.00 93.06 351 ASP A N 1
ATOM 2806 C CA . ASP A 1 351 ? -0.410 3.474 14.096 1.00 93.06 351 ASP A CA 1
ATOM 2807 C C . ASP A 1 351 ? -0.780 2.325 15.049 1.00 93.06 351 ASP A C 1
ATOM 2809 O O . ASP A 1 351 ? -1.827 2.378 15.692 1.00 93.06 351 ASP A O 1
ATOM 2813 N N . TYR A 1 352 ? 0.109 1.339 15.219 1.00 91.94 352 TYR A N 1
ATOM 2814 C CA . TYR A 1 352 ? -0.042 0.263 16.206 1.00 91.94 352 TYR A CA 1
ATOM 2815 C C . TYR A 1 352 ? -0.203 0.793 17.633 1.00 91.94 352 TYR A C 1
ATOM 2817 O O . TYR A 1 352 ? -1.116 0.378 18.346 1.00 91.94 352 TYR A O 1
ATOM 2825 N N . THR A 1 353 ? 0.665 1.716 18.050 1.00 90.12 353 THR A N 1
ATOM 2826 C CA . THR A 1 353 ? 0.611 2.322 19.387 1.00 90.12 353 THR A CA 1
ATOM 2827 C C . THR A 1 353 ? -0.686 3.101 19.593 1.00 90.12 353 THR A C 1
ATOM 2829 O O . THR A 1 353 ? -1.327 2.961 20.633 1.00 90.12 353 THR A O 1
ATOM 2832 N N . ASN A 1 354 ? -1.100 3.896 18.604 1.00 92.25 354 ASN A N 1
ATOM 2833 C CA . ASN A 1 354 ? -2.341 4.667 18.670 1.00 92.25 354 ASN A CA 1
ATOM 2834 C C . ASN A 1 354 ? -3.565 3.739 18.756 1.00 92.25 354 ASN A C 1
ATOM 2836 O O . ASN A 1 354 ? -4.471 3.986 19.549 1.00 92.25 354 ASN A O 1
ATOM 2840 N N . LEU A 1 355 ? -3.583 2.655 17.974 1.00 95.00 355 LEU A N 1
ATOM 2841 C CA . LEU A 1 355 ? -4.646 1.654 18.015 1.00 95.00 355 LEU A CA 1
ATOM 2842 C C . LEU A 1 355 ? -4.701 0.929 19.364 1.00 95.00 355 LEU A C 1
ATOM 2844 O O . LEU A 1 355 ? -5.787 0.723 19.899 1.00 95.00 355 LEU A O 1
ATOM 2848 N N . PHE A 1 356 ? -3.550 0.555 19.924 1.00 92.44 356 PHE A N 1
ATOM 2849 C CA . PHE A 1 356 ? -3.493 -0.098 21.229 1.00 92.44 356 PHE A CA 1
ATOM 2850 C C . PHE A 1 356 ? -4.061 0.799 22.333 1.00 92.44 356 PHE A C 1
ATOM 2852 O O . PHE A 1 356 ? -4.942 0.366 23.069 1.00 92.44 356 PHE A O 1
ATOM 2859 N N . GLN A 1 357 ? -3.641 2.068 22.385 1.00 91.56 357 GLN A N 1
ATOM 2860 C CA . GLN A 1 357 ? -4.167 3.043 23.348 1.00 91.56 357 GLN A CA 1
ATOM 2861 C C . GLN A 1 357 ? -5.681 3.232 23.209 1.00 91.56 357 GLN A C 1
ATOM 2863 O O . GLN A 1 357 ? -6.394 3.256 24.210 1.00 91.56 357 GLN A O 1
ATOM 2868 N N . LEU A 1 358 ? -6.185 3.322 21.973 1.00 94.50 358 LEU A N 1
ATOM 2869 C CA . LEU A 1 358 ? -7.623 3.367 21.717 1.00 94.50 358 LEU A CA 1
ATOM 2870 C C . LEU A 1 358 ? -8.321 2.138 22.313 1.00 94.50 358 LEU A C 1
ATOM 2872 O O . LEU A 1 358 ? -9.288 2.281 23.055 1.00 94.50 358 LEU A O 1
ATOM 2876 N N . ILE A 1 359 ? -7.825 0.936 22.024 1.00 94.31 359 ILE A N 1
ATOM 2877 C CA . ILE A 1 359 ? -8.431 -0.318 22.484 1.00 94.31 359 ILE A CA 1
ATOM 2878 C C . ILE A 1 359 ? -8.443 -0.426 24.012 1.00 94.31 359 ILE A C 1
ATOM 2880 O O . ILE A 1 359 ? -9.469 -0.815 24.567 1.00 94.31 359 ILE A O 1
ATOM 2884 N N . GLU A 1 360 ? -7.372 -0.030 24.703 1.00 90.12 360 GLU A N 1
ATOM 2885 C CA . GLU A 1 360 ? -7.338 -0.008 26.174 1.00 90.12 360 GLU A CA 1
ATOM 2886 C C . GLU A 1 360 ? -8.436 0.892 26.760 1.00 90.12 360 GLU A C 1
ATOM 2888 O O . GLU A 1 360 ? -9.143 0.502 27.697 1.00 90.12 360 GLU A O 1
ATOM 2893 N N . LEU A 1 361 ? -8.616 2.083 26.181 1.00 92.00 361 LEU A N 1
ATOM 2894 C CA . LEU A 1 361 ? -9.634 3.041 26.612 1.00 92.00 361 LEU A CA 1
ATOM 2895 C C . LEU A 1 361 ? -11.048 2.518 26.370 1.00 92.00 361 LEU A C 1
ATOM 2897 O O . LEU A 1 361 ? -11.893 2.586 27.268 1.00 92.00 361 LEU A O 1
ATOM 2901 N N . LEU A 1 362 ? -11.302 1.970 25.180 1.00 94.31 362 LEU A N 1
ATOM 2902 C CA . LEU A 1 362 ? -12.591 1.369 24.844 1.00 94.31 362 LEU A CA 1
ATOM 2903 C C . LEU A 1 362 ? -12.902 0.185 25.751 1.00 94.31 362 LEU A C 1
ATOM 2905 O O . LEU A 1 362 ? -14.031 0.056 26.214 1.00 94.31 362 LEU A O 1
ATOM 2909 N N . HIS A 1 363 ? -11.903 -0.638 26.064 1.00 93.06 363 HIS A N 1
ATOM 2910 C CA . HIS A 1 363 ? -12.092 -1.828 26.884 1.00 93.06 363 HIS A CA 1
ATOM 2911 C C . HIS A 1 363 ? -12.511 -1.436 28.293 1.00 93.06 363 HIS A C 1
ATOM 2913 O O . HIS A 1 363 ? -13.517 -1.929 28.802 1.00 93.06 363 HIS A O 1
ATOM 2919 N N . TYR A 1 364 ? -11.801 -0.482 28.899 1.00 91.00 364 TYR A N 1
ATOM 2920 C CA . TYR A 1 364 ? -12.194 0.058 30.195 1.00 91.00 364 TYR A CA 1
ATOM 2921 C C . TYR A 1 364 ? -13.617 0.628 30.165 1.00 91.00 364 TYR A C 1
ATOM 2923 O O . TYR A 1 364 ? -14.438 0.280 31.016 1.00 91.00 364 TYR A O 1
ATOM 2931 N N . LYS A 1 365 ? -13.922 1.472 29.172 1.00 93.50 365 LYS A N 1
ATOM 2932 C CA . LYS A 1 365 ? -15.220 2.143 29.055 1.00 93.50 365 LYS A CA 1
ATOM 2933 C C . LYS A 1 365 ? -16.367 1.145 28.889 1.00 93.50 365 LYS A C 1
ATOM 2935 O O . LYS A 1 365 ? -17.321 1.186 29.663 1.00 93.50 365 LYS A O 1
ATOM 2940 N N . TYR A 1 366 ? -16.271 0.249 27.910 1.00 95.88 366 TYR A N 1
ATOM 2941 C CA . TYR A 1 366 ? -17.361 -0.657 27.556 1.00 95.88 366 TYR A CA 1
ATOM 2942 C C . TYR A 1 366 ? -17.617 -1.695 28.639 1.00 95.88 366 TYR A C 1
ATOM 2944 O O . TYR A 1 366 ? -18.772 -1.958 28.955 1.00 95.88 366 TYR A O 1
ATOM 2952 N N . HIS A 1 367 ? -16.574 -2.246 29.265 1.00 93.25 367 HIS A N 1
ATOM 2953 C CA . HIS A 1 367 ? -16.771 -3.188 30.367 1.00 93.25 367 HIS A CA 1
ATOM 2954 C C . HIS A 1 367 ? -17.342 -2.519 31.615 1.00 93.25 367 HIS A C 1
ATOM 2956 O O . HIS A 1 367 ? -18.193 -3.114 32.272 1.00 93.25 367 HIS A O 1
ATOM 2962 N N . LEU A 1 368 ? -16.912 -1.296 31.947 1.00 93.62 368 LEU A N 1
ATOM 2963 C CA . LEU A 1 368 ? -17.486 -0.555 33.071 1.00 93.62 368 LEU A CA 1
ATOM 2964 C C . LEU A 1 368 ? -18.985 -0.318 32.847 1.00 93.62 368 LEU A C 1
ATOM 2966 O O . LEU A 1 368 ? -19.796 -0.600 33.724 1.00 93.62 368 LEU A O 1
ATOM 2970 N N . GLU A 1 369 ? -19.355 0.163 31.665 1.00 94.12 369 GLU A N 1
ATOM 2971 C CA . GLU A 1 369 ? -20.749 0.418 31.316 1.00 94.12 369 GLU A CA 1
ATOM 2972 C C . GLU A 1 369 ? -21.571 -0.876 31.249 1.00 94.12 369 GLU A C 1
ATOM 2974 O O . GLU A 1 369 ? -22.654 -0.947 31.829 1.00 94.12 369 GLU A O 1
ATOM 2979 N N . ASN A 1 370 ? -21.049 -1.942 30.639 1.00 96.06 370 ASN A N 1
ATOM 2980 C CA . ASN A 1 370 ? -21.792 -3.193 30.527 1.00 96.06 370 ASN A CA 1
ATOM 2981 C C . ASN A 1 370 ? -21.995 -3.882 31.882 1.00 96.06 370 ASN A C 1
ATOM 2983 O O . ASN A 1 370 ? -23.078 -4.383 32.157 1.00 96.06 370 ASN A O 1
ATOM 2987 N N . ASN A 1 371 ? -20.993 -3.860 32.763 1.00 93.69 371 ASN A N 1
ATOM 2988 C CA . ASN A 1 371 ? -21.075 -4.520 34.069 1.00 93.69 371 ASN A CA 1
ATOM 2989 C C . ASN A 1 371 ? -21.922 -3.757 35.098 1.00 93.69 371 ASN A C 1
ATOM 2991 O O . ASN A 1 371 ? -22.237 -4.314 36.150 1.00 93.69 371 ASN A O 1
ATOM 2995 N N . HIS A 1 372 ? -22.233 -2.484 34.845 1.00 93.94 372 HIS A N 1
ATOM 2996 C CA . HIS A 1 372 ? -22.944 -1.639 35.805 1.00 93.94 372 HIS A CA 1
ATOM 2997 C C . HIS A 1 372 ? -24.271 -1.082 35.291 1.00 93.94 372 HIS A C 1
ATOM 2999 O O . HIS A 1 372 ? -25.100 -0.706 36.117 1.00 93.94 372 HIS A O 1
ATOM 3005 N N . LEU A 1 373 ? -24.478 -1.007 33.973 1.00 92.94 373 LEU A N 1
ATOM 3006 C CA . LEU A 1 373 ? -25.644 -0.350 33.376 1.00 92.94 373 LEU A CA 1
ATOM 3007 C C . LEU A 1 373 ? -26.406 -1.241 32.387 1.00 92.94 373 LEU A C 1
ATOM 3009 O O . LEU A 1 373 ? -27.630 -1.295 32.474 1.00 92.94 373 LEU A O 1
ATOM 3013 N N . LYS A 1 374 ? -25.719 -1.903 31.446 1.00 93.06 374 LYS A N 1
ATOM 3014 C CA . LYS A 1 374 ? -26.379 -2.569 30.301 1.00 93.06 374 LYS A CA 1
ATOM 3015 C C . LYS A 1 374 ? -26.607 -4.070 30.486 1.00 93.06 374 LYS A C 1
ATOM 3017 O O . LYS A 1 374 ? -27.702 -4.546 30.221 1.00 93.06 374 LYS A O 1
ATOM 3022 N N . PHE A 1 375 ? -25.614 -4.791 31.004 1.00 93.81 375 PHE A N 1
ATOM 3023 C CA . PHE A 1 375 ? -25.646 -6.240 31.231 1.00 93.81 375 PHE A CA 1
ATOM 3024 C C . PHE A 1 375 ? -25.911 -7.084 29.967 1.00 93.81 375 PHE A C 1
ATOM 3026 O O . PHE A 1 375 ? -26.437 -8.194 30.061 1.00 93.81 375 PHE A O 1
ATOM 3033 N N . ASP A 1 376 ? -25.517 -6.592 28.791 1.00 94.88 376 ASP A N 1
ATOM 3034 C CA . ASP A 1 376 ? -25.627 -7.318 27.528 1.00 94.88 376 ASP A CA 1
ATOM 3035 C C . ASP A 1 376 ? -24.733 -8.564 27.528 1.00 94.88 376 ASP A C 1
ATOM 3037 O O . ASP A 1 376 ? -23.579 -8.538 27.982 1.00 94.88 376 ASP A O 1
ATOM 3041 N N . ALA A 1 377 ? -25.234 -9.640 26.918 1.00 94.62 377 ALA A N 1
ATOM 3042 C CA . ALA A 1 377 ? -24.431 -10.813 26.610 1.00 94.62 377 ALA A CA 1
ATOM 3043 C C . ALA A 1 377 ? -23.330 -10.459 25.597 1.00 94.62 377 ALA A C 1
ATOM 3045 O O . ALA A 1 377 ? -23.591 -9.886 24.538 1.00 94.62 377 ALA A O 1
ATOM 3046 N N . VAL A 1 378 ? -22.088 -10.818 25.921 1.00 96.06 378 VAL A N 1
ATOM 3047 C CA . VAL A 1 378 ? -20.942 -10.579 25.038 1.00 96.06 378 VAL A CA 1
ATOM 3048 C C . VAL A 1 378 ? -20.943 -11.609 23.913 1.00 96.06 378 VAL A C 1
ATOM 3050 O O . VAL A 1 378 ?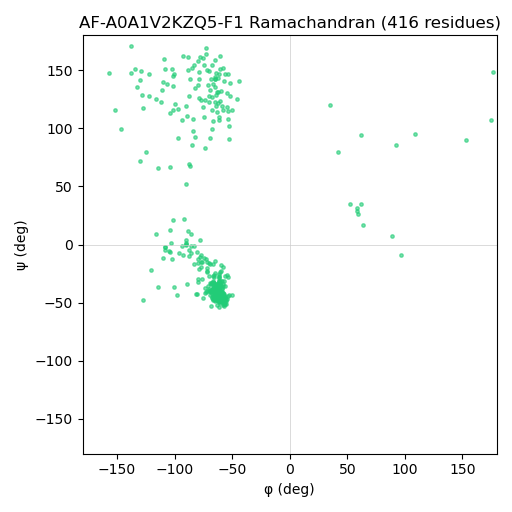 -20.928 -12.812 24.169 1.00 96.06 378 VAL A O 1
ATOM 3053 N N . VAL A 1 379 ? -20.938 -11.125 22.671 1.00 94.44 379 VAL A N 1
ATOM 3054 C CA . VAL A 1 379 ? -20.940 -11.970 21.470 1.00 94.44 379 VAL A CA 1
ATOM 3055 C C . VAL A 1 379 ? -19.590 -12.671 21.307 1.00 94.44 379 VAL A C 1
ATOM 3057 O O . VAL A 1 379 ? -18.534 -12.062 21.505 1.00 94.44 379 VAL A O 1
ATOM 3060 N N . THR A 1 380 ? -19.622 -13.956 20.951 1.00 90.19 380 THR A N 1
ATOM 3061 C CA . THR A 1 380 ? -18.414 -14.762 20.737 1.00 90.19 380 THR A CA 1
ATOM 3062 C C . THR A 1 380 ? -17.742 -14.423 19.409 1.00 90.19 380 THR A C 1
ATOM 3064 O O . THR A 1 380 ? -18.370 -13.888 18.500 1.00 90.19 380 THR A O 1
ATOM 3067 N N . GLN A 1 381 ? -16.458 -14.761 19.263 1.00 85.56 381 GLN A N 1
ATOM 3068 C CA . GLN A 1 381 ? -15.713 -14.470 18.035 1.00 85.56 381 GLN A CA 1
ATOM 3069 C C . GLN A 1 381 ? -16.304 -15.154 16.789 1.00 85.56 381 GLN A C 1
ATOM 3071 O O . GLN A 1 381 ? -16.239 -14.584 15.702 1.00 85.56 381 GLN A O 1
ATOM 3076 N N . GLU A 1 382 ? -16.884 -16.346 16.941 1.00 88.25 382 GLU A N 1
ATOM 3077 C CA . GLU A 1 382 ? -17.520 -17.091 15.846 1.00 88.25 382 GLU A CA 1
ATOM 3078 C C . GLU A 1 382 ? -18.778 -16.371 15.344 1.00 88.25 382 GLU A C 1
ATOM 3080 O O . GLU A 1 382 ? -18.992 -16.249 14.138 1.00 88.25 382 GLU A O 1
ATOM 3085 N N . ASP A 1 383 ? -19.551 -15.790 16.261 1.00 92.81 383 ASP A N 1
ATOM 3086 C CA . ASP A 1 383 ? -20.802 -15.097 15.952 1.00 92.81 383 ASP A CA 1
ATOM 3087 C C . ASP A 1 383 ? -20.595 -13.692 15.364 1.00 92.81 383 ASP A C 1
ATOM 3089 O O . ASP A 1 383 ? -21.495 -13.156 14.711 1.00 92.81 383 ASP A O 1
ATOM 3093 N N . LEU A 1 384 ? -19.411 -13.086 15.540 1.00 92.06 384 LEU A N 1
ATOM 3094 C CA . LEU A 1 384 ? -19.091 -11.751 15.005 1.00 92.06 384 LEU A CA 1
ATOM 3095 C C . LEU A 1 384 ? -19.204 -11.665 13.480 1.00 92.06 384 LEU A C 1
ATOM 3097 O O . LEU A 1 384 ? -19.410 -10.573 12.939 1.00 92.06 384 LEU A O 1
ATOM 3101 N N . ILE A 1 385 ? -19.103 -12.793 12.769 1.00 90.88 385 ILE A N 1
ATOM 3102 C CA . ILE A 1 385 ? -19.275 -12.824 11.313 1.00 90.88 385 ILE A CA 1
ATOM 3103 C C . ILE A 1 385 ? -20.651 -12.295 10.891 1.00 90.88 385 ILE A C 1
ATOM 3105 O O . ILE A 1 385 ? -20.747 -11.578 9.898 1.00 90.88 385 ILE A O 1
ATOM 3109 N N . ASN A 1 386 ? -21.686 -12.533 11.702 1.00 92.06 386 ASN A N 1
ATOM 3110 C CA . ASN A 1 386 ? -23.057 -12.085 11.444 1.00 92.06 386 ASN A CA 1
ATOM 3111 C C . ASN A 1 386 ? -23.224 -10.561 11.560 1.00 92.06 386 ASN A C 1
ATOM 3113 O O . ASN A 1 386 ? -24.205 -9.999 11.078 1.00 92.06 386 ASN A O 1
ATOM 3117 N N . TYR A 1 387 ? -22.260 -9.889 12.189 1.00 92.88 387 TYR A N 1
ATOM 3118 C CA . TYR A 1 387 ? -22.245 -8.442 12.400 1.00 92.88 387 TYR A CA 1
ATOM 3119 C C . TYR A 1 387 ? -21.202 -7.736 11.527 1.00 92.88 387 TYR A C 1
ATOM 3121 O O . TYR A 1 387 ? -21.078 -6.513 11.577 1.00 92.88 387 TYR A O 1
ATOM 3129 N N . THR A 1 388 ? -20.433 -8.488 10.738 1.00 93.88 388 THR A N 1
ATOM 3130 C CA . THR A 1 388 ? -19.355 -7.944 9.913 1.00 93.88 388 THR A CA 1
ATOM 3131 C C . THR A 1 388 ? -19.903 -7.558 8.535 1.00 93.88 388 THR A C 1
ATOM 3133 O O . THR A 1 388 ? -20.393 -8.425 7.810 1.00 93.88 388 THR A O 1
ATOM 3136 N N . PRO A 1 389 ? -19.836 -6.278 8.127 1.00 95.56 389 PRO A N 1
ATOM 3137 C CA . PRO A 1 389 ? -20.327 -5.856 6.820 1.00 95.56 389 PRO A CA 1
ATOM 3138 C C . PRO A 1 389 ? -19.405 -6.328 5.688 1.00 95.56 389 PRO A C 1
ATOM 3140 O O . PRO A 1 389 ? -18.236 -6.652 5.892 1.00 95.56 389 PRO A O 1
ATOM 3143 N N . LEU A 1 390 ? -19.914 -6.287 4.455 1.00 94.88 390 LEU A N 1
ATOM 3144 C CA . LEU A 1 390 ? -19.080 -6.488 3.271 1.00 94.88 390 LEU A CA 1
ATOM 3145 C C . LEU A 1 390 ? -18.085 -5.333 3.100 1.00 94.88 390 LEU A C 1
ATOM 3147 O O . LEU A 1 390 ? -18.440 -4.157 3.249 1.00 94.88 390 LEU A O 1
ATOM 3151 N N . GLY A 1 391 ? -16.847 -5.684 2.750 1.00 95.31 391 GLY A N 1
ATOM 3152 C CA . GLY A 1 391 ? -15.790 -4.721 2.463 1.00 95.31 391 GLY A CA 1
ATOM 3153 C C . GLY A 1 391 ? -16.096 -3.872 1.233 1.00 95.31 391 GLY A C 1
ATOM 3154 O O . GLY A 1 391 ? -16.686 -4.342 0.262 1.00 95.31 391 GLY A O 1
ATOM 3155 N N . ARG A 1 392 ? -15.691 -2.603 1.281 1.00 95.06 392 ARG A N 1
ATOM 3156 C CA . ARG A 1 392 ? -15.814 -1.660 0.168 1.00 95.06 392 ARG A CA 1
ATOM 3157 C C . ARG A 1 392 ? -14.714 -0.609 0.263 1.00 95.06 392 ARG A C 1
ATOM 3159 O O . ARG A 1 392 ? -14.697 0.168 1.214 1.00 95.06 392 ARG A O 1
ATOM 3166 N N . GLY A 1 393 ? -13.816 -0.591 -0.717 1.00 92.06 393 GLY A N 1
ATOM 3167 C CA . GLY A 1 393 ? -12.807 0.455 -0.863 1.00 92.06 393 GLY A CA 1
ATOM 3168 C C . GLY A 1 393 ? -13.379 1.744 -1.459 1.00 92.06 393 GLY A C 1
ATOM 3169 O O . GLY A 1 393 ? -14.444 1.744 -2.082 1.00 92.06 393 GLY A O 1
ATOM 3170 N N . VAL A 1 394 ? -12.654 2.847 -1.283 1.00 92.31 394 VAL A N 1
ATOM 3171 C CA . VAL A 1 394 ? -12.937 4.110 -1.977 1.00 92.31 394 VAL A CA 1
ATOM 3172 C C . VAL A 1 394 ? -12.516 3.969 -3.446 1.00 92.31 394 VAL A C 1
ATOM 3174 O O . VAL A 1 394 ? -11.353 3.638 -3.682 1.00 92.31 394 VAL A O 1
ATOM 3177 N N . PRO A 1 395 ? -13.402 4.202 -4.431 1.00 91.62 395 PRO A N 1
ATOM 3178 C CA . PRO A 1 395 ? -13.013 4.177 -5.838 1.00 91.62 395 PRO A CA 1
ATOM 3179 C C . PRO A 1 395 ? -12.017 5.304 -6.136 1.00 91.62 395 PRO A C 1
ATOM 3181 O O . PRO A 1 395 ? -12.125 6.400 -5.583 1.00 91.62 395 PRO A O 1
ATOM 3184 N N . ILE A 1 396 ? -11.034 5.029 -6.993 1.00 92.69 396 ILE A N 1
ATOM 3185 C CA . ILE A 1 396 ? -9.996 5.989 -7.375 1.00 92.69 396 ILE A CA 1
ATOM 3186 C C . ILE A 1 396 ? -9.960 6.064 -8.894 1.00 92.69 396 ILE A C 1
ATOM 3188 O O . ILE A 1 396 ? -9.631 5.080 -9.548 1.00 92.69 396 ILE A O 1
ATOM 3192 N N . ASP A 1 397 ? -10.258 7.241 -9.439 1.00 91.00 397 ASP A N 1
ATOM 3193 C CA . ASP A 1 397 ? -10.135 7.489 -10.874 1.00 91.00 397 ASP A CA 1
ATOM 3194 C C . ASP A 1 397 ? -8.662 7.664 -11.240 1.00 91.00 397 ASP A C 1
ATOM 3196 O O . ASP A 1 397 ? -7.993 8.592 -10.760 1.00 91.00 397 ASP A O 1
ATOM 3200 N N . ILE A 1 398 ? -8.158 6.771 -12.088 1.00 92.75 398 ILE A N 1
ATOM 3201 C CA . ILE A 1 398 ? -6.759 6.725 -12.509 1.00 92.75 398 ILE A CA 1
ATOM 3202 C C . ILE A 1 398 ? -6.715 6.984 -14.007 1.00 92.75 398 ILE A C 1
ATOM 3204 O O . ILE A 1 398 ? -7.373 6.305 -14.791 1.00 92.75 398 ILE A O 1
ATOM 3208 N N . THR A 1 399 ? -5.926 7.975 -14.402 1.00 92.31 399 THR A N 1
ATOM 3209 C CA . THR A 1 399 ? -5.577 8.187 -15.802 1.00 92.31 399 THR A CA 1
ATOM 3210 C C . THR A 1 399 ? -4.176 7.639 -16.047 1.00 92.31 399 THR A C 1
ATOM 3212 O O . THR A 1 399 ? -3.293 7.904 -15.234 1.00 92.31 399 THR A O 1
ATOM 3215 N N . PRO A 1 400 ? -3.942 6.923 -17.152 1.00 92.81 400 PRO A N 1
ATOM 3216 C CA . PRO A 1 400 ? -2.612 6.457 -17.512 1.00 92.81 400 PRO A CA 1
ATOM 3217 C C . PRO A 1 400 ? -1.630 7.621 -17.622 1.00 92.81 400 PRO A C 1
ATOM 3219 O O . PRO A 1 400 ? -1.980 8.692 -18.135 1.00 92.81 400 PRO A O 1
ATOM 3222 N N . TRP A 1 401 ? -0.403 7.394 -17.157 1.00 94.88 401 TRP A N 1
ATOM 3223 C CA . TRP A 1 401 ? 0.686 8.354 -17.286 1.00 94.88 401 TRP A CA 1
ATOM 3224 C C . TRP A 1 401 ? 0.918 8.733 -18.755 1.00 94.88 401 TRP A C 1
ATOM 3226 O O . TRP A 1 401 ? 0.746 7.921 -19.669 1.00 94.88 401 TRP A O 1
ATOM 3236 N N . LYS A 1 402 ? 1.326 9.986 -18.970 1.00 88.94 402 LYS A N 1
ATOM 3237 C CA . LYS A 1 402 ? 1.668 10.539 -20.280 1.00 88.94 402 LYS A CA 1
ATOM 3238 C C . LYS A 1 402 ? 3.001 11.287 -20.190 1.00 88.94 402 LYS A C 1
ATOM 3240 O O . LYS A 1 402 ? 3.176 12.065 -19.250 1.00 88.94 402 LYS A O 1
ATOM 3245 N N . PRO A 1 403 ? 3.917 11.112 -21.157 1.00 84.12 403 PRO A N 1
ATOM 3246 C CA . PRO A 1 403 ? 5.178 11.846 -21.184 1.00 84.12 403 PRO A CA 1
ATOM 3247 C C . PRO A 1 403 ? 4.946 13.355 -21.356 1.00 84.12 403 PRO A C 1
ATOM 3249 O O . PRO A 1 403 ? 4.008 13.789 -22.036 1.00 84.12 403 PRO A O 1
ATOM 3252 N N . ASN A 1 404 ? 5.817 14.169 -20.759 1.00 67.50 404 ASN A N 1
ATOM 3253 C CA . ASN A 1 404 ? 5.752 15.628 -20.870 1.00 67.50 404 ASN A CA 1
ATOM 3254 C C . ASN A 1 404 ? 5.746 16.063 -22.351 1.00 67.50 404 ASN A C 1
ATOM 3256 O O . ASN A 1 404 ? 6.554 15.593 -23.142 1.00 67.50 404 ASN A O 1
ATOM 3260 N N . GLY A 1 405 ? 4.808 16.941 -22.731 1.00 54.56 405 GLY A N 1
ATOM 3261 C CA . GLY A 1 405 ? 4.631 17.415 -24.116 1.00 54.56 405 GLY A CA 1
ATOM 3262 C C . GLY A 1 405 ? 3.552 16.686 -24.930 1.00 54.56 405 GLY A C 1
ATOM 3263 O O . GLY A 1 405 ? 3.157 17.168 -25.988 1.00 54.56 405 GLY A O 1
ATOM 3264 N N . SER A 1 406 ? 2.989 15.585 -24.422 1.00 47.69 406 SER A N 1
ATOM 3265 C CA . SER A 1 406 ? 1.883 14.860 -25.068 1.00 47.69 406 SER A CA 1
ATOM 3266 C C . SER A 1 406 ? 0.498 15.359 -24.623 1.00 47.69 406 SER A C 1
ATOM 3268 O O . SER A 1 406 ? -0.381 14.602 -24.206 1.00 47.69 406 SER A O 1
ATOM 3270 N N . SER A 1 407 ? 0.264 16.671 -24.714 1.00 35.31 407 SER A N 1
ATOM 3271 C CA . SER A 1 407 ? -1.084 17.231 -24.591 1.00 35.31 407 SER A CA 1
ATOM 3272 C C . SER A 1 407 ? -1.880 16.936 -25.862 1.00 35.31 407 SER A C 1
ATOM 3274 O O . SER A 1 407 ? -1.996 17.778 -26.748 1.00 35.31 407 SER A O 1
ATOM 3276 N N . ILE A 1 408 ? -2.451 15.736 -25.952 1.00 42.03 408 ILE A N 1
ATOM 3277 C CA . ILE A 1 408 ? -3.609 15.527 -26.819 1.00 42.03 408 ILE A CA 1
ATOM 3278 C C . ILE A 1 408 ? -4.780 16.180 -26.089 1.00 42.03 408 ILE A C 1
ATOM 3280 O O . ILE A 1 408 ? -5.199 15.710 -25.028 1.00 42.03 408 ILE A O 1
ATOM 3284 N N . THR A 1 409 ? -5.256 17.301 -26.627 1.00 31.59 409 THR A N 1
ATOM 3285 C CA . THR A 1 409 ? -6.521 17.926 -26.243 1.00 31.59 409 THR A CA 1
ATOM 3286 C C . THR A 1 409 ? -7.582 16.826 -26.177 1.00 31.59 409 THR A C 1
ATOM 3288 O O . THR A 1 409 ? -7.714 16.087 -27.155 1.00 31.59 409 THR A O 1
ATOM 3291 N N . PRO A 1 410 ? -8.312 16.645 -25.063 1.00 34.62 410 PRO A N 1
ATOM 3292 C CA . PRO A 1 410 ? -9.382 15.663 -25.037 1.00 34.62 410 PRO A CA 1
ATOM 3293 C C . PRO A 1 410 ? -10.370 16.018 -26.152 1.00 34.62 410 PRO A C 1
ATOM 3295 O O . PRO A 1 410 ? -10.979 17.088 -26.134 1.00 34.62 410 PRO A O 1
ATOM 3298 N N . GLN A 1 411 ? -10.503 15.143 -27.152 1.00 34.31 411 GLN A N 1
ATOM 3299 C CA . GLN A 1 411 ? -11.669 15.184 -28.018 1.00 34.31 411 GLN A CA 1
ATOM 3300 C C . GLN A 1 411 ? -12.864 14.930 -27.106 1.00 34.31 411 GLN A C 1
ATOM 3302 O O . GLN A 1 411 ? -13.011 13.837 -26.561 1.00 34.31 411 GLN A O 1
ATOM 3307 N N . ASN A 1 412 ? -13.665 15.977 -26.903 1.00 30.64 412 ASN A N 1
ATOM 3308 C CA . ASN A 1 412 ? -14.977 15.911 -26.280 1.00 30.64 412 ASN A CA 1
ATOM 3309 C C . ASN A 1 412 ? -15.811 14.848 -27.003 1.00 30.64 412 ASN A C 1
ATOM 3311 O O . ASN A 1 412 ? -16.512 15.142 -27.968 1.00 30.64 412 ASN A O 1
ATOM 3315 N N . THR A 1 413 ? -15.751 13.610 -26.531 1.00 31.31 413 THR A N 1
ATOM 3316 C CA . THR A 1 413 ? -16.829 12.658 -26.738 1.00 31.31 413 THR A CA 1
ATOM 3317 C C . THR A 1 413 ? -17.834 12.945 -25.638 1.00 31.31 413 THR A C 1
ATOM 3319 O O . THR A 1 413 ? -17.669 12.574 -24.480 1.00 31.31 413 THR A O 1
ATOM 3322 N N . GLN A 1 414 ? -18.850 13.722 -26.007 1.00 37.22 414 GLN A N 1
ATOM 3323 C CA . GLN A 1 414 ? -20.074 13.821 -25.233 1.00 37.22 414 GLN A CA 1
ATOM 3324 C C . GLN A 1 414 ? -20.620 12.406 -25.010 1.00 37.22 414 GLN A C 1
ATOM 3326 O O . GLN A 1 414 ? -21.023 11.732 -25.951 1.00 37.22 414 GLN A O 1
ATOM 3331 N N . SER A 1 415 ? -20.641 11.975 -23.758 1.00 30.92 415 SER A N 1
ATOM 3332 C CA . SER A 1 415 ? -21.512 10.919 -23.250 1.00 30.92 415 SER A CA 1
ATOM 3333 C C . SER A 1 415 ? -21.797 11.343 -21.811 1.00 30.92 415 SER A C 1
ATOM 3335 O O . SER A 1 415 ? -20.899 11.359 -20.982 1.00 30.92 415 SER A O 1
ATOM 3337 N N . GLY A 1 416 ? -22.933 11.964 -21.508 1.00 28.45 416 GLY A N 1
ATOM 3338 C CA . GLY A 1 416 ? -24.243 11.333 -21.592 1.00 28.45 416 GLY A CA 1
ATOM 3339 C C . GLY A 1 416 ? -24.532 10.757 -20.209 1.00 28.45 416 GLY A C 1
ATOM 3340 O O . GLY A 1 416 ? -24.184 9.614 -19.942 1.00 28.45 416 GLY A O 1
ATOM 3341 N N . TYR A 1 417 ? -25.073 11.595 -19.319 1.00 28.77 417 TYR A N 1
ATOM 3342 C CA . TYR A 1 417 ? -25.596 11.183 -18.016 1.00 28.77 417 TYR A CA 1
ATOM 3343 C C . TYR A 1 417 ? -26.723 10.164 -18.212 1.00 28.77 417 TYR A C 1
ATOM 3345 O O . TYR A 1 417 ? -27.647 10.461 -18.968 1.00 28.77 417 TYR A O 1
ATOM 3353 N N . TYR A 1 418 ? -26.675 9.052 -17.476 1.00 33.91 418 TYR A N 1
ATOM 3354 C CA . TYR A 1 418 ? -27.846 8.371 -16.916 1.00 33.91 418 TYR A CA 1
ATOM 3355 C C . TYR A 1 418 ? -27.487 7.754 -15.569 1.00 33.91 418 TYR A C 1
ATOM 3357 O O . TYR A 1 418 ? -26.421 7.101 -15.491 1.00 33.91 418 TYR A O 1
#